Protein AF-0000000086706493 (afdb_homodimer)

Foldseek 3Di:
DQDLVLLQLLLLCQVVQDLCVSCVVVVHDSVVSVVSQVVNCVVVVHHQFDVVRTDGDPVVVVSSVVSLQVNLVVLQVVQQVCQVVLDLAEEAEEEEEDLCCVQQQPVLVVVLCVVRVRYHYHYDHDAQVVRVVCQLSNVHQKYKYKAADDDPFKDWDFLAKWFKKKWAPDLLPQAFEEEEEDPVHPFCVQCVVVVCVSPHYHYDYDHDLVVLQVCRVVHRGIYIDIPLSCLVHDDPVIDMDTPPVRDIITITMIHGDPRRGHPSRVSSVVVSSVSCCVRPNHD/DQDLVLLQLLLLCQVVQDLCVSCVVVVHDSVVSVVSQVVNCVVVVHHQFDVVRTDGDPVVVVSSVVSLQVNLVVLQVVQQVCQVVLDLAEEAEEEEEDLCCVQQQPVLVVVLCVVRVRYHYHYDHDAQVVRVVCQLSNVHQKYKYKAADDDPFKDWDFLAKWFKKKWAPDLLPQAFEEEEEDPVHVFCVQCVVVVCVSPHYHYDYDHDLVVLQVCRVVHRGIYIDIPLSCLVHDDPVTDMDTPPVRDIITITMIHGDPRRGHPSRVSSVVVSSVSCCVRPNHD

Radius of gyration: 24.95 Å; Cα contacts (8 Å, |Δi|>4): 989; chains: 2; bounding box: 54×70×65 Å

Organism: NCBI:txid218936

Sequence (566 aa):
MLDINWLNTFVTLARLGHFGHAAAELHMTQPNVSLHLKRLEEATKVRLIERSPFRLTQAGERLLVSAQRTLSELQLCQSDLNALGDLAQGTITLAASDIISRLLLIRPFQRFKQAYPGIDLALFNTTSDRSAELVRSGRADLGFVLEQRQNDSLHFTALREVGWCALGEGLDEEEPTLILLGHDTRTRALLDPALPQLGRYRVMEVGSVDAQLDWAEAGFGVAVVPDFALLRRRDGTVPVRRLVEFPTASLGYIVRQNQILSRAIKALLGWVEEEIASRMPAPMLDINWLNTFVTLARLGHFGHAAAELHMTQPNVSLHLKRLEEATKVRLIERSPFRLTQAGERLLVSAQRTLSELQLCQSDLNALGDLAQGTITLAASDIISRLLLIRPFQRFKQAYPGIDLALFNTTSDRSAELVRSGRADLGFVLEQRQNDSLHFTALREVGWCALGEGLDEEEPTLILLGHDTRTRALLDPALPQLGRYRVMEVGSVDAQLDWAEAGFGVAVVPDFALLRRRDGTVPVRRLVEFPTASLGYIVRQNQILSRAIKALLGWVEEEIASRMPAP

pLDDT: mean 87.74, std 9.64, range [50.34, 98.31]

Nearest PDB structures (foldseek):
  8sbf-assembly1_D  TM=6.039E-01  e=4.483E-19  Acinetobacter baylyi ADP1
  6g1d-assembly1_D  TM=5.856E-01  e=8.983E-19  Corynebacterium glutamicum
  6g1d-assembly1_B  TM=5.635E-01  e=6.976E-19  Corynebacterium glutamicum
  7d98-assembly1_Q  TM=5.263E-01  e=1.232E-18  Cupriavidus necator
  6g1b-assembly1_J-2  TM=4.632E-01  e=2.903E-17  Corynebacterium glutamicum

Structure (mmCIF, N/CA/C/O backbone):
data_AF-0000000086706493-model_v1
#
loop_
_entity.id
_entity.type
_entity.pdbx_description
1 polymer 'LysR family transcriptional regulator'
#
loop_
_atom_site.group_PDB
_atom_site.id
_atom_site.type_symbol
_atom_site.label_atom_id
_atom_site.label_alt_id
_atom_site.label_comp_id
_atom_site.label_asym_id
_atom_site.label_entity_id
_atom_site.label_seq_id
_atom_site.pdbx_PDB_ins_code
_atom_site.Cartn_x
_atom_site.Cartn_y
_atom_site.Cartn_z
_atom_site.occupancy
_atom_site.B_iso_or_equiv
_atom_site.auth_seq_id
_atom_site.auth_comp_id
_atom_site.auth_asym_id
_atom_site.auth_atom_id
_atom_site.pdbx_PDB_model_num
ATOM 1 N N . MET A 1 1 ? -9.656 37.844 -13.953 1 50.47 1 MET A N 1
ATOM 2 C CA . MET A 1 1 ? -8.859 37.219 -12.914 1 50.47 1 MET A CA 1
ATOM 3 C C . MET A 1 1 ? -9.484 35.875 -12.492 1 50.47 1 MET A C 1
ATOM 5 O O . MET A 1 1 ? -10.703 35.781 -12.344 1 50.47 1 MET A O 1
ATOM 9 N N . LEU A 1 2 ? -8.672 34.875 -12.602 1 63.94 2 LEU A N 1
ATOM 10 C CA . LEU A 1 2 ? -9.266 33.594 -12.305 1 63.94 2 LEU A CA 1
ATOM 11 C C . LEU A 1 2 ? -9.539 33.438 -10.812 1 63.94 2 LEU A C 1
ATOM 13 O O . LEU A 1 2 ? -8.727 33.844 -9.984 1 63.94 2 LEU A O 1
ATOM 17 N N . ASP A 1 3 ? -10.789 33.188 -10.547 1 73.44 3 ASP A N 1
ATOM 18 C CA . ASP A 1 3 ? -11.258 32.969 -9.18 1 73.44 3 ASP A CA 1
ATOM 19 C C . ASP A 1 3 ? -10.602 31.734 -8.578 1 73.44 3 ASP A C 1
ATOM 21 O O . ASP A 1 3 ? -10.602 30.656 -9.188 1 73.44 3 ASP A O 1
ATOM 25 N N . ILE A 1 4 ? -10.008 31.953 -7.477 1 76.88 4 ILE A N 1
ATOM 26 C CA . ILE A 1 4 ? -9.258 30.891 -6.805 1 76.88 4 ILE A CA 1
ATOM 27 C C . ILE A 1 4 ? -10.18 29.703 -6.52 1 76.88 4 ILE A C 1
ATOM 29 O O . ILE A 1 4 ? -9.75 28.562 -6.582 1 76.88 4 ILE A O 1
ATOM 33 N N . ASN A 1 5 ? -11.414 29.984 -6.312 1 80.06 5 ASN A N 1
ATOM 34 C CA . ASN A 1 5 ? -12.367 28.906 -6.047 1 80.06 5 ASN A CA 1
ATOM 35 C C . ASN A 1 5 ? -12.641 28.078 -7.293 1 80.06 5 ASN A C 1
ATOM 37 O O . ASN A 1 5 ? -12.797 26.859 -7.207 1 80.06 5 ASN A O 1
ATOM 41 N N . TRP A 1 6 ? -12.664 28.844 -8.328 1 85.5 6 TRP A N 1
ATOM 42 C CA . TRP A 1 6 ? -12.844 28.141 -9.586 1 85.5 6 TRP A CA 1
ATOM 43 C C . TRP A 1 6 ? -11.641 27.234 -9.883 1 85.5 6 TRP A C 1
ATOM 45 O O . TRP A 1 6 ? -11.805 26.094 -10.328 1 85.5 6 TRP A O 1
ATOM 55 N N . LEU A 1 7 ? -10.516 27.75 -9.594 1 85.25 7 LEU A N 1
ATOM 56 C CA . LEU A 1 7 ? -9.289 26.984 -9.82 1 85.25 7 LEU A CA 1
ATOM 57 C C . LEU A 1 7 ? -9.242 25.75 -8.922 1 85.25 7 LEU A C 1
ATOM 59 O O . LEU A 1 7 ? -8.883 24.656 -9.375 1 85.25 7 LEU A O 1
ATOM 63 N N . ASN A 1 8 ? -9.594 25.906 -7.719 1 85.31 8 ASN A N 1
ATOM 64 C CA . ASN A 1 8 ? -9.617 24.797 -6.773 1 85.31 8 ASN A CA 1
ATOM 65 C C . ASN A 1 8 ? -10.594 23.719 -7.207 1 85.31 8 ASN A C 1
ATOM 67 O O . ASN A 1 8 ? -10.289 22.516 -7.109 1 85.31 8 ASN A O 1
ATOM 71 N N . THR A 1 9 ? -11.75 24.156 -7.645 1 88.38 9 THR A N 1
ATOM 72 C CA . THR A 1 9 ? -12.758 23.234 -8.141 1 88.38 9 THR A CA 1
ATOM 73 C C . THR A 1 9 ? -12.227 22.438 -9.328 1 88.38 9 THR A C 1
ATOM 75 O O . THR A 1 9 ? -12.391 21.219 -9.398 1 88.38 9 THR A O 1
ATOM 78 N N . PHE A 1 10 ? -11.578 23.109 -10.188 1 90.19 10 PHE A N 1
ATOM 79 C CA . PHE A 1 10 ? -11.023 22.5 -11.398 1 90.19 10 PHE A CA 1
ATOM 80 C C . PHE A 1 10 ? -9.938 21.484 -11.055 1 90.19 10 PHE A C 1
ATOM 82 O O . PHE A 1 10 ? -9.93 20.375 -11.578 1 90.19 10 PHE A O 1
ATOM 89 N N . VAL A 1 11 ? -9.102 21.859 -10.203 1 88.06 11 VAL A N 1
ATOM 90 C CA . VAL A 1 11 ? -8 20.984 -9.812 1 88.06 11 VAL A CA 1
ATOM 91 C C . VAL A 1 11 ? -8.547 19.719 -9.141 1 88.06 11 VAL A C 1
ATOM 93 O O . VAL A 1 11 ? -8.086 18.609 -9.422 1 88.06 11 VAL A O 1
ATOM 96 N N . THR A 1 12 ? -9.508 19.875 -8.281 1 87.44 12 THR A N 1
ATOM 97 C CA . THR A 1 12 ? -10.133 18.75 -7.594 1 87.44 12 THR A CA 1
ATOM 98 C C . THR A 1 12 ? -10.828 17.828 -8.594 1 87.44 12 THR A C 1
ATOM 100 O O . THR A 1 12 ? -10.688 16.594 -8.516 1 87.44 12 THR A O 1
ATOM 103 N N . LEU A 1 13 ? -11.508 18.438 -9.477 1 89.94 13 LEU A N 1
ATOM 104 C CA . LEU A 1 13 ? -12.203 17.688 -10.516 1 89.94 13 LEU A CA 1
ATOM 105 C C . LEU A 1 13 ? -11.211 16.938 -11.398 1 89.94 13 LEU A C 1
ATOM 107 O O . LEU A 1 13 ? -11.453 15.789 -11.773 1 89.94 13 LEU A O 1
ATOM 111 N N . ALA A 1 14 ? -10.156 17.531 -11.711 1 89.31 14 ALA A N 1
ATOM 112 C CA . ALA A 1 14 ? -9.133 16.906 -12.547 1 89.31 14 ALA A CA 1
ATOM 113 C C . ALA A 1 14 ? -8.516 15.703 -11.844 1 89.31 14 ALA A C 1
ATOM 115 O O . ALA A 1 14 ? -8.203 14.703 -12.492 1 89.31 14 ALA A O 1
ATOM 116 N N . ARG A 1 15 ? -8.344 15.898 -10.617 1 81.88 15 ARG A N 1
ATOM 117 C CA . ARG A 1 15 ? -7.738 14.844 -9.805 1 81.88 15 ARG A CA 1
ATOM 118 C C . ARG A 1 15 ? -8.68 13.648 -9.672 1 81.88 15 ARG A C 1
ATOM 120 O O . ARG A 1 15 ? -8.25 12.5 -9.805 1 81.88 15 ARG A O 1
ATOM 127 N N . LEU A 1 16 ? -9.906 13.898 -9.422 1 81.19 16 LEU A N 1
ATOM 128 C CA . LEU A 1 16 ? -10.867 12.852 -9.086 1 81.19 16 LEU A CA 1
ATOM 129 C C . LEU A 1 16 ? -11.547 12.32 -10.344 1 81.19 16 LEU A C 1
ATOM 131 O O . LEU A 1 16 ? -12.016 11.18 -10.367 1 81.19 16 LEU A O 1
ATOM 135 N N . GLY A 1 17 ? -11.594 13.125 -11.359 1 85.94 17 GLY A N 1
ATOM 136 C CA . GLY A 1 17 ? -12.18 12.742 -12.641 1 85.94 17 GLY A CA 1
ATOM 137 C C . GLY A 1 17 ? -13.68 12.508 -12.562 1 85.94 17 GLY A C 1
ATOM 138 O O . GLY A 1 17 ? -14.25 11.844 -13.43 1 85.94 17 GLY A O 1
ATOM 139 N N . HIS A 1 18 ? -14.25 12.836 -11.445 1 86.81 18 HIS A N 1
ATOM 140 C CA . HIS A 1 18 ? -15.664 12.617 -11.203 1 86.81 18 HIS A CA 1
ATOM 141 C C . HIS A 1 18 ? -16.297 13.82 -10.516 1 86.81 18 HIS A C 1
ATOM 143 O O . HIS A 1 18 ? -15.891 14.203 -9.422 1 86.81 18 HIS A O 1
ATOM 149 N N . PHE A 1 19 ? -17.375 14.336 -11.172 1 88.69 19 PHE A N 1
ATOM 150 C CA . PHE A 1 19 ? -18.031 15.547 -10.688 1 88.69 19 PHE A CA 1
ATOM 151 C C . PHE A 1 19 ? -18.625 15.328 -9.305 1 88.69 19 PHE A C 1
ATOM 153 O O . PHE A 1 19 ? -18.5 16.188 -8.43 1 88.69 19 PHE A O 1
ATOM 160 N N . GLY A 1 20 ? -19.172 14.164 -9.141 1 84.88 20 GLY A N 1
ATOM 161 C CA . GLY A 1 20 ? -19.781 13.867 -7.848 1 84.88 20 GLY A CA 1
ATOM 162 C C . GLY A 1 20 ? -18.766 13.766 -6.723 1 84.88 20 GLY A C 1
ATOM 163 O O . GLY A 1 20 ? -18.984 14.312 -5.637 1 84.88 20 GLY A O 1
ATOM 164 N N . HIS A 1 21 ? -17.734 13.102 -7.004 1 83.44 21 HIS A N 1
ATOM 165 C CA . HIS A 1 21 ? -16.672 12.961 -6.004 1 83.44 21 HIS A CA 1
ATOM 166 C C . HIS A 1 21 ? -16.047 14.312 -5.672 1 83.44 21 HIS A C 1
ATOM 168 O O . HIS A 1 21 ? -15.734 14.586 -4.512 1 83.44 21 HIS A O 1
ATOM 174 N N . ALA A 1 22 ? -15.859 15.031 -6.699 1 87 22 ALA A N 1
ATOM 175 C CA . ALA A 1 22 ? -15.305 16.359 -6.492 1 87 22 ALA A CA 1
ATOM 176 C C . ALA A 1 22 ? -16.234 17.219 -5.621 1 87 22 ALA A C 1
ATOM 178 O O . ALA A 1 22 ? -15.766 17.922 -4.723 1 87 22 ALA A O 1
ATOM 179 N N . ALA A 1 23 ? -17.484 17.094 -5.848 1 86.81 23 ALA A N 1
ATOM 180 C CA . ALA A 1 23 ? -18.469 17.828 -5.07 1 86.81 23 ALA A CA 1
ATOM 181 C C . ALA A 1 23 ? -18.422 17.438 -3.6 1 86.81 23 ALA A C 1
ATOM 183 O O . ALA A 1 23 ? -18.406 18.297 -2.715 1 86.81 23 ALA A O 1
ATOM 184 N N . ALA A 1 24 ? -18.359 16.172 -3.436 1 76.69 24 ALA A N 1
ATOM 185 C CA . ALA A 1 24 ? -18.312 15.648 -2.074 1 76.69 24 ALA A CA 1
ATOM 186 C C . ALA A 1 24 ? -17.062 16.156 -1.341 1 76.69 24 ALA A C 1
ATOM 188 O O . ALA A 1 24 ? -17.156 16.625 -0.206 1 76.69 24 ALA A O 1
ATOM 189 N N . GLU A 1 25 ? -16 16.141 -2.051 1 75.88 25 GLU A N 1
ATOM 190 C CA . GLU A 1 25 ? -14.75 16.547 -1.438 1 75.88 25 GLU A CA 1
ATOM 191 C C . GLU A 1 25 ? -14.734 18.047 -1.149 1 75.88 25 GLU A C 1
ATOM 193 O O . GLU A 1 25 ? -14.164 18.484 -0.15 1 75.88 25 GLU A O 1
ATOM 198 N N . LEU A 1 26 ? -15.383 18.766 -1.962 1 79.44 26 LEU A N 1
ATOM 199 C CA . LEU A 1 26 ? -15.359 20.234 -1.859 1 79.44 26 LEU A CA 1
ATOM 200 C C . LEU A 1 26 ? -16.547 20.734 -1.039 1 79.44 26 LEU A C 1
ATOM 202 O O . LEU A 1 26 ? -16.719 21.938 -0.881 1 79.44 26 LEU A O 1
ATOM 206 N N . HIS A 1 27 ? -17.328 19.719 -0.545 1 77.06 27 HIS A N 1
ATOM 207 C CA . HIS A 1 27 ? -18.531 20.062 0.212 1 77.06 27 HIS A CA 1
ATOM 208 C C . HIS A 1 27 ? -19.422 21.016 -0.577 1 77.06 27 HIS A C 1
ATOM 210 O O . HIS A 1 27 ? -19.859 22.047 -0.053 1 77.06 27 HIS A O 1
ATOM 216 N N . MET A 1 28 ? -19.547 20.703 -1.842 1 81.69 28 MET A N 1
ATOM 217 C CA . MET A 1 28 ? -20.391 21.422 -2.777 1 81.69 28 MET A CA 1
ATOM 218 C C . MET A 1 28 ? -21.375 20.484 -3.463 1 81.69 28 MET A C 1
ATOM 220 O O . MET A 1 28 ? -21.328 19.281 -3.271 1 81.69 28 MET A O 1
ATOM 224 N N . THR A 1 29 ? -22.406 21.031 -4.051 1 84.69 29 THR A N 1
ATOM 225 C CA . THR A 1 29 ? -23.281 20.234 -4.91 1 84.69 29 THR A CA 1
ATOM 226 C C . THR A 1 29 ? -22.656 20.062 -6.293 1 84.69 29 THR A C 1
ATOM 228 O O . THR A 1 29 ? -21.828 20.875 -6.719 1 84.69 29 THR A O 1
ATOM 231 N N . GLN A 1 30 ? -22.938 18.984 -6.91 1 88.88 30 GLN A N 1
ATOM 232 C CA . GLN A 1 30 ? -22.406 18.703 -8.234 1 88.88 30 GLN A CA 1
ATOM 233 C C . GLN A 1 30 ? -22.734 19.828 -9.211 1 88.88 30 GLN A C 1
ATOM 235 O O . GLN A 1 30 ? -21.891 20.219 -10.023 1 88.88 30 GLN A O 1
ATOM 240 N N . PRO A 1 31 ? -23.953 20.469 -9.117 1 90.19 31 PRO A N 1
ATOM 241 C CA . PRO A 1 31 ? -24.219 21.594 -10.008 1 90.19 31 PRO A CA 1
ATOM 242 C C . PRO A 1 31 ? -23.266 22.766 -9.781 1 90.19 31 PRO A C 1
ATOM 244 O O . PRO A 1 31 ? -22.875 23.453 -10.734 1 90.19 31 PRO A O 1
ATOM 247 N N . ASN A 1 32 ? -22.906 22.953 -8.617 1 89.06 32 ASN A N 1
ATOM 248 C CA . ASN A 1 32 ? -21.969 24.031 -8.32 1 89.06 32 ASN A CA 1
ATOM 249 C C . ASN A 1 32 ? -20.578 23.75 -8.898 1 89.06 32 ASN A C 1
ATOM 251 O O . ASN A 1 32 ? -19.922 24.656 -9.398 1 89.06 32 ASN A O 1
ATOM 255 N N . VAL A 1 33 ? -20.203 22.516 -8.742 1 92.31 33 VAL A N 1
ATOM 256 C CA . VAL A 1 33 ? -18.938 22.109 -9.352 1 92.31 33 VAL A CA 1
ATOM 257 C C . VAL A 1 33 ? -18.984 22.391 -10.852 1 92.31 33 VAL A C 1
ATOM 259 O O . VAL A 1 33 ? -18.031 22.938 -11.414 1 92.31 33 VAL A O 1
ATOM 262 N N . SER A 1 34 ? -20.047 22 -11.5 1 92.56 34 SER A N 1
ATOM 263 C CA . SER A 1 34 ? -20.234 22.203 -12.938 1 92.56 34 SER A CA 1
ATOM 264 C C . SER A 1 34 ? -20.219 23.688 -13.281 1 92.56 34 SER A C 1
ATOM 266 O O . SER A 1 34 ? -19.641 24.094 -14.289 1 92.56 34 SER A O 1
ATOM 268 N N . LEU A 1 35 ? -20.859 24.469 -12.43 1 90.75 35 LEU A N 1
ATOM 269 C CA . LEU A 1 35 ? -20.922 25.922 -12.641 1 90.75 35 LEU A CA 1
ATOM 270 C C . LEU A 1 35 ? -19.516 26.531 -12.562 1 90.75 35 LEU A C 1
ATOM 272 O O . LEU A 1 35 ? -19.172 27.375 -13.383 1 90.75 35 LEU A O 1
ATOM 276 N N . HIS A 1 36 ? -18.797 26.156 -11.547 1 91.31 36 HIS A N 1
ATOM 277 C CA . HIS A 1 36 ? -17.422 26.641 -11.406 1 91.31 36 HIS A CA 1
ATOM 278 C C . HIS A 1 36 ? -16.609 26.359 -12.664 1 91.31 36 HIS A C 1
ATOM 280 O O . HIS A 1 36 ? -15.875 27.234 -13.141 1 91.31 36 HIS A O 1
ATOM 286 N N . LEU A 1 37 ? -16.781 25.156 -13.172 1 92.25 37 LEU A N 1
ATOM 287 C CA . LEU A 1 37 ? -16.047 24.766 -14.375 1 92.25 37 LEU A CA 1
ATOM 288 C C . LEU A 1 37 ? -16.484 25.609 -15.57 1 92.25 37 LEU A C 1
ATOM 290 O O . LEU A 1 37 ? -15.641 26.047 -16.359 1 92.25 37 LEU A O 1
ATOM 294 N N . LYS A 1 38 ? -17.75 25.766 -15.719 1 91.56 38 LYS A N 1
ATOM 295 C CA . LYS A 1 38 ? -18.281 26.578 -16.797 1 91.56 38 LYS A CA 1
ATOM 296 C C . LYS A 1 38 ? -17.734 28 -16.75 1 91.56 38 LYS A C 1
ATOM 298 O O . LYS A 1 38 ? -17.344 28.562 -17.766 1 91.56 38 LYS A O 1
ATOM 303 N N . ARG A 1 39 ? -17.766 28.531 -15.609 1 88 39 ARG A N 1
ATOM 304 C CA . ARG A 1 39 ? -17.281 29.891 -15.422 1 88 39 ARG A CA 1
ATOM 305 C C . ARG A 1 39 ? -15.789 29.969 -15.742 1 88 39 ARG A C 1
ATOM 307 O O . ARG A 1 39 ? -15.328 30.953 -16.328 1 88 39 ARG A O 1
ATOM 314 N N . LEU A 1 40 ? -15.102 29.031 -15.305 1 88.31 40 LEU A N 1
ATOM 315 C CA . LEU A 1 40 ? -13.672 28.984 -15.578 1 88.31 40 LEU A CA 1
ATOM 316 C C . LEU A 1 40 ? -13.406 28.891 -17.078 1 88.31 40 LEU A C 1
ATOM 318 O O . LEU A 1 40 ? -12.516 29.562 -17.594 1 88.31 40 LEU A O 1
ATOM 322 N N . GLU A 1 41 ? -14.164 28.016 -17.75 1 90.56 41 GLU A N 1
ATOM 323 C CA . GLU A 1 41 ? -14.023 27.875 -19.203 1 90.56 41 GLU A CA 1
ATOM 324 C C . GLU A 1 41 ? -14.422 29.156 -19.922 1 90.56 41 GLU A C 1
ATOM 326 O O . GLU A 1 41 ? -13.789 29.547 -20.906 1 90.56 41 GLU A O 1
ATOM 331 N N . GLU A 1 42 ? -15.422 29.828 -19.438 1 85.81 42 GLU A N 1
ATOM 332 C CA . GLU A 1 42 ? -15.844 31.109 -19.984 1 85.81 42 GLU A CA 1
ATOM 333 C C . GLU A 1 42 ? -14.766 32.188 -19.797 1 85.81 42 GLU A C 1
ATOM 335 O O . GLU A 1 42 ? -14.477 32.938 -20.719 1 85.81 42 GLU A O 1
ATOM 340 N N . ALA A 1 43 ? -14.227 32.188 -18.656 1 80.31 43 ALA A N 1
ATOM 341 C CA . ALA A 1 43 ? -13.211 33.188 -18.328 1 80.31 43 ALA A CA 1
ATOM 342 C C . ALA A 1 43 ? -11.945 32.969 -19.156 1 80.31 43 ALA A C 1
ATOM 344 O O . ALA A 1 43 ? -11.266 33.938 -19.516 1 80.31 43 ALA A O 1
ATOM 345 N N . THR A 1 44 ? -11.633 31.719 -19.422 1 80.88 44 THR A N 1
ATOM 346 C CA . THR A 1 44 ? -10.406 31.391 -20.141 1 80.88 44 THR A CA 1
ATOM 347 C C . THR A 1 44 ? -10.68 31.281 -21.641 1 80.88 44 THR A C 1
ATOM 349 O O . THR A 1 44 ? -9.742 31.25 -22.453 1 80.88 44 THR A O 1
ATOM 352 N N . LYS A 1 45 ? -11.906 31.156 -22 1 84.56 45 LYS A N 1
ATOM 353 C CA . LYS A 1 45 ? -12.391 31.078 -23.391 1 84.56 45 LYS A CA 1
ATOM 354 C C . LYS A 1 45 ? -11.906 29.797 -24.062 1 84.56 45 LYS A C 1
ATOM 356 O O . LYS A 1 45 ? -11.648 29.797 -25.266 1 84.56 45 LYS A O 1
ATOM 361 N N . VAL A 1 46 ? -11.617 28.812 -23.297 1 84.25 46 VAL A N 1
ATOM 362 C CA . VAL A 1 46 ? -11.227 27.516 -23.812 1 84.25 46 VAL A CA 1
ATOM 363 C C . VAL A 1 46 ? -11.945 26.406 -23.031 1 84.25 46 VAL A C 1
ATOM 365 O O . VAL A 1 46 ? -12.328 26.609 -21.875 1 84.25 46 VAL A O 1
ATOM 368 N N . ARG A 1 47 ? -12.156 25.297 -23.75 1 89.31 47 ARG A N 1
ATOM 369 C CA . ARG A 1 47 ? -12.664 24.125 -23.062 1 89.31 47 ARG A CA 1
ATOM 370 C C . ARG A 1 47 ? -11.547 23.406 -22.312 1 89.31 47 ARG A C 1
ATOM 372 O O . ARG A 1 47 ? -10.445 23.219 -22.844 1 89.31 47 ARG A O 1
ATOM 379 N N . LEU A 1 48 ? -11.852 23.047 -21.094 1 91.25 48 LEU A N 1
ATOM 380 C CA . LEU A 1 48 ? -10.805 22.516 -20.234 1 91.25 48 LEU A CA 1
ATOM 381 C C . LEU A 1 48 ? -10.953 21 -20.078 1 91.25 48 LEU A C 1
ATOM 383 O O . LEU A 1 48 ? -9.977 20.312 -19.766 1 91.25 48 LEU A O 1
ATOM 387 N N . ILE A 1 49 ? -12.195 20.5 -20.234 1 92.38 49 ILE A N 1
ATOM 388 C CA . ILE A 1 49 ? -12.422 19.062 -20.016 1 92.38 49 ILE A CA 1
ATOM 389 C C . ILE A 1 49 ? -13.312 18.531 -21.125 1 92.38 49 ILE A C 1
ATOM 391 O O . ILE A 1 49 ? -14.039 19.281 -21.781 1 92.38 49 ILE A O 1
ATOM 395 N N . GLU A 1 50 ? -13.047 17.188 -21.391 1 89.94 50 GLU A N 1
ATOM 396 C CA . GLU A 1 50 ? -14.016 16.359 -22.109 1 89.94 50 GLU A CA 1
ATOM 397 C C . GLU A 1 50 ? -14.805 15.469 -21.141 1 89.94 50 GLU A C 1
ATOM 399 O O . GLU A 1 50 ? -14.227 14.797 -20.297 1 89.94 50 GLU A O 1
ATOM 404 N N . ARG A 1 51 ? -16.078 15.531 -21.188 1 81.5 51 ARG A N 1
ATOM 405 C CA . ARG A 1 51 ? -16.922 14.93 -20.141 1 81.5 51 ARG A CA 1
AT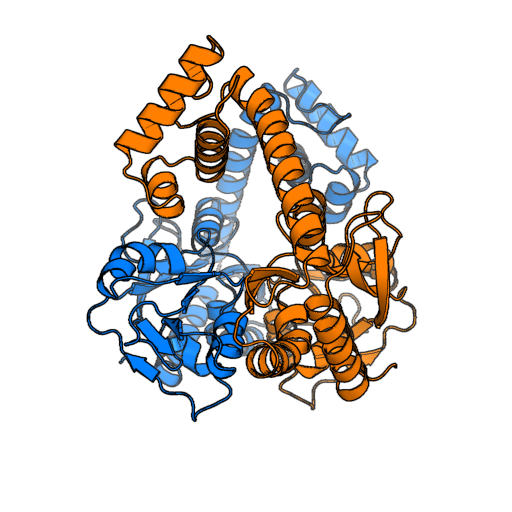OM 406 C C . ARG A 1 51 ? -17.125 13.438 -20.406 1 81.5 51 ARG A C 1
ATOM 408 O O . ARG A 1 51 ? -17.25 12.648 -19.469 1 81.5 51 ARG A O 1
ATOM 415 N N . SER A 1 52 ? -17.156 12.961 -21.625 1 80.62 52 SER A N 1
ATOM 416 C CA . SER A 1 52 ? -17.469 11.562 -21.922 1 80.62 52 SER A CA 1
ATOM 417 C C . SER A 1 52 ? -16.484 10.984 -22.938 1 80.62 52 SER A C 1
ATOM 419 O O . SER A 1 52 ? -16.641 11.18 -24.141 1 80.62 52 SER A O 1
ATOM 421 N N . PRO A 1 53 ? -15.414 10.203 -22.406 1 80.69 53 PRO A N 1
ATOM 422 C CA . PRO A 1 53 ? -14.992 10.016 -21.016 1 80.69 53 PRO A CA 1
ATOM 423 C C . PRO A 1 53 ? -14.297 11.242 -20.438 1 80.69 53 PRO A C 1
ATOM 425 O O . PRO A 1 53 ? -13.844 12.109 -21.188 1 80.69 53 PRO A O 1
ATOM 428 N N . PHE A 1 54 ? -14.359 11.336 -19.141 1 87.06 54 PHE A N 1
ATOM 429 C CA . PHE A 1 54 ? -13.688 12.469 -18.516 1 87.06 54 PHE A CA 1
ATOM 430 C C . PHE A 1 54 ? -12.211 12.508 -18.891 1 87.06 54 PHE A C 1
ATOM 432 O O . PHE A 1 54 ? -11.477 11.555 -18.641 1 87.06 54 PHE A O 1
ATOM 439 N N . ARG A 1 55 ? -11.883 13.547 -19.562 1 88.94 55 ARG A N 1
ATOM 440 C CA . ARG A 1 55 ? -10.477 13.789 -19.859 1 88.94 55 ARG A CA 1
ATOM 441 C C . ARG A 1 55 ? -10.18 15.281 -19.922 1 88.94 55 ARG A C 1
ATOM 443 O O . ARG A 1 55 ? -11.047 16.078 -20.266 1 88.94 55 ARG A O 1
ATOM 450 N N . LEU A 1 56 ? -8.961 15.594 -19.531 1 89.38 56 LEU A N 1
ATOM 451 C CA . LEU A 1 56 ? -8.508 16.969 -19.688 1 89.38 56 LEU A CA 1
ATOM 452 C C . LEU A 1 56 ? -8.172 17.281 -21.156 1 89.38 56 LEU A C 1
ATOM 454 O O . LEU A 1 56 ? -7.594 16.438 -21.844 1 89.38 56 LEU A O 1
ATOM 458 N N . THR A 1 57 ? -8.625 18.484 -21.672 1 85.25 57 THR A N 1
ATOM 459 C CA . THR A 1 57 ? -8.109 18.984 -22.953 1 85.25 57 THR A CA 1
ATOM 460 C C . THR A 1 57 ? -6.66 19.438 -22.812 1 85.25 57 THR A C 1
ATOM 462 O O . THR A 1 57 ? -6.105 19.438 -21.703 1 85.25 57 THR A O 1
ATOM 465 N N . GLN A 1 58 ? -6.102 19.719 -23.938 1 80.81 58 GLN A N 1
ATOM 466 C CA . GLN A 1 58 ? -4.746 20.266 -23.875 1 80.81 58 GLN A CA 1
ATOM 467 C C . GLN A 1 58 ? -4.699 21.531 -23.031 1 80.81 58 GLN A C 1
ATOM 469 O O . GLN A 1 58 ? -3.775 21.719 -22.234 1 80.81 58 GLN A O 1
ATOM 474 N N . ALA A 1 59 ? -5.605 22.328 -23.297 1 85.38 59 ALA A N 1
ATOM 475 C CA . ALA A 1 59 ? -5.723 23.547 -22.5 1 85.38 59 ALA A CA 1
ATOM 476 C C . ALA A 1 59 ? -5.957 23.203 -21.031 1 85.38 59 ALA A C 1
ATOM 478 O O . ALA A 1 59 ? -5.414 23.875 -20.141 1 85.38 59 ALA A O 1
ATOM 479 N N . GLY A 1 60 ? -6.762 22.234 -20.781 1 88.31 60 GLY A N 1
ATOM 480 C CA . GLY A 1 60 ? -7.008 21.781 -19.422 1 88.31 60 GLY A CA 1
ATOM 481 C C . GLY A 1 60 ? -5.746 21.328 -18.703 1 88.31 60 GLY A C 1
ATOM 482 O O . GLY A 1 60 ? -5.535 21.656 -17.531 1 88.31 60 GLY A O 1
ATOM 483 N N . GLU A 1 61 ? -4.926 20.672 -19.359 1 84.88 61 GLU A N 1
ATOM 484 C CA . GLU A 1 61 ? -3.666 20.188 -18.797 1 84.88 61 GLU A CA 1
ATOM 485 C C . GLU A 1 61 ? -2.742 21.344 -18.453 1 84.88 61 GLU A C 1
ATOM 487 O O . GLU A 1 61 ? -2.107 21.344 -17.391 1 84.88 61 GLU A O 1
ATOM 492 N N . ARG A 1 62 ? -2.699 22.25 -19.328 1 80.88 62 ARG A N 1
ATOM 493 C CA . ARG A 1 62 ? -1.852 23.422 -19.094 1 80.88 62 ARG A CA 1
ATOM 494 C C . ARG A 1 62 ? -2.352 24.219 -17.891 1 80.88 62 ARG A C 1
ATOM 496 O O . ARG A 1 62 ? -1.562 24.641 -17.047 1 80.88 62 ARG A O 1
ATOM 503 N N . LEU A 1 63 ? -3.619 24.422 -17.875 1 84.12 63 LEU A N 1
ATOM 504 C CA . LEU A 1 63 ? -4.184 25.172 -16.766 1 84.12 63 LEU A CA 1
ATOM 505 C C . LEU A 1 63 ? -4 24.422 -15.453 1 84.12 63 LEU A C 1
ATOM 507 O O . LEU A 1 63 ? -3.779 25.031 -14.398 1 84.12 63 LEU A O 1
ATOM 511 N N . LEU A 1 64 ? -4.164 23.125 -15.531 1 87.56 64 LEU A N 1
ATOM 512 C CA . LEU A 1 64 ? -4.016 22.328 -14.328 1 87.56 64 LEU A CA 1
ATOM 513 C C . LEU A 1 64 ? -2.652 22.547 -13.68 1 87.56 64 LEU A C 1
ATOM 515 O O . LEU A 1 64 ? -2.562 22.766 -12.469 1 87.56 64 LEU A O 1
ATOM 519 N N . VAL A 1 65 ? -1.667 22.656 -14.477 1 78.81 65 VAL A N 1
ATOM 520 C CA . VAL A 1 65 ? -0.308 22.875 -13.992 1 78.81 65 VAL A CA 1
ATOM 521 C C . VAL A 1 65 ? -0.207 24.234 -13.328 1 78.81 65 VAL A C 1
ATOM 523 O O . VAL A 1 65 ? 0.274 24.359 -12.195 1 78.81 65 VAL A O 1
ATOM 526 N N . SER A 1 66 ? -0.714 25.203 -14.031 1 78.38 66 SER A N 1
ATOM 527 C CA . SER A 1 66 ? -0.646 26.562 -13.531 1 78.38 66 SER A CA 1
ATOM 528 C C . SER A 1 66 ? -1.519 26.75 -12.297 1 78.38 66 SER A C 1
ATOM 530 O O . SER A 1 66 ? -1.13 27.438 -11.352 1 78.38 66 SER A O 1
ATOM 532 N N . ALA A 1 67 ? -2.662 26.172 -12.391 1 83.75 67 ALA A N 1
ATOM 533 C CA . ALA A 1 67 ? -3.596 26.281 -11.273 1 83.75 67 ALA A CA 1
ATOM 534 C C . ALA A 1 67 ? -3.02 25.656 -10.008 1 83.75 67 ALA A C 1
ATOM 536 O O . ALA A 1 67 ? -3.094 26.234 -8.922 1 83.75 67 ALA A O 1
ATOM 537 N N . GLN A 1 68 ? -2.447 24.547 -10.18 1 81.12 68 GLN A N 1
ATOM 538 C CA . GLN A 1 68 ? -1.843 23.844 -9.047 1 81.12 68 GLN A CA 1
ATOM 539 C C . GLN A 1 68 ? -0.706 24.656 -8.438 1 81.12 68 GLN A C 1
ATOM 541 O O . GLN A 1 68 ? -0.601 24.781 -7.219 1 81.12 68 GLN A O 1
ATOM 546 N N . ARG A 1 69 ? 0.072 25.234 -9.289 1 73.25 69 ARG A N 1
ATOM 547 C CA . ARG A 1 69 ? 1.176 26.078 -8.82 1 73.25 69 ARG A CA 1
ATOM 548 C C . ARG A 1 69 ? 0.658 27.281 -8.055 1 73.25 69 ARG A C 1
ATOM 550 O O . ARG A 1 69 ? 1.189 27.641 -7 1 73.25 69 ARG A O 1
ATOM 557 N N . THR A 1 70 ? -0.335 27.922 -8.625 1 74.25 70 THR A N 1
ATOM 558 C CA . THR A 1 70 ? -0.914 29.109 -8.016 1 74.25 70 THR A CA 1
ATOM 559 C C . THR A 1 70 ? -1.519 28.781 -6.656 1 74.25 70 THR A C 1
ATOM 561 O O . THR A 1 70 ? -1.256 29.469 -5.668 1 74.25 70 THR A O 1
ATOM 564 N N . LEU A 1 71 ? -2.281 27.75 -6.648 1 77.62 71 LEU A N 1
ATOM 565 C CA . LEU A 1 71 ? -2.922 27.344 -5.402 1 77.62 71 LEU A CA 1
ATOM 566 C C . LEU A 1 71 ? -1.883 26.953 -4.359 1 77.62 71 LEU A C 1
ATOM 568 O O . LEU A 1 71 ? -2.018 27.281 -3.18 1 77.62 71 LEU A O 1
ATOM 572 N N . SER A 1 72 ? -0.892 26.375 -4.867 1 75.25 72 SER A N 1
ATOM 573 C CA . SER A 1 72 ? 0.199 25.969 -3.982 1 75.25 72 SER A CA 1
ATOM 574 C C . SER A 1 72 ? 0.905 27.188 -3.393 1 75.25 72 SER A C 1
ATOM 576 O O . SER A 1 72 ? 1.204 27.219 -2.197 1 75.25 72 SER A O 1
ATOM 578 N N . GLU A 1 73 ? 1.126 28.156 -4.223 1 71.69 73 GLU A N 1
ATOM 579 C CA . GLU A 1 73 ? 1.812 29.359 -3.752 1 71.69 73 GLU A CA 1
ATOM 580 C C . GLU A 1 73 ? 0.982 30.094 -2.703 1 71.69 73 GLU A C 1
ATOM 582 O O . GLU A 1 73 ? 1.526 30.609 -1.727 1 71.69 73 GLU A O 1
ATOM 587 N N . LEU A 1 74 ? -0.264 30.156 -2.934 1 67.62 74 LEU A N 1
ATOM 588 C CA . LEU A 1 74 ? -1.145 30.812 -1.977 1 67.62 74 LEU A CA 1
ATOM 589 C C . LEU A 1 74 ? -1.177 30.047 -0.655 1 67.62 74 LEU A C 1
ATOM 591 O O . LEU A 1 74 ? -1.158 30.656 0.417 1 67.62 74 LEU A O 1
ATOM 595 N N . GLN A 1 75 ? -1.248 28.797 -0.805 1 69.25 75 GLN A N 1
ATOM 596 C CA . GLN A 1 75 ? -1.241 27.953 0.386 1 69.25 75 GLN A CA 1
ATOM 597 C C . GLN A 1 75 ? 0.065 28.109 1.161 1 69.25 75 GLN A C 1
ATOM 599 O O . GLN A 1 75 ? 0.06 28.156 2.393 1 69.25 75 GLN A O 1
ATOM 604 N N . LEU A 1 76 ? 1.078 28.234 0.422 1 68.19 76 LEU A N 1
ATOM 605 C CA . LEU A 1 76 ? 2.395 28.391 1.029 1 68.19 76 LEU A CA 1
ATOM 606 C C . LEU A 1 76 ? 2.486 29.688 1.812 1 68.19 76 LEU A C 1
ATOM 608 O O . LEU A 1 76 ? 2.975 29.719 2.943 1 68.19 76 LEU A O 1
ATOM 612 N N . CYS A 1 77 ? 2.051 30.688 1.229 1 63.72 77 CYS A N 1
ATOM 613 C CA . CYS A 1 77 ? 2.068 31.984 1.889 1 63.72 77 CYS A CA 1
ATOM 614 C C . CYS A 1 77 ? 1.233 31.969 3.164 1 63.72 77 CYS A C 1
ATOM 616 O O . CYS A 1 77 ? 1.67 32.469 4.203 1 63.72 77 CYS A O 1
ATOM 618 N N . GLN A 1 78 ? 0.127 31.359 3.027 1 65.06 78 GLN A N 1
ATOM 619 C CA . GLN A 1 78 ? -0.764 31.281 4.18 1 65.06 78 GLN A CA 1
ATOM 620 C C . GLN A 1 78 ? -0.138 30.453 5.305 1 65.06 78 GLN A C 1
ATOM 622 O O . GLN A 1 78 ? -0.228 30.828 6.477 1 65.06 78 GLN A O 1
ATOM 627 N N . SER A 1 79 ? 0.443 29.391 4.914 1 68.44 79 SER A N 1
ATOM 628 C CA . SER A 1 79 ? 1.101 28.531 5.891 1 68.44 79 SER A CA 1
ATOM 629 C C . SER A 1 79 ? 2.223 29.266 6.613 1 68.44 79 SER A C 1
ATOM 631 O O . SER A 1 79 ? 2.365 29.141 7.832 1 68.44 79 SER A O 1
ATOM 633 N N . ASP A 1 80 ? 2.932 30.047 5.984 1 65.38 80 ASP A N 1
ATOM 634 C CA . ASP A 1 80 ? 4.031 30.797 6.578 1 65.38 80 ASP A CA 1
ATOM 635 C C . ASP A 1 80 ? 3.508 31.875 7.52 1 65.38 80 ASP A C 1
ATOM 637 O O . ASP A 1 80 ? 4.066 32.094 8.594 1 65.38 80 ASP A O 1
ATOM 641 N N . LEU A 1 81 ? 2.5 32.438 7.094 1 63.75 81 LEU A N 1
ATOM 642 C CA . LEU A 1 81 ? 1.903 33.5 7.926 1 63.75 81 LEU A CA 1
ATOM 643 C C . LEU A 1 81 ? 1.338 32.906 9.211 1 63.75 81 LEU A C 1
ATOM 645 O O . LEU A 1 81 ? 1.47 33.5 10.281 1 63.75 81 LEU A O 1
ATOM 649 N N . ASN A 1 82 ? 0.735 31.734 9 1 64.75 82 ASN A N 1
ATOM 650 C CA . ASN A 1 82 ? 0.206 31.047 10.172 1 64.75 82 ASN A CA 1
ATOM 651 C C . ASN A 1 82 ? 1.315 30.672 11.156 1 64.75 82 ASN A C 1
ATOM 653 O O . ASN A 1 82 ? 1.131 30.75 12.367 1 64.75 82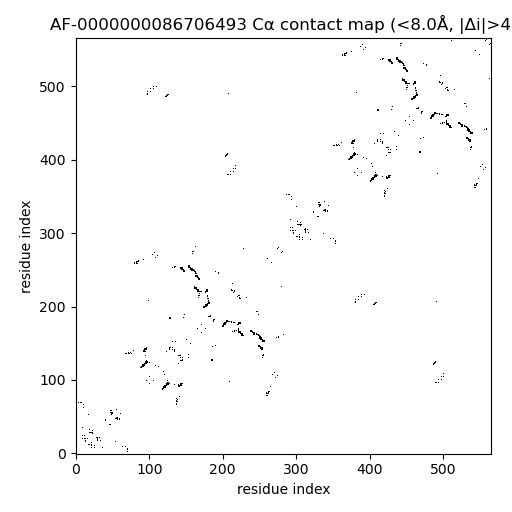 ASN A O 1
ATOM 657 N N . ALA A 1 83 ? 2.312 30.281 10.648 1 67.69 83 ALA A N 1
ATOM 658 C CA . ALA A 1 83 ? 3.445 29.875 11.477 1 67.69 83 ALA A CA 1
ATOM 659 C C . ALA A 1 83 ? 3.998 31.062 12.266 1 67.69 83 ALA A C 1
ATOM 661 O O . ALA A 1 83 ? 4.418 30.906 13.414 1 67.69 83 ALA A O 1
ATOM 662 N N . LEU A 1 84 ? 3.988 32.156 11.703 1 62.84 84 LEU A N 1
ATOM 663 C CA . LEU A 1 84 ? 4.496 33.375 12.344 1 62.84 84 LEU A CA 1
ATOM 664 C C . LEU A 1 84 ? 3.551 33.844 13.445 1 62.84 84 LEU A C 1
ATOM 666 O O . LEU A 1 84 ? 3.99 34.438 14.438 1 62.84 84 LEU A O 1
ATOM 670 N N . GLY A 1 85 ? 2.318 33.594 13.148 1 63.31 85 GLY A N 1
ATOM 671 C CA . GLY A 1 85 ? 1.341 34.094 14.102 1 63.31 85 GLY A CA 1
ATOM 672 C C . GLY A 1 85 ? 1.118 33.156 15.281 1 63.31 85 GLY A C 1
ATOM 673 O O . GLY A 1 85 ? 0.397 33.5 16.219 1 63.31 85 GLY A O 1
ATOM 674 N N . ASP A 1 86 ? 1.944 32.188 15.5 1 60.88 86 ASP A N 1
ATOM 675 C CA . ASP A 1 86 ? 1.904 31.203 16.594 1 60.88 86 ASP A CA 1
ATOM 676 C C . ASP A 1 86 ? 0.469 30.781 16.891 1 60.88 86 ASP A C 1
ATOM 678 O O . ASP A 1 86 ? 0.055 30.766 18.062 1 60.88 86 ASP A O 1
ATOM 682 N N . LEU A 1 87 ? -0.258 30.625 15.844 1 59.56 87 LEU A N 1
ATOM 683 C CA . LEU A 1 87 ? -1.698 30.469 16.016 1 59.56 87 LEU A CA 1
ATOM 684 C C . LEU A 1 87 ? -2.01 29.281 16.922 1 59.56 87 LEU A C 1
ATOM 686 O O . LEU A 1 87 ? -1.317 28.266 16.875 1 59.56 87 LEU A O 1
ATOM 690 N N . ALA A 1 88 ? -2.861 29.688 17.953 1 67.06 88 ALA A N 1
ATOM 691 C CA . ALA A 1 88 ? -3.408 28.719 18.906 1 67.06 88 ALA A CA 1
ATOM 692 C C . ALA A 1 88 ? -4.387 27.781 18.219 1 67.06 88 ALA A C 1
ATOM 694 O O . ALA A 1 88 ? -4.832 26.797 18.812 1 67.06 88 ALA A O 1
ATOM 695 N N . GLN A 1 89 ? -4.676 28.125 16.859 1 69.88 89 GLN A N 1
ATOM 696 C CA . GLN A 1 89 ? -5.625 27.281 16.141 1 69.88 89 GLN A CA 1
ATOM 697 C C . GLN A 1 89 ? -5.148 27 14.727 1 69.88 89 GLN A C 1
ATOM 699 O O . GLN A 1 89 ? -4.375 27.781 14.156 1 69.88 89 GLN A O 1
ATOM 704 N N . GLY A 1 90 ? -5.359 25.922 14.234 1 81.31 90 GLY A N 1
ATOM 705 C CA . GLY A 1 90 ? -5.027 25.578 12.859 1 81.31 90 GLY A CA 1
ATOM 706 C C . GLY A 1 90 ? -4.809 24.094 12.656 1 81.31 90 GLY A C 1
ATOM 707 O O . GLY A 1 90 ? -5.25 23.281 13.461 1 81.31 90 GLY A O 1
ATOM 708 N N . THR A 1 91 ? -4.32 23.844 11.367 1 86 91 THR A N 1
ATOM 709 C CA . THR A 1 91 ? -4.051 22.453 11.016 1 86 91 THR A CA 1
ATOM 710 C C . THR A 1 91 ? -2.611 22.281 10.539 1 86 91 THR A C 1
ATOM 712 O O . THR A 1 91 ? -2.107 23.109 9.766 1 86 91 THR A O 1
ATOM 715 N N . ILE A 1 92 ? -1.932 21.391 11.148 1 89.5 92 ILE A N 1
ATOM 7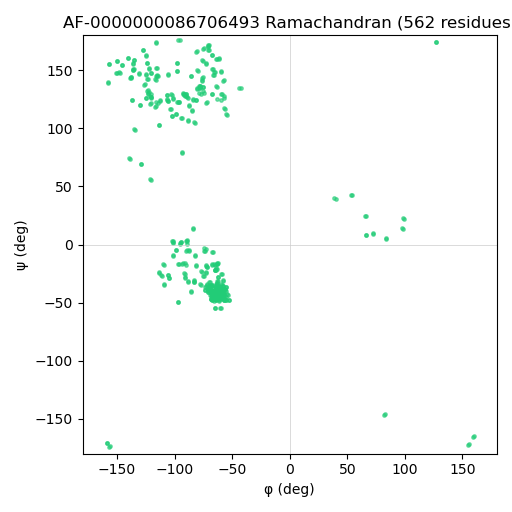16 C CA . ILE A 1 92 ? -0.629 20.953 10.656 1 89.5 92 ILE A CA 1
ATOM 717 C C . ILE A 1 92 ? -0.787 19.688 9.828 1 89.5 92 ILE A C 1
ATOM 719 O O . ILE A 1 92 ? -1.357 18.703 10.297 1 89.5 92 ILE A O 1
ATOM 723 N N . THR A 1 93 ? -0.343 19.75 8.578 1 92.31 93 THR A N 1
ATOM 724 C CA . THR A 1 93 ? -0.459 18.625 7.672 1 92.31 93 THR A CA 1
ATOM 725 C C . THR A 1 93 ? 0.897 17.953 7.461 1 92.31 93 THR A C 1
ATOM 727 O O . THR A 1 93 ? 1.863 18.609 7.066 1 92.31 93 THR A O 1
ATOM 730 N N . LEU A 1 94 ? 0.945 16.656 7.758 1 95.44 94 LEU A N 1
ATOM 731 C CA . LEU A 1 94 ? 2.172 15.883 7.602 1 95.44 94 LEU A CA 1
ATOM 732 C C . LEU A 1 94 ? 2.012 14.812 6.527 1 95.44 94 LEU A C 1
ATOM 734 O O . LEU A 1 94 ? 0.893 14.383 6.238 1 95.44 94 LEU A O 1
ATOM 738 N N . ALA A 1 95 ? 3.127 14.469 5.91 1 95.88 95 ALA A N 1
ATOM 739 C CA . ALA A 1 95 ? 3.178 13.344 4.977 1 95.88 95 ALA A CA 1
ATOM 740 C C . ALA A 1 95 ? 4.227 12.32 5.406 1 95.88 95 ALA A C 1
ATOM 742 O O . ALA A 1 95 ? 5.34 12.688 5.781 1 95.88 95 ALA A O 1
ATOM 743 N N . ALA A 1 96 ? 3.834 11.078 5.402 1 95.62 96 ALA A N 1
ATOM 744 C CA . ALA A 1 96 ? 4.754 10.008 5.77 1 95.62 96 ALA A CA 1
ATOM 745 C C . ALA A 1 96 ? 4.305 8.672 5.18 1 95.62 96 ALA A C 1
ATOM 747 O O . ALA A 1 96 ? 3.125 8.484 4.875 1 95.62 96 ALA A O 1
ATOM 748 N N . SER A 1 97 ? 5.293 7.824 5.023 1 92.38 97 SER A N 1
ATOM 749 C CA . SER A 1 97 ? 4.953 6.477 4.574 1 92.38 97 SER A CA 1
ATOM 750 C C . SER A 1 97 ? 4.25 5.691 5.676 1 92.38 97 SER A C 1
ATOM 752 O O . SER A 1 97 ? 4.215 6.121 6.832 1 92.38 97 SER A O 1
ATOM 754 N N . ASP A 1 98 ? 3.732 4.566 5.305 1 91.5 98 ASP A N 1
ATOM 755 C CA . ASP A 1 98 ? 2.955 3.711 6.195 1 91.5 98 ASP A CA 1
ATOM 756 C C . ASP A 1 98 ? 3.789 3.268 7.395 1 91.5 98 ASP A C 1
ATOM 758 O O . ASP A 1 98 ? 3.436 3.549 8.547 1 91.5 98 ASP A O 1
ATOM 762 N N . ILE A 1 99 ? 4.898 2.699 7.168 1 90.12 99 ILE A N 1
ATOM 763 C CA . ILE A 1 99 ? 5.695 2.135 8.25 1 90.12 99 ILE A CA 1
ATOM 764 C C . ILE A 1 99 ? 6.258 3.26 9.117 1 90.12 99 ILE A C 1
ATOM 766 O O . ILE A 1 99 ? 6.305 3.143 10.344 1 90.12 99 ILE A O 1
ATOM 770 N N . ILE A 1 100 ? 6.629 4.402 8.547 1 92.12 100 ILE A N 1
ATOM 771 C CA . ILE A 1 100 ? 7.176 5.52 9.305 1 92.12 100 ILE A CA 1
ATOM 772 C C . ILE A 1 100 ? 6.09 6.125 10.195 1 92.12 100 ILE A C 1
ATOM 774 O O . ILE A 1 100 ? 6.316 6.383 11.375 1 92.12 100 ILE A O 1
ATOM 778 N N . SER A 1 101 ? 4.957 6.355 9.648 1 94.5 101 SER A N 1
ATOM 779 C CA . SER A 1 101 ? 3.885 6.977 10.422 1 94.5 101 SER A CA 1
ATOM 780 C C . SER A 1 101 ? 3.463 6.094 11.586 1 94.5 101 SER A C 1
ATOM 782 O O . SER A 1 101 ? 3.258 6.586 12.703 1 94.5 101 SER A O 1
ATOM 784 N N . ARG A 1 102 ? 3.383 4.84 11.414 1 93.75 102 ARG A N 1
ATOM 785 C CA . ARG A 1 102 ? 2.885 3.91 12.422 1 93.75 102 ARG A CA 1
ATOM 786 C C . ARG A 1 102 ? 3.904 3.721 13.539 1 93.75 102 ARG A C 1
ATOM 788 O O . ARG A 1 102 ? 3.537 3.615 14.711 1 93.75 102 ARG A O 1
ATOM 795 N N . LEU A 1 103 ? 5.16 3.709 13.234 1 91.44 103 LEU A N 1
ATOM 796 C CA . LEU A 1 103 ? 6.191 3.416 14.227 1 91.44 103 LEU A CA 1
ATOM 797 C C . LEU A 1 103 ? 6.676 4.695 14.898 1 91.44 103 LEU A C 1
ATOM 799 O O . LEU A 1 103 ? 7.051 4.676 16.078 1 91.44 103 LEU A O 1
ATOM 803 N N . LEU A 1 104 ? 6.582 5.773 14.172 1 91.06 104 LEU A N 1
ATOM 804 C CA . LEU A 1 104 ? 7.312 6.949 14.633 1 91.06 104 LEU A CA 1
ATOM 805 C C . LEU A 1 104 ? 6.352 8.062 15.039 1 91.06 104 LEU A C 1
ATOM 807 O O . LEU A 1 104 ? 6.703 8.922 15.852 1 91.06 104 LEU A O 1
ATOM 811 N N . LEU A 1 105 ? 5.176 8.109 14.555 1 94.81 105 LEU A N 1
ATOM 812 C CA . LEU A 1 105 ? 4.41 9.344 14.664 1 94.81 105 LEU A CA 1
ATOM 813 C C . LEU A 1 105 ? 3.262 9.188 15.656 1 94.81 105 LEU A C 1
ATOM 815 O O . LEU A 1 105 ? 2.727 10.18 16.156 1 94.81 105 LEU A O 1
ATOM 819 N N . ILE A 1 106 ? 2.887 8.031 15.992 1 95.19 106 ILE A N 1
ATOM 820 C CA . ILE A 1 106 ? 1.679 7.82 16.781 1 95.19 106 ILE A CA 1
ATOM 821 C C . ILE A 1 106 ? 1.853 8.445 18.156 1 95.19 106 ILE A C 1
ATOM 823 O O . ILE A 1 106 ? 1.061 9.297 18.562 1 95.19 106 ILE A O 1
ATOM 827 N N . ARG A 1 107 ? 2.842 8.125 18.875 1 95.25 107 ARG A N 1
ATOM 828 C CA . ARG A 1 107 ? 3.035 8.633 20.219 1 95.25 107 ARG A CA 1
ATOM 829 C C . ARG A 1 107 ? 3.262 10.141 20.203 1 95.25 107 ARG A C 1
ATOM 831 O O . ARG A 1 107 ? 2.627 10.875 20.969 1 95.25 107 ARG A O 1
ATOM 838 N N . PRO A 1 108 ? 4.133 10.602 19.328 1 96.56 108 PRO A N 1
ATOM 839 C CA . PRO A 1 108 ? 4.273 12.055 19.234 1 96.56 108 PRO A CA 1
ATOM 840 C C . PRO A 1 108 ? 2.953 12.758 18.922 1 96.56 108 PRO A C 1
ATOM 842 O O . PRO A 1 108 ? 2.693 13.852 19.438 1 96.56 108 PRO A O 1
ATOM 845 N N . PHE A 1 109 ? 2.139 12.164 18.078 1 96 109 PHE A N 1
ATOM 846 C CA . PHE A 1 109 ? 0.829 12.719 17.766 1 96 109 PHE A CA 1
ATOM 847 C C . PHE A 1 109 ? -0.049 12.781 19.016 1 96 109 PHE A C 1
ATOM 849 O O . PHE A 1 109 ? -0.781 13.75 19.219 1 96 109 PHE A O 1
ATOM 856 N N . GLN A 1 110 ? -0.02 11.766 19.812 1 95.88 110 GLN A N 1
ATOM 857 C CA . GLN A 1 110 ? -0.791 11.734 21.047 1 95.88 110 GLN A CA 1
ATOM 858 C C . GLN A 1 110 ? -0.367 12.859 22 1 95.88 110 GLN A C 1
ATOM 860 O O . GLN A 1 110 ? -1.213 13.555 22.562 1 95.88 110 GLN A O 1
ATOM 865 N N . ARG A 1 111 ? 0.906 13.062 22.125 1 95.69 111 ARG A N 1
ATOM 866 C CA . ARG A 1 111 ? 1.432 14.141 22.969 1 95.69 111 ARG A CA 1
ATOM 867 C C . ARG A 1 111 ? 1.029 15.508 22.406 1 95.69 111 ARG A C 1
ATOM 869 O O . ARG A 1 111 ? 0.667 16.406 23.172 1 95.69 111 ARG A O 1
ATOM 876 N N . PHE A 1 112 ? 1.099 15.648 21.141 1 95.38 112 PHE A N 1
ATOM 877 C CA . PHE A 1 112 ? 0.752 16.906 20.484 1 95.38 112 PHE A CA 1
ATOM 878 C C . PHE A 1 112 ? -0.7 17.281 20.75 1 95.38 112 PHE A C 1
ATOM 880 O O . PHE A 1 112 ? -1.001 18.422 21.078 1 95.38 112 PHE A O 1
ATOM 887 N N . LYS A 1 113 ? -1.553 16.281 20.594 1 91.94 113 LYS A N 1
ATOM 888 C CA . LYS A 1 113 ? -2.977 16.516 20.828 1 91.94 113 LYS A CA 1
ATOM 889 C C . LYS A 1 113 ? -3.232 17.016 22.234 1 91.94 113 LYS A C 1
ATOM 891 O O . LYS A 1 113 ? -4.121 17.828 22.469 1 91.94 113 LYS A O 1
ATOM 896 N N . GLN A 1 114 ? -2.508 16.562 23.172 1 92.56 114 GLN A N 1
ATOM 897 C CA . GLN A 1 114 ? -2.645 16.969 24.562 1 92.56 114 GLN A CA 1
ATOM 898 C C . GLN A 1 114 ? -2.084 18.375 24.766 1 92.56 114 GLN A C 1
ATOM 900 O O . GLN A 1 114 ? -2.701 19.203 25.453 1 92.56 114 GLN A O 1
ATOM 905 N N . ALA A 1 115 ? -0.999 18.688 24.125 1 92.88 115 ALA A N 1
ATOM 906 C CA . ALA A 1 115 ? -0.278 19.938 24.344 1 92.88 115 ALA A CA 1
ATOM 907 C C . ALA A 1 115 ? -0.896 21.078 23.531 1 92.88 115 ALA A C 1
ATOM 909 O O . ALA A 1 115 ? -0.874 22.234 23.969 1 92.88 115 ALA A O 1
ATOM 910 N N . TYR A 1 116 ? -1.438 20.719 22.375 1 91.19 116 TYR A N 1
ATOM 911 C CA . TYR A 1 116 ? -1.999 21.719 21.469 1 91.19 116 TYR A CA 1
ATOM 912 C C . TYR A 1 116 ? -3.41 21.344 21.031 1 91.19 116 TYR A C 1
ATOM 914 O O . TYR A 1 116 ? -3.668 21.125 19.844 1 91.19 116 TYR A O 1
ATOM 922 N N . PRO A 1 117 ? -4.344 21.391 21.922 1 88.19 117 PRO A N 1
ATOM 923 C CA . PRO A 1 117 ? -5.699 20.922 21.625 1 88.19 117 PRO A CA 1
ATOM 924 C C . PRO A 1 117 ? -6.402 21.766 20.562 1 88.19 117 PRO A C 1
ATOM 926 O O . PRO A 1 117 ? -7.383 21.328 19.969 1 88.19 117 PRO A O 1
ATOM 929 N N . GLY A 1 118 ? -5.891 22.938 20.344 1 85.44 118 GLY A N 1
ATOM 930 C CA . GLY A 1 118 ? -6.516 23.812 19.359 1 85.44 118 GLY A CA 1
ATOM 931 C C . GLY A 1 118 ? -5.977 23.625 17.953 1 85.44 118 GLY A C 1
ATOM 932 O O . GLY A 1 118 ? -6.469 24.234 17 1 85.44 118 GLY A O 1
ATOM 933 N N . ILE A 1 119 ? -4.973 22.781 17.828 1 87.88 119 ILE A N 1
ATOM 934 C CA . ILE A 1 119 ? -4.355 22.547 16.531 1 87.88 119 ILE A CA 1
ATOM 935 C C . ILE A 1 119 ? -4.633 21.125 16.062 1 87.88 119 ILE A C 1
ATOM 937 O O . ILE A 1 119 ? -4.328 20.156 16.781 1 87.88 119 ILE A O 1
ATOM 941 N N . ASP A 1 120 ? -5.234 20.984 14.859 1 87.5 120 ASP A N 1
ATOM 942 C CA . ASP A 1 120 ? -5.523 19.672 14.297 1 87.5 120 ASP A CA 1
ATOM 943 C C . ASP A 1 120 ? -4.316 19.125 13.539 1 87.5 120 ASP A C 1
ATOM 945 O O . ASP A 1 120 ? -3.568 19.875 12.922 1 87.5 120 ASP A O 1
ATOM 949 N N . LEU A 1 121 ? -4.172 17.859 13.617 1 90.62 121 LEU A N 1
ATOM 950 C CA . LEU A 1 121 ? -3.152 17.172 12.836 1 90.62 121 LEU A CA 1
ATOM 951 C C . LEU A 1 121 ? -3.787 16.391 11.688 1 90.62 121 LEU A C 1
ATOM 953 O O . LEU A 1 121 ? -4.797 15.703 11.883 1 90.62 121 LEU A O 1
ATOM 957 N N . ALA A 1 122 ? -3.254 16.625 10.539 1 91.5 122 ALA A N 1
ATOM 958 C CA . ALA A 1 122 ? -3.639 15.844 9.367 1 91.5 122 ALA A CA 1
ATOM 959 C C . ALA A 1 122 ? -2.455 15.047 8.828 1 91.5 122 ALA A C 1
ATOM 961 O O . ALA A 1 122 ? -1.31 15.5 8.891 1 91.5 122 ALA A O 1
ATOM 962 N N . LEU A 1 123 ? -2.762 13.82 8.297 1 93.88 123 LEU A N 1
ATOM 963 C CA . LEU A 1 123 ? -1.702 12.945 7.82 1 93.88 123 LEU A CA 1
ATOM 964 C C . LEU A 1 123 ? -2.014 12.43 6.418 1 93.88 123 LEU A C 1
ATOM 966 O O . LEU A 1 123 ? -3.082 11.867 6.184 1 93.88 123 LEU A O 1
ATOM 970 N N . PHE A 1 124 ? -1.094 12.773 5.562 1 92.69 124 PHE A N 1
ATOM 971 C CA . PHE A 1 124 ? -1.063 12.039 4.301 1 92.69 124 PHE A CA 1
ATOM 972 C C . PHE A 1 124 ? -0.196 10.797 4.418 1 92.69 124 PHE A C 1
ATOM 974 O O . PHE A 1 124 ? 1.03 10.891 4.504 1 92.69 124 PHE A O 1
ATOM 981 N N . ASN A 1 125 ? -0.837 9.688 4.465 1 93.56 125 ASN A N 1
ATOM 982 C CA . ASN A 1 125 ? -0.125 8.414 4.434 1 93.56 125 ASN A CA 1
ATOM 983 C C . ASN A 1 125 ? 0.225 8 3.006 1 93.56 125 ASN A C 1
ATOM 985 O O . ASN A 1 125 ? -0.645 7.566 2.25 1 93.56 125 ASN A O 1
ATOM 989 N N . THR A 1 126 ? 1.481 8.156 2.662 1 91.19 126 THR A N 1
ATOM 990 C CA . THR A 1 126 ? 1.893 7.992 1.272 1 91.19 126 THR A CA 1
ATOM 991 C C . THR A 1 126 ? 3.373 7.629 1.186 1 91.19 126 THR A C 1
ATOM 993 O O . THR A 1 126 ? 4.008 7.352 2.203 1 91.19 126 THR A O 1
ATOM 996 N N . THR A 1 127 ? 3.904 7.578 -0.015 1 90.31 127 THR A N 1
ATOM 997 C CA . THR A 1 127 ? 5.301 7.219 -0.22 1 90.31 127 THR A CA 1
ATOM 998 C C . THR A 1 127 ? 6.211 8.422 0.027 1 90.31 127 THR A C 1
ATOM 1000 O O . THR A 1 127 ? 5.75 9.562 0.039 1 90.31 127 THR A O 1
ATOM 1003 N N . SER A 1 128 ? 7.48 8.141 0.156 1 92 128 SER A N 1
ATOM 1004 C CA . SER A 1 128 ? 8.453 9.203 0.355 1 92 128 SER A CA 1
ATOM 1005 C C . SER A 1 128 ? 8.461 10.172 -0.82 1 92 128 SER A C 1
ATOM 1007 O O . SER A 1 128 ? 8.547 11.391 -0.627 1 92 128 SER A O 1
ATOM 1009 N N . ASP A 1 129 ? 8.336 9.664 -2.01 1 90.06 129 ASP A N 1
ATOM 1010 C CA . ASP A 1 129 ? 8.352 10.516 -3.189 1 90.06 129 ASP A CA 1
ATOM 1011 C C . ASP A 1 129 ? 7.113 11.414 -3.236 1 90.06 129 ASP A C 1
ATOM 1013 O O . ASP A 1 129 ? 7.215 12.609 -3.533 1 90.06 129 ASP A O 1
ATOM 1017 N N . ARG A 1 130 ? 6.051 10.836 -2.91 1 90.38 130 ARG A N 1
ATOM 1018 C CA . ARG A 1 130 ? 4.82 11.625 -2.885 1 90.38 130 ARG A CA 1
ATOM 1019 C C . ARG A 1 130 ? 4.832 12.625 -1.731 1 90.38 130 ARG A C 1
ATOM 1021 O O . ARG A 1 130 ? 4.316 13.734 -1.858 1 90.38 130 ARG A O 1
ATOM 1028 N N . SER A 1 131 ? 5.395 12.227 -0.65 1 93.19 131 SER A N 1
ATOM 1029 C CA . SER A 1 131 ? 5.551 13.148 0.469 1 93.19 131 SER A CA 1
ATOM 1030 C C . SER A 1 131 ? 6.336 14.391 0.057 1 93.19 131 SER A C 1
ATOM 1032 O O . SER A 1 131 ? 5.957 15.516 0.393 1 93.19 131 SER A O 1
ATOM 1034 N N . ALA A 1 132 ? 7.375 14.18 -0.693 1 91.56 132 ALA A N 1
ATOM 1035 C CA . ALA A 1 132 ? 8.188 15.297 -1.166 1 91.56 132 ALA A CA 1
ATOM 1036 C C . ALA A 1 132 ? 7.375 16.219 -2.068 1 91.56 132 ALA A C 1
ATOM 1038 O O . ALA A 1 132 ? 7.469 17.453 -1.959 1 91.56 132 ALA A O 1
ATOM 1039 N N . GLU A 1 133 ? 6.555 15.641 -2.898 1 89.19 133 GLU A N 1
ATOM 1040 C CA . GLU A 1 133 ? 5.707 16.422 -3.797 1 89.19 133 GLU A CA 1
ATOM 1041 C C . GLU A 1 133 ? 4.688 17.234 -3.02 1 89.19 133 GLU A C 1
ATOM 1043 O O . GLU A 1 133 ? 4.434 18.406 -3.354 1 89.19 133 GLU A O 1
ATOM 1048 N N . LEU A 1 134 ? 4.141 16.656 -2.004 1 89.44 134 LEU A N 1
ATOM 1049 C CA . LEU A 1 134 ? 3.133 17.328 -1.194 1 89.44 134 LEU A CA 1
ATOM 1050 C C . LEU A 1 134 ? 3.742 18.5 -0.44 1 89.44 134 LEU A C 1
ATOM 1052 O O . LEU A 1 134 ? 3.119 19.562 -0.323 1 89.44 134 LEU A O 1
ATOM 1056 N N . VAL A 1 135 ? 4.949 18.344 0.02 1 90.5 135 VAL A N 1
ATOM 1057 C CA . VAL A 1 135 ? 5.629 19.422 0.734 1 90.5 135 VAL A CA 1
ATOM 1058 C C . VAL A 1 135 ? 6.008 20.531 -0.243 1 90.5 135 VAL A C 1
ATOM 1060 O O . VAL A 1 135 ? 5.812 21.719 0.047 1 90.5 135 VAL A O 1
ATOM 1063 N N . ARG A 1 136 ? 6.453 20.094 -1.386 1 86.44 136 ARG A N 1
ATOM 1064 C CA . ARG A 1 136 ? 6.848 21.062 -2.406 1 86.44 136 ARG A CA 1
ATOM 1065 C C . ARG A 1 136 ? 5.664 21.922 -2.83 1 86.44 136 ARG A C 1
ATOM 1067 O O . ARG A 1 136 ? 5.816 23.125 -3.049 1 86.44 136 ARG A O 1
ATOM 1074 N N . SER A 1 137 ? 4.551 21.344 -2.906 1 80.88 137 SER A N 1
ATOM 1075 C CA . SER A 1 137 ? 3.363 22.031 -3.387 1 80.88 137 SER A CA 1
ATOM 1076 C C . SER A 1 137 ? 2.648 22.75 -2.25 1 80.88 137 SER A C 1
ATOM 1078 O O . SER A 1 137 ? 1.627 23.406 -2.469 1 80.88 137 SER A O 1
ATOM 1080 N N . GLY A 1 138 ? 3.115 22.562 -1.054 1 81.69 138 GLY A N 1
ATOM 1081 C CA . GLY A 1 138 ? 2.525 23.234 0.086 1 81.69 138 GLY A CA 1
ATOM 1082 C C . GLY A 1 138 ? 1.303 22.531 0.639 1 81.69 138 GLY A C 1
ATOM 1083 O O . GLY A 1 138 ? 0.66 23.031 1.567 1 81.69 138 GLY A O 1
ATOM 1084 N N . ARG A 1 139 ? 1.022 21.406 0.109 1 85.31 139 ARG A N 1
ATOM 1085 C CA . ARG A 1 139 ? -0.127 20.641 0.581 1 85.31 139 ARG A CA 1
ATOM 1086 C C . ARG A 1 139 ? 0.179 19.953 1.909 1 85.31 139 ARG A C 1
ATOM 1088 O O . ARG A 1 139 ? -0.736 19.594 2.654 1 85.31 139 ARG A O 1
ATOM 1095 N N . ALA A 1 140 ? 1.449 19.734 2.174 1 91.56 140 ALA A N 1
ATOM 1096 C CA . ALA A 1 140 ? 1.927 19.281 3.477 1 91.56 140 ALA A CA 1
ATOM 1097 C C . ALA A 1 140 ? 2.959 20.25 4.051 1 91.56 140 ALA A C 1
ATOM 1099 O O . ALA A 1 140 ? 3.773 20.812 3.316 1 91.56 140 ALA A O 1
ATOM 1100 N N . ASP A 1 141 ? 2.889 20.438 5.344 1 89.56 141 ASP A N 1
ATOM 1101 C CA . ASP A 1 141 ? 3.836 21.312 6.016 1 89.56 141 ASP A CA 1
ATOM 1102 C C . ASP A 1 141 ? 5.191 20.641 6.191 1 89.56 141 ASP A C 1
ATOM 1104 O O . ASP A 1 141 ? 6.23 21.297 6.195 1 89.56 141 ASP A O 1
ATOM 1108 N N . LEU A 1 142 ? 5.125 19.375 6.414 1 93.31 142 LEU A N 1
ATOM 1109 C CA . LEU A 1 142 ? 6.328 18.578 6.641 1 93.31 142 LEU A CA 1
ATOM 1110 C C . LEU A 1 142 ? 6.125 17.141 6.168 1 93.31 142 LEU A C 1
ATOM 1112 O O . LEU A 1 142 ? 4.996 16.641 6.137 1 93.31 142 LEU A O 1
ATOM 1116 N N . GLY A 1 143 ? 7.234 16.562 5.699 1 95.5 143 GLY A N 1
ATOM 1117 C CA . GLY A 1 143 ? 7.223 15.148 5.332 1 95.5 143 GLY A CA 1
ATOM 1118 C C . GLY A 1 143 ? 8.305 14.344 6.02 1 95.5 143 GLY A C 1
ATOM 1119 O O . GLY A 1 143 ? 9.43 14.828 6.195 1 95.5 143 GLY A O 1
ATOM 1120 N N . PHE A 1 144 ? 7.965 13.172 6.473 1 95.94 144 PHE A N 1
ATOM 1121 C CA . PHE A 1 144 ? 8.961 12.219 6.949 1 95.94 144 PHE A CA 1
ATOM 1122 C C . PHE A 1 144 ? 9.305 11.203 5.863 1 95.94 144 PHE A C 1
ATOM 1124 O O . PHE A 1 144 ? 8.422 10.516 5.352 1 95.94 144 PHE A O 1
ATOM 1131 N N . VAL A 1 145 ? 10.578 11.148 5.543 1 94.25 145 VAL A N 1
ATOM 1132 C CA . VAL A 1 145 ? 10.961 10.367 4.367 1 94.25 145 VAL A CA 1
ATOM 1133 C C . VAL A 1 145 ? 12.258 9.625 4.645 1 94.25 145 VAL A C 1
ATOM 1135 O O . VAL A 1 145 ? 12.984 9.945 5.594 1 94.25 145 VAL A O 1
ATOM 1138 N N . LEU A 1 146 ? 12.445 8.625 3.836 1 91.94 146 LEU A N 1
ATOM 1139 C CA . LEU A 1 146 ? 13.758 8.008 3.682 1 91.94 146 LEU A CA 1
ATOM 1140 C C . LEU A 1 146 ? 14.531 8.648 2.529 1 91.94 146 LEU A C 1
ATOM 1142 O O . LEU A 1 146 ? 13.953 8.93 1.477 1 91.94 146 LEU A O 1
ATOM 1146 N N . GLU A 1 147 ? 15.688 9.008 2.777 1 81.38 147 GLU A N 1
ATOM 1147 C CA . GLU A 1 147 ? 16.469 9.656 1.729 1 81.38 147 GLU A CA 1
ATOM 1148 C C . GLU A 1 147 ? 17.906 9.148 1.728 1 81.38 147 GLU A C 1
ATOM 1150 O O . GLU A 1 147 ? 18.406 8.672 2.75 1 81.38 147 GLU A O 1
ATOM 1155 N N . GLN A 1 148 ? 18.422 9.039 0.502 1 63.06 148 GLN A N 1
ATOM 1156 C CA . GLN A 1 148 ? 19.875 8.906 0.461 1 63.06 148 GLN A CA 1
ATOM 1157 C C . GLN A 1 148 ? 20.547 10.258 0.194 1 63.06 148 GLN A C 1
ATOM 1159 O O . GLN A 1 148 ? 21.594 10.555 0.763 1 63.06 148 GLN A O 1
ATOM 1164 N N . ARG A 1 149 ? 19.953 11.016 -0.992 1 59.03 149 ARG A N 1
ATOM 1165 C CA . ARG A 1 149 ? 20.688 12.195 -1.423 1 59.03 149 ARG A CA 1
ATOM 1166 C C . ARG A 1 149 ? 19.828 13.453 -1.328 1 59.03 149 ARG A C 1
ATOM 1168 O O . ARG A 1 149 ? 18.609 13.367 -1.328 1 59.03 149 ARG A O 1
ATOM 1175 N N . GLN A 1 150 ? 20.531 14.5 -1.045 1 58.09 150 GLN A N 1
ATOM 1176 C CA . GLN A 1 150 ? 20 15.844 -0.887 1 58.09 150 GLN A CA 1
ATOM 1177 C C . GLN A 1 150 ? 19.219 16.281 -2.125 1 58.09 150 GLN A C 1
ATOM 1179 O O . GLN A 1 150 ? 19.641 16.016 -3.254 1 58.09 150 GLN A O 1
ATOM 1184 N N . ASN A 1 151 ? 17.875 16.406 -1.881 1 59.38 151 ASN A N 1
ATOM 1185 C CA . ASN A 1 151 ? 17.078 17.031 -2.928 1 59.38 151 ASN A CA 1
ATOM 1186 C C . ASN A 1 151 ? 17.219 18.547 -2.92 1 59.38 151 ASN A C 1
ATOM 1188 O O . ASN A 1 151 ? 17.234 19.172 -1.856 1 59.38 151 ASN A O 1
ATOM 1192 N N . ASP A 1 152 ? 17.375 19.172 -4.102 1 65.31 152 ASP A N 1
ATOM 1193 C CA . ASP A 1 152 ? 17.75 20.578 -4.25 1 65.31 152 ASP A CA 1
ATOM 1194 C C . ASP A 1 152 ? 16.578 21.5 -3.877 1 65.31 152 ASP A C 1
ATOM 1196 O O . ASP A 1 152 ? 16.797 22.625 -3.412 1 65.31 152 ASP A O 1
ATOM 1200 N N . SER A 1 153 ? 15.352 21.047 -3.957 1 80.31 153 SER A N 1
ATOM 1201 C CA . SER A 1 153 ? 14.281 22.031 -3.777 1 80.31 153 SER A CA 1
ATOM 1202 C C . SER A 1 153 ? 13.688 21.953 -2.375 1 80.31 153 SER A C 1
ATOM 1204 O O . SER A 1 153 ? 12.922 22.828 -1.965 1 80.31 153 SER A O 1
ATOM 1206 N N . LEU A 1 154 ? 14.008 21 -1.596 1 89.81 154 LEU A N 1
ATOM 1207 C CA . LEU A 1 154 ? 13.523 20.828 -0.229 1 89.81 154 LEU A CA 1
ATOM 1208 C C . LEU A 1 154 ? 14.695 20.703 0.745 1 89.81 154 LEU A C 1
ATOM 1210 O O . LEU A 1 154 ? 15.789 20.281 0.355 1 89.81 154 LEU A O 1
ATOM 1214 N N . HIS A 1 155 ? 14.5 21.203 1.916 1 91.25 155 HIS A N 1
ATOM 1215 C CA . HIS A 1 155 ? 15.492 21.031 2.971 1 91.25 155 HIS A CA 1
ATOM 1216 C C . HIS A 1 155 ? 15.258 19.734 3.738 1 91.25 155 HIS A C 1
ATOM 1218 O O . HIS A 1 155 ? 14.18 19.531 4.301 1 91.25 155 HIS A O 1
ATOM 1224 N N . PHE A 1 156 ? 16.234 18.922 3.68 1 93.81 156 PHE A N 1
ATOM 1225 C CA . PHE A 1 156 ? 16.188 17.656 4.379 1 93.81 156 PHE A CA 1
ATOM 1226 C C . PHE A 1 156 ? 17 17.703 5.664 1 93.81 156 PHE A C 1
ATOM 1228 O O . PHE A 1 156 ? 18.141 18.125 5.664 1 93.81 156 PHE A O 1
ATOM 1235 N N . THR A 1 157 ? 16.406 17.297 6.781 1 93.38 157 THR A N 1
ATOM 1236 C CA . THR A 1 157 ? 17.094 17.109 8.055 1 93.38 157 THR A CA 1
ATOM 1237 C C . THR A 1 157 ? 17.094 15.648 8.469 1 93.38 157 THR A C 1
ATOM 1239 O O . THR A 1 157 ? 16.031 15.055 8.672 1 93.38 157 THR A O 1
ATOM 1242 N N . ALA A 1 158 ? 18.281 15.125 8.656 1 93.75 158 ALA A N 1
ATOM 1243 C CA . ALA A 1 158 ? 18.422 13.727 9.062 1 93.75 158 ALA A CA 1
ATOM 1244 C C . ALA A 1 158 ? 18.141 13.562 10.555 1 93.75 158 ALA A C 1
ATOM 1246 O O . ALA A 1 158 ? 18.594 14.359 11.375 1 93.75 158 ALA A O 1
ATOM 1247 N N . LEU A 1 159 ? 17.375 12.5 10.828 1 93.56 159 LEU A N 1
ATOM 1248 C CA . LEU A 1 159 ? 17.078 12.195 12.219 1 93.56 159 LEU A CA 1
ATOM 1249 C C . LEU A 1 159 ? 17.812 10.938 12.672 1 93.56 159 LEU A C 1
ATOM 1251 O O . LEU A 1 159 ? 18.188 10.812 13.836 1 93.56 159 LEU A O 1
ATOM 1255 N N . ARG A 1 160 ? 17.922 10.023 11.672 1 92.12 160 ARG A N 1
ATOM 1256 C CA . ARG A 1 160 ? 18.516 8.734 12.016 1 92.12 160 ARG A CA 1
ATOM 1257 C C . ARG A 1 160 ? 19.078 8.039 10.781 1 92.12 160 ARG A C 1
ATOM 1259 O O . ARG A 1 160 ? 18.469 8.07 9.711 1 92.12 160 ARG A O 1
ATOM 1266 N N . GLU A 1 161 ? 20.219 7.461 11.047 1 93.38 161 GLU A N 1
ATOM 1267 C CA . GLU A 1 161 ? 20.734 6.559 10.016 1 93.38 161 GLU A CA 1
ATOM 1268 C C . GLU A 1 161 ? 19.984 5.23 10.023 1 93.38 161 GLU A C 1
ATOM 1270 O O . GLU A 1 161 ? 19.656 4.703 11.086 1 93.38 161 GLU A O 1
ATOM 1275 N N . VAL A 1 162 ? 19.75 4.758 8.82 1 93.44 162 VAL A N 1
ATOM 1276 C CA . VAL A 1 162 ? 18.969 3.533 8.68 1 93.44 162 VAL A CA 1
ATOM 1277 C C . VAL A 1 162 ? 19.812 2.471 7.969 1 93.44 162 VAL A C 1
ATOM 1279 O O . VAL A 1 162 ? 20.297 2.697 6.859 1 93.44 162 VAL A O 1
ATOM 1282 N N . GLY A 1 163 ? 19.984 1.356 8.648 1 94.31 163 GLY A N 1
ATOM 1283 C CA . GLY A 1 163 ? 20.594 0.199 8.016 1 94.31 163 GLY A CA 1
ATOM 1284 C C . GLY A 1 163 ? 19.594 -0.801 7.492 1 94.31 163 GLY A C 1
ATOM 1285 O O . GLY A 1 163 ? 18.375 -0.624 7.672 1 94.31 163 GLY A O 1
ATOM 1286 N N . TRP A 1 164 ? 20.141 -1.796 6.844 1 96.44 164 TRP A N 1
ATOM 1287 C CA . TRP A 1 164 ? 19.297 -2.812 6.227 1 96.44 164 TRP A CA 1
ATOM 1288 C C . TRP A 1 164 ? 19.484 -4.168 6.898 1 96.44 164 TRP A C 1
ATOM 1290 O O . TRP A 1 164 ? 20.594 -4.504 7.316 1 96.44 164 TRP A O 1
ATOM 1300 N N . CYS A 1 165 ? 18.422 -4.922 6.984 1 97.12 165 CYS A N 1
ATOM 1301 C CA . CYS A 1 165 ? 18.453 -6.258 7.574 1 97.12 165 CYS A CA 1
ATOM 1302 C C . CYS A 1 165 ? 17.781 -7.273 6.664 1 97.12 165 CYS A C 1
ATOM 1304 O O . CYS A 1 165 ? 16.844 -6.934 5.926 1 97.12 165 CYS A O 1
ATOM 1306 N N . ALA A 1 166 ? 18.281 -8.43 6.711 1 97.94 166 ALA A N 1
ATOM 1307 C CA . ALA A 1 166 ? 17.641 -9.602 6.094 1 97.94 166 ALA A CA 1
ATOM 1308 C C . ALA A 1 166 ? 16.953 -10.469 7.145 1 97.94 166 ALA A C 1
ATOM 1310 O O . ALA A 1 166 ? 17.594 -10.938 8.086 1 97.94 166 ALA A O 1
ATOM 1311 N N . LEU A 1 167 ? 15.656 -10.586 7.035 1 98.12 167 LEU A N 1
ATOM 1312 C CA . LEU A 1 167 ? 14.867 -11.43 7.926 1 98.12 167 LEU A CA 1
ATOM 1313 C C . LEU A 1 167 ? 14.406 -12.695 7.211 1 98.12 167 LEU A C 1
ATOM 1315 O O . LEU A 1 167 ? 13.727 -12.617 6.184 1 98.12 167 LEU A O 1
ATOM 1319 N N . GLY A 1 168 ? 14.695 -13.781 7.723 1 97.12 168 GLY A N 1
ATOM 1320 C CA . GLY A 1 168 ? 14.281 -15.055 7.145 1 97.12 168 GLY A CA 1
ATOM 1321 C C . GLY A 1 168 ? 15.438 -16.016 6.941 1 97.12 168 GLY A C 1
ATOM 1322 O O . GLY A 1 168 ? 16.609 -15.641 7.102 1 97.12 168 GLY A O 1
ATOM 1323 N N . GLU A 1 169 ? 15.172 -17.203 6.551 1 93.69 169 GLU A N 1
ATOM 1324 C CA . GLU A 1 169 ? 16.172 -18.234 6.297 1 93.69 169 GLU A CA 1
ATOM 1325 C C . GLU A 1 169 ? 16.5 -18.344 4.812 1 93.69 169 GLU A C 1
ATOM 1327 O O . GLU A 1 169 ? 15.695 -17.938 3.965 1 93.69 169 GLU A O 1
ATOM 1332 N N . GLY A 1 170 ? 17.75 -18.734 4.512 1 92.06 170 GLY A N 1
ATOM 1333 C CA . GLY A 1 170 ? 18.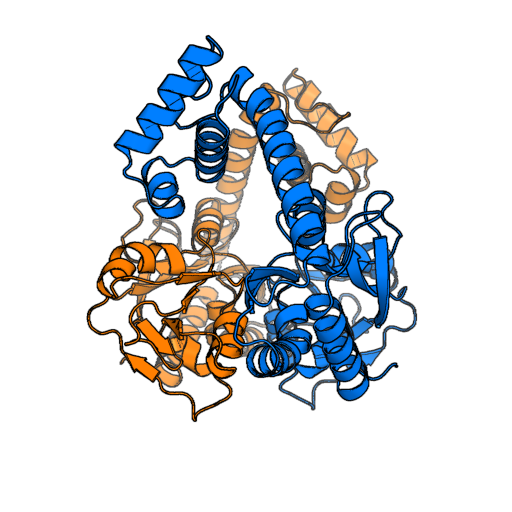094 -19.109 3.154 1 92.06 170 GLY A CA 1
ATOM 1334 C C . GLY A 1 170 ? 18.75 -18 2.361 1 92.06 170 GLY A C 1
ATOM 1335 O O . GLY A 1 170 ? 18.766 -18.031 1.13 1 92.06 170 GLY A O 1
ATOM 1336 N N . LEU A 1 171 ? 19.172 -16.984 3.061 1 93.38 171 LEU A N 1
ATOM 1337 C CA . LEU A 1 171 ? 19.828 -15.898 2.348 1 93.38 171 LEU A CA 1
ATOM 1338 C C . LEU A 1 171 ? 21.062 -16.406 1.613 1 93.38 171 LEU A C 1
ATOM 1340 O O . LEU A 1 171 ? 21.438 -15.875 0.565 1 93.38 171 LEU A O 1
ATOM 1344 N N . ASP A 1 172 ? 21.656 -17.484 2.076 1 92.25 172 ASP A N 1
ATOM 1345 C CA . ASP A 1 172 ? 22.922 -17.984 1.521 1 92.25 172 ASP A CA 1
ATOM 1346 C C . ASP A 1 172 ? 22.656 -19.062 0.472 1 92.25 172 ASP A C 1
ATOM 1348 O O . ASP A 1 172 ? 23.594 -19.672 -0.052 1 92.25 172 ASP A O 1
ATOM 1352 N N . GLU A 1 173 ? 21.406 -19.359 0.211 1 92.75 173 GLU A N 1
ATOM 1353 C CA . GLU A 1 173 ? 21.078 -20.297 -0.851 1 92.75 173 GLU A CA 1
ATOM 1354 C C . GLU A 1 173 ? 21.516 -19.766 -2.215 1 92.75 173 GLU A C 1
ATOM 1356 O O . GLU A 1 173 ? 21.766 -18.578 -2.369 1 92.75 173 GLU A O 1
ATOM 1361 N N . GLU A 1 174 ? 21.656 -20.594 -3.164 1 91.62 174 GLU A N 1
ATOM 1362 C CA . GLU A 1 174 ? 22.141 -20.25 -4.492 1 91.62 174 GLU A CA 1
ATOM 1363 C C . GLU A 1 174 ? 21.234 -19.188 -5.145 1 91.62 174 GLU A C 1
ATOM 1365 O O . GLU A 1 174 ? 21.734 -18.266 -5.781 1 91.62 174 GLU A O 1
ATOM 1370 N N . GLU A 1 175 ? 19.969 -19.375 -4.984 1 93.75 175 GLU A N 1
ATOM 1371 C CA . GLU A 1 175 ? 19 -18.438 -5.535 1 93.75 175 GLU A CA 1
ATOM 1372 C C . GLU A 1 175 ? 17.859 -18.188 -4.555 1 93.75 175 GLU A C 1
ATOM 1374 O O . GLU A 1 175 ? 16.734 -18.625 -4.789 1 93.75 175 GLU A O 1
ATOM 1379 N N . PRO A 1 176 ? 18.219 -17.422 -3.527 1 94.81 176 PRO A N 1
ATOM 1380 C CA . PRO A 1 176 ? 17.172 -17.156 -2.535 1 94.81 176 PRO A CA 1
ATOM 1381 C C . PRO A 1 176 ? 16.031 -16.297 -3.088 1 94.81 176 PRO A C 1
ATOM 1383 O O . PRO A 1 176 ? 16.234 -15.523 -4.023 1 94.81 176 PRO A O 1
ATOM 1386 N N . THR A 1 177 ? 14.867 -16.531 -2.514 1 95.06 177 THR A N 1
ATOM 1387 C CA . THR A 1 177 ? 13.758 -15.633 -2.781 1 95.06 177 THR A CA 1
ATOM 1388 C C . THR A 1 177 ? 13.805 -14.422 -1.85 1 95.06 177 THR A C 1
ATOM 1390 O O . THR A 1 177 ? 13.703 -14.57 -0.629 1 95.06 177 THR A O 1
ATOM 1393 N N . LEU A 1 178 ? 14.008 -13.242 -2.461 1 97.12 178 LEU A N 1
ATOM 1394 C CA . LEU A 1 178 ? 13.953 -12.008 -1.689 1 97.12 178 LEU A CA 1
ATOM 1395 C C . LEU A 1 178 ? 12.539 -11.43 -1.702 1 97.12 178 LEU A C 1
ATOM 1397 O O . LEU A 1 178 ? 11.906 -11.352 -2.758 1 97.12 178 LEU A O 1
ATOM 1401 N N . ILE A 1 179 ? 12.031 -11.125 -0.541 1 97.5 179 ILE A N 1
ATOM 1402 C CA . ILE A 1 179 ? 10.742 -10.469 -0.414 1 97.5 179 ILE A CA 1
ATOM 1403 C C . ILE A 1 179 ? 10.938 -8.961 -0.313 1 97.5 179 ILE A C 1
ATOM 1405 O O . ILE A 1 179 ? 11.406 -8.453 0.709 1 97.5 179 ILE A O 1
ATOM 1409 N N . LEU A 1 180 ? 10.547 -8.297 -1.397 1 97.25 180 LEU A N 1
ATOM 1410 C CA . LEU A 1 180 ? 10.852 -6.875 -1.545 1 97.25 180 LEU A CA 1
ATOM 1411 C C . LEU A 1 180 ? 9.578 -6.07 -1.764 1 97.25 180 LEU A C 1
ATOM 1413 O O . LEU A 1 180 ? 8.547 -6.621 -2.17 1 97.25 180 LEU A O 1
ATOM 1417 N N . LEU A 1 181 ? 9.656 -4.797 -1.426 1 95.06 181 LEU A N 1
ATOM 1418 C CA . LEU A 1 181 ? 8.586 -3.877 -1.78 1 95.06 181 LEU A CA 1
ATOM 1419 C C . LEU A 1 181 ? 8.625 -3.537 -3.268 1 95.06 181 LEU A C 1
ATOM 1421 O O . LEU A 1 181 ? 9.578 -3.896 -3.963 1 95.06 181 LEU A O 1
ATOM 1425 N N . GLY A 1 182 ? 7.566 -2.904 -3.701 1 90.06 182 GLY A N 1
ATOM 1426 C CA . GLY A 1 182 ? 7.461 -2.541 -5.105 1 90.06 182 GLY A CA 1
ATOM 1427 C C . GLY A 1 182 ? 8.406 -1.427 -5.508 1 90.06 182 GLY A C 1
ATOM 1428 O O . GLY A 1 182 ? 8.93 -0.71 -4.648 1 90.06 182 GLY A O 1
ATOM 1429 N N . HIS A 1 183 ? 8.547 -1.229 -6.836 1 88.25 183 HIS A N 1
ATOM 1430 C CA . HIS A 1 183 ? 9.484 -0.262 -7.395 1 88.25 183 HIS A CA 1
ATOM 1431 C C . HIS A 1 183 ? 8.992 1.166 -7.199 1 88.25 183 HIS A C 1
ATOM 1433 O O . HIS A 1 183 ? 9.734 2.123 -7.418 1 88.25 183 HIS A O 1
ATOM 1439 N N . ASP A 1 184 ? 7.832 1.282 -6.703 1 83.19 184 ASP A N 1
ATOM 1440 C CA . ASP A 1 184 ? 7.277 2.613 -6.469 1 83.19 184 ASP A CA 1
ATOM 1441 C C . ASP A 1 184 ? 7.648 3.125 -5.078 1 83.19 184 ASP A C 1
ATOM 1443 O O . ASP A 1 184 ? 7.281 4.238 -4.703 1 83.19 184 ASP A O 1
ATOM 1447 N N . THR A 1 185 ? 8.406 2.375 -4.402 1 90.12 185 THR A N 1
ATOM 1448 C CA . THR A 1 185 ? 8.781 2.777 -3.055 1 90.12 185 THR A CA 1
ATOM 1449 C C . THR A 1 185 ? 10.227 3.262 -3.02 1 90.12 185 THR A C 1
ATOM 1451 O O . THR A 1 185 ? 11.078 2.746 -3.75 1 90.12 185 THR A O 1
ATOM 1454 N N . ARG A 1 186 ? 10.5 4.262 -2.143 1 92.06 186 ARG A N 1
ATOM 1455 C CA . ARG A 1 186 ? 11.875 4.707 -1.911 1 92.06 186 ARG A CA 1
ATOM 1456 C C . ARG A 1 186 ? 12.734 3.576 -1.358 1 92.06 186 ARG A C 1
ATOM 1458 O O . ARG A 1 186 ? 13.906 3.457 -1.701 1 92.06 186 ARG A O 1
ATOM 1465 N N . THR A 1 187 ? 12.141 2.77 -0.55 1 92.81 187 THR A N 1
ATOM 1466 C CA . THR A 1 187 ? 12.859 1.63 0.005 1 92.81 187 THR A CA 1
ATOM 1467 C C . THR A 1 187 ? 13.445 0.764 -1.108 1 92.81 187 THR A C 1
ATOM 1469 O O . THR A 1 187 ? 14.625 0.412 -1.077 1 92.81 187 THR A O 1
ATOM 1472 N N . ARG A 1 188 ? 12.625 0.468 -2.064 1 93.12 188 ARG A N 1
ATOM 1473 C CA . ARG A 1 188 ? 13.078 -0.354 -3.182 1 93.12 188 ARG A CA 1
ATOM 1474 C C . ARG A 1 188 ? 14.164 0.354 -3.977 1 93.12 188 ARG A C 1
ATOM 1476 O O . ARG A 1 188 ? 15.156 -0.264 -4.367 1 93.12 188 ARG A O 1
ATOM 1483 N N . ALA A 1 189 ? 13.984 1.609 -4.195 1 92.06 189 ALA A N 1
ATOM 1484 C CA . ALA A 1 189 ? 14.961 2.4 -4.945 1 92.06 189 ALA A CA 1
ATOM 1485 C C . ALA A 1 189 ? 16.312 2.406 -4.242 1 92.06 189 ALA A C 1
ATOM 1487 O O . ALA A 1 189 ? 17.359 2.35 -4.895 1 92.06 189 ALA A O 1
ATOM 1488 N N . LEU A 1 190 ? 16.312 2.469 -3.002 1 93.19 190 LEU A N 1
ATOM 1489 C CA . LEU A 1 190 ? 17.547 2.521 -2.211 1 93.19 190 LEU A CA 1
ATOM 1490 C C . LEU A 1 190 ? 18.219 1.157 -2.166 1 93.19 190 LEU A C 1
ATOM 1492 O O . LEU A 1 190 ? 19.453 1.072 -2.086 1 93.19 190 LEU A O 1
ATOM 1496 N N . LEU A 1 191 ? 17.438 0.109 -2.299 1 94.5 191 LEU A N 1
ATOM 1497 C CA . LEU A 1 191 ? 17.953 -1.25 -2.164 1 94.5 191 LEU A CA 1
ATOM 1498 C C . LEU A 1 191 ? 18.469 -1.771 -3.502 1 94.5 191 LEU A C 1
ATOM 1500 O O . LEU A 1 191 ? 19.438 -2.529 -3.545 1 94.5 191 LEU A O 1
ATOM 1504 N N . ASP A 1 192 ? 17.875 -1.358 -4.543 1 93.31 192 ASP A N 1
ATOM 1505 C CA . ASP A 1 192 ? 18.078 -1.964 -5.855 1 93.31 192 ASP A CA 1
ATOM 1506 C C . ASP A 1 192 ? 19.547 -1.971 -6.246 1 93.31 192 ASP A C 1
ATOM 1508 O O . ASP A 1 192 ? 20.078 -2.996 -6.68 1 93.31 192 ASP A O 1
ATOM 1512 N N . PRO A 1 193 ? 20.25 -0.882 -6.047 1 92.62 193 PRO A N 1
ATOM 1513 C CA . PRO A 1 193 ? 21.656 -0.87 -6.465 1 92.62 193 PRO A CA 1
ATOM 1514 C C . PRO A 1 193 ? 22.516 -1.86 -5.676 1 92.62 193 PRO A C 1
ATOM 1516 O O . PRO A 1 193 ? 23.562 -2.295 -6.16 1 92.62 193 PRO A O 1
ATOM 1519 N N . ALA A 1 194 ? 22.094 -2.232 -4.535 1 95 194 ALA A N 1
ATOM 1520 C CA . ALA A 1 194 ? 22.906 -3.072 -3.66 1 95 194 ALA A CA 1
ATOM 1521 C C . ALA A 1 194 ? 22.531 -4.543 -3.803 1 95 194 ALA A C 1
ATOM 1523 O O . ALA A 1 194 ? 23.297 -5.43 -3.404 1 95 194 ALA A O 1
ATOM 1524 N N . LEU A 1 195 ? 21.375 -4.855 -4.379 1 94.31 195 LEU A N 1
ATOM 1525 C CA . LEU A 1 195 ? 20.812 -6.199 -4.395 1 94.31 195 LEU A CA 1
ATOM 1526 C C . LEU A 1 195 ? 21.719 -7.16 -5.156 1 94.31 195 LEU A C 1
ATOM 1528 O O . LEU A 1 195 ? 21.875 -8.32 -4.773 1 94.31 195 LEU A O 1
ATOM 1532 N N . PRO A 1 196 ? 22.422 -6.734 -6.184 1 91.31 196 PRO A N 1
ATOM 1533 C CA . PRO A 1 196 ? 23.297 -7.652 -6.93 1 91.31 196 PRO A CA 1
ATOM 1534 C C . PRO A 1 196 ? 24.422 -8.211 -6.082 1 91.31 196 PRO A C 1
ATOM 1536 O O . PRO A 1 196 ? 25 -9.258 -6.414 1 91.31 196 PRO A O 1
ATOM 1539 N N . GLN A 1 197 ? 24.766 -7.57 -5.016 1 91.69 197 GLN A N 1
ATOM 1540 C CA . GLN A 1 197 ? 25.812 -8.055 -4.109 1 91.69 197 GLN A CA 1
ATOM 1541 C C . GLN A 1 197 ? 25.406 -9.391 -3.488 1 91.69 197 GLN A C 1
ATOM 1543 O O . GLN A 1 197 ? 26.266 -10.125 -2.992 1 91.69 197 GLN A O 1
ATOM 1548 N N . LEU A 1 198 ? 24.156 -9.711 -3.553 1 91.38 198 LEU A N 1
ATOM 1549 C CA . LEU A 1 198 ? 23.641 -10.945 -2.957 1 91.38 198 LEU A CA 1
ATOM 1550 C C . LEU A 1 198 ? 23.703 -12.094 -3.959 1 91.38 198 LEU A C 1
ATOM 1552 O O . LEU A 1 198 ? 23.328 -13.227 -3.633 1 91.38 198 LEU A O 1
ATOM 1556 N N . GLY A 1 199 ? 24.188 -11.828 -5.125 1 92.31 199 GLY A N 1
ATOM 1557 C CA . GLY A 1 199 ? 24.203 -12.852 -6.16 1 92.31 199 GLY A CA 1
ATOM 1558 C C . GLY A 1 199 ? 22.875 -12.969 -6.895 1 92.31 199 GLY A C 1
ATOM 1559 O O . GLY A 1 199 ? 22.219 -11.961 -7.156 1 92.31 199 GLY A O 1
ATOM 1560 N N . ARG A 1 200 ? 22.594 -14.352 -7.293 1 91.94 200 ARG A N 1
ATOM 1561 C CA . ARG A 1 200 ? 21.328 -14.617 -7.965 1 91.94 200 ARG A CA 1
ATOM 1562 C C . ARG A 1 200 ? 20.188 -14.734 -6.957 1 91.94 200 ARG A C 1
ATOM 1564 O O . ARG A 1 200 ? 20.359 -15.312 -5.879 1 91.94 200 ARG A O 1
ATOM 1571 N N . TYR A 1 201 ? 19.125 -14.055 -7.312 1 93.12 201 TYR A N 1
ATOM 1572 C CA . TYR A 1 201 ? 17.953 -14.141 -6.43 1 93.12 201 TYR A CA 1
ATOM 1573 C C . TYR A 1 201 ? 16.656 -14.094 -7.227 1 93.12 201 TYR A C 1
ATOM 1575 O O . TYR A 1 201 ? 16.656 -13.648 -8.375 1 93.12 201 TYR A O 1
ATOM 1583 N N . ARG A 1 202 ? 15.633 -14.68 -6.629 1 91.38 202 ARG A N 1
ATOM 1584 C CA . ARG A 1 202 ? 14.258 -14.484 -7.074 1 91.38 202 ARG A CA 1
ATOM 1585 C C . ARG A 1 202 ? 13.562 -13.422 -6.227 1 91.38 202 ARG A C 1
ATOM 1587 O O . ARG A 1 202 ? 14.008 -13.117 -5.117 1 91.38 202 ARG A O 1
ATOM 1594 N N . VAL A 1 203 ? 12.477 -12.797 -6.852 1 92.12 203 VAL A N 1
ATOM 1595 C CA . VAL A 1 203 ? 11.812 -11.719 -6.121 1 92.12 203 VAL A CA 1
ATOM 1596 C C . VAL A 1 203 ? 10.344 -12.07 -5.902 1 92.12 203 VAL A C 1
ATOM 1598 O O . VAL A 1 203 ? 9.664 -12.539 -6.82 1 92.12 203 VAL A O 1
ATOM 1601 N N . MET A 1 204 ? 9.898 -12.031 -4.684 1 92.94 204 MET A N 1
ATOM 1602 C CA . MET A 1 204 ? 8.492 -11.914 -4.316 1 92.94 204 MET A CA 1
ATOM 1603 C C . MET A 1 204 ? 8.164 -10.484 -3.895 1 92.94 204 MET A C 1
ATOM 1605 O O . MET A 1 204 ? 8.609 -10.023 -2.846 1 92.94 204 MET A O 1
ATOM 1609 N N . GLU A 1 205 ? 7.41 -9.844 -4.719 1 93.69 205 GLU A N 1
ATOM 1610 C CA . GLU A 1 205 ? 7.059 -8.453 -4.426 1 93.69 205 GLU A CA 1
ATOM 1611 C C . GLU A 1 205 ? 5.781 -8.367 -3.604 1 93.69 205 GLU A C 1
ATOM 1613 O O . GLU A 1 205 ? 4.797 -9.047 -3.902 1 93.69 205 GLU A O 1
ATOM 1618 N N . VAL A 1 206 ? 5.832 -7.602 -2.502 1 94.44 206 VAL A N 1
ATOM 1619 C CA . VAL A 1 206 ? 4.656 -7.41 -1.659 1 94.44 206 VAL A CA 1
ATOM 1620 C C . VAL A 1 206 ? 4.414 -5.918 -1.438 1 94.44 206 VAL A C 1
ATOM 1622 O O . VAL A 1 206 ? 5.305 -5.098 -1.668 1 94.44 206 VAL A O 1
ATOM 1625 N N . GLY A 1 207 ? 3.25 -5.59 -0.913 1 91.06 207 GLY A N 1
ATOM 1626 C CA . GLY A 1 207 ? 2.818 -4.199 -0.908 1 91.06 207 GLY A CA 1
ATOM 1627 C C . GLY A 1 207 ? 3.064 -3.502 0.417 1 91.06 207 GLY A C 1
ATOM 1628 O O . GLY A 1 207 ? 2.791 -2.309 0.557 1 91.06 207 GLY A O 1
ATOM 1629 N N . SER A 1 208 ? 3.533 -4.203 1.415 1 93.06 208 SER A N 1
ATOM 1630 C CA . SER A 1 208 ? 3.734 -3.58 2.719 1 93.06 208 SER A CA 1
ATOM 1631 C C . SER A 1 208 ? 4.883 -4.238 3.475 1 93.06 208 SER A C 1
ATOM 1633 O O . SER A 1 208 ? 5.246 -5.383 3.189 1 93.06 208 SER A O 1
ATOM 1635 N N . VAL A 1 209 ? 5.398 -3.506 4.375 1 94.88 209 VAL A N 1
ATOM 1636 C CA . VAL A 1 209 ? 6.449 -4.031 5.242 1 94.88 209 VAL A CA 1
ATOM 1637 C C . VAL A 1 209 ? 5.898 -5.188 6.074 1 94.88 209 VAL A C 1
ATOM 1639 O O . VAL A 1 209 ? 6.57 -6.207 6.254 1 94.88 209 VAL A O 1
ATOM 1642 N N . ASP A 1 210 ? 4.707 -5.066 6.492 1 95.38 210 ASP A N 1
ATOM 1643 C CA . ASP A 1 210 ? 4.098 -6.141 7.273 1 95.38 210 ASP A CA 1
ATOM 1644 C C . ASP A 1 210 ? 4.012 -7.43 6.461 1 95.38 210 ASP A C 1
ATOM 1646 O O . ASP A 1 210 ? 4.25 -8.516 6.988 1 95.38 210 ASP A O 1
ATOM 1650 N N . ALA A 1 211 ? 3.646 -7.258 5.254 1 95.5 211 ALA A N 1
ATOM 1651 C CA . ALA A 1 211 ? 3.611 -8.438 4.387 1 95.5 211 ALA A CA 1
ATOM 1652 C C . ALA A 1 211 ? 5.004 -9.039 4.227 1 95.5 211 ALA A C 1
ATOM 1654 O O . ALA A 1 211 ? 5.156 -10.266 4.215 1 95.5 211 ALA A O 1
ATOM 1655 N N . GLN A 1 212 ? 6.035 -8.172 4.051 1 97.25 212 GLN A N 1
ATOM 1656 C CA . GLN A 1 212 ? 7.398 -8.68 3.986 1 97.25 212 GLN A CA 1
ATOM 1657 C C . GLN A 1 212 ? 7.719 -9.555 5.195 1 97.25 212 GLN A C 1
ATOM 1659 O O . GLN A 1 212 ? 8.219 -10.672 5.047 1 97.25 212 GLN A O 1
ATOM 1664 N N . LEU A 1 213 ? 7.391 -9.062 6.34 1 97.06 213 LEU A N 1
ATOM 1665 C CA . LEU A 1 213 ? 7.723 -9.742 7.586 1 97.06 213 LEU A CA 1
ATOM 1666 C C . LEU A 1 213 ? 6.934 -11.047 7.723 1 97.06 213 LEU A C 1
ATOM 1668 O O . LEU A 1 213 ? 7.508 -12.094 8.008 1 97.06 213 LEU A O 1
ATOM 1672 N N . ASP A 1 214 ? 5.621 -11.008 7.477 1 96.56 214 ASP A N 1
ATOM 1673 C CA . ASP A 1 214 ? 4.758 -12.172 7.656 1 96.56 214 ASP A CA 1
ATOM 1674 C C . ASP A 1 214 ? 5.191 -13.32 6.754 1 96.56 214 ASP A C 1
ATOM 1676 O O . ASP A 1 214 ? 5.297 -14.461 7.203 1 96.56 214 ASP A O 1
ATOM 1680 N N . TRP A 1 215 ? 5.453 -13.008 5.512 1 96.69 215 TRP A N 1
ATOM 1681 C CA . TRP A 1 215 ? 5.809 -14.055 4.555 1 96.69 215 TRP A CA 1
ATOM 1682 C C . TRP A 1 215 ? 7.203 -14.602 4.844 1 96.69 215 TRP A C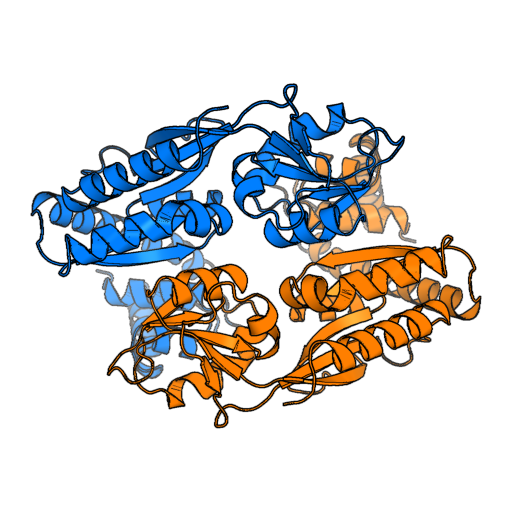 1
ATOM 1684 O O . TRP A 1 215 ? 7.445 -15.805 4.691 1 96.69 215 TRP A O 1
ATOM 1694 N N . ALA A 1 216 ? 8.148 -13.75 5.215 1 97.56 216 ALA A N 1
ATOM 1695 C CA . ALA A 1 216 ? 9.477 -14.219 5.586 1 97.56 216 ALA A CA 1
ATOM 1696 C C . ALA A 1 216 ? 9.422 -15.125 6.816 1 97.56 216 ALA A C 1
ATOM 1698 O O . ALA A 1 216 ? 10.023 -16.203 6.836 1 97.56 216 ALA A O 1
ATOM 1699 N N . GLU A 1 217 ? 8.695 -14.68 7.816 1 97 217 GLU A N 1
ATOM 1700 C CA . GLU A 1 217 ? 8.562 -15.445 9.047 1 97 217 GLU A CA 1
ATOM 1701 C C . GLU A 1 217 ? 7.895 -16.797 8.789 1 97 217 GLU A C 1
ATOM 1703 O O . GLU A 1 217 ? 8.164 -17.766 9.492 1 97 217 GLU A O 1
ATOM 1708 N N . ALA A 1 218 ? 7.078 -16.812 7.754 1 95 218 ALA A N 1
ATOM 1709 C CA . ALA A 1 218 ? 6.367 -18.031 7.398 1 95 218 ALA A CA 1
ATOM 1710 C C . ALA A 1 218 ? 7.254 -18.969 6.578 1 95 218 ALA A C 1
ATOM 1712 O O . ALA A 1 218 ? 6.855 -20.078 6.258 1 95 218 ALA A O 1
ATOM 1713 N N . GLY A 1 219 ? 8.453 -18.484 6.129 1 94.12 219 GLY A N 1
ATOM 1714 C CA . GLY A 1 219 ? 9.43 -19.375 5.512 1 94.12 219 GLY A CA 1
ATOM 1715 C C . GLY A 1 219 ? 9.414 -19.328 3.996 1 94.12 219 GLY A C 1
ATOM 1716 O O . GLY A 1 219 ? 9.875 -20.25 3.334 1 94.12 219 GLY A O 1
ATOM 1717 N N . PHE A 1 220 ? 8.898 -18.25 3.436 1 94.81 220 PHE A N 1
ATOM 1718 C CA . PHE A 1 220 ? 8.742 -18.219 1.987 1 94.81 220 PHE A CA 1
ATOM 1719 C C . PHE A 1 220 ? 9.852 -17.391 1.338 1 94.81 220 PHE A C 1
ATOM 1721 O O . PHE A 1 220 ? 9.844 -17.188 0.122 1 94.81 220 PHE A O 1
ATOM 1728 N N . GLY A 1 221 ? 10.727 -16.922 2.082 1 96.25 221 GLY A N 1
ATOM 1729 C CA . GLY A 1 221 ? 11.852 -16.156 1.581 1 96.25 221 GLY A CA 1
ATOM 1730 C C . GLY A 1 221 ? 12.508 -15.289 2.643 1 96.25 221 GLY A C 1
ATOM 1731 O O . GLY A 1 221 ? 12.32 -15.523 3.84 1 96.25 221 GLY A O 1
ATOM 1732 N N . VAL A 1 222 ? 13.32 -14.344 2.129 1 97.94 222 VAL A N 1
ATOM 1733 C CA . VAL A 1 222 ? 14.062 -13.43 2.988 1 97.94 222 VAL A CA 1
ATOM 1734 C C . VAL A 1 222 ? 13.609 -11.992 2.736 1 97.94 222 VAL A C 1
ATOM 1736 O O . VAL A 1 222 ? 13.719 -11.484 1.617 1 97.94 222 VAL A O 1
ATOM 1739 N N . ALA A 1 223 ? 13.086 -11.406 3.76 1 98.31 223 ALA A N 1
ATOM 1740 C CA . ALA A 1 223 ? 12.695 -10 3.668 1 98.31 223 ALA A CA 1
ATOM 1741 C C . ALA A 1 223 ? 13.898 -9.086 3.863 1 98.31 223 ALA A C 1
ATOM 1743 O O . ALA A 1 223 ? 14.641 -9.219 4.84 1 98.31 223 ALA A O 1
ATOM 1744 N N . VAL A 1 224 ? 14.148 -8.219 2.928 1 97.94 224 VAL A N 1
ATOM 1745 C CA . VAL A 1 224 ? 15.141 -7.164 3.109 1 97.94 224 VAL A CA 1
ATOM 1746 C C . VAL A 1 224 ? 14.445 -5.859 3.492 1 97.94 224 VAL A C 1
ATOM 1748 O O . VAL A 1 224 ? 13.719 -5.273 2.686 1 97.94 224 VAL A O 1
ATOM 1751 N N . VAL A 1 225 ? 14.672 -5.426 4.73 1 96.88 225 VAL A N 1
ATOM 1752 C CA . VAL A 1 225 ? 13.891 -4.324 5.293 1 96.88 225 VAL A CA 1
ATOM 1753 C C . VAL A 1 225 ? 14.812 -3.361 6.031 1 96.88 225 VAL A C 1
ATOM 1755 O O . VAL A 1 225 ? 15.93 -3.73 6.418 1 96.88 225 VAL A O 1
ATOM 1758 N N . PRO A 1 226 ? 14.359 -2.076 6.164 1 95.38 226 PRO A N 1
ATOM 1759 C CA . PRO A 1 226 ? 15.086 -1.214 7.098 1 95.38 226 PRO A CA 1
ATOM 1760 C C . PRO A 1 226 ? 15.086 -1.753 8.523 1 95.38 226 PRO A C 1
ATOM 1762 O O . PRO A 1 226 ? 14.109 -2.387 8.945 1 95.38 226 PRO A O 1
ATOM 1765 N N . ASP A 1 227 ? 16.109 -1.486 9.242 1 94.69 227 ASP A N 1
ATOM 1766 C CA . ASP A 1 227 ? 16.328 -2.096 10.555 1 94.69 227 ASP A CA 1
ATOM 1767 C C . ASP A 1 227 ? 15.164 -1.772 11.5 1 94.69 227 ASP A C 1
ATOM 1769 O O . ASP A 1 227 ? 14.75 -2.619 12.297 1 94.69 227 ASP A O 1
ATOM 1773 N N . PHE A 1 228 ? 14.578 -0.584 11.391 1 92.62 228 PHE A N 1
ATOM 1774 C CA . PHE A 1 228 ? 13.523 -0.195 12.32 1 92.62 228 PHE A CA 1
ATOM 1775 C C . PHE A 1 228 ? 12.242 -0.977 12.039 1 92.62 228 PHE A C 1
ATOM 1777 O O . PHE A 1 228 ? 11.344 -1.016 12.883 1 92.62 228 PHE A O 1
ATOM 1784 N N . ALA A 1 229 ? 12.086 -1.568 10.852 1 93.31 229 ALA A N 1
ATOM 1785 C CA . ALA A 1 229 ? 10.906 -2.371 10.523 1 93.31 229 ALA A CA 1
ATOM 1786 C C . ALA A 1 229 ? 10.828 -3.617 11.398 1 93.31 229 ALA A C 1
ATOM 1788 O O . ALA A 1 229 ? 9.758 -4.203 11.562 1 93.31 229 ALA A O 1
ATOM 1789 N N . LEU A 1 230 ? 11.961 -4.07 11.977 1 94.06 230 LEU A N 1
ATOM 1790 C CA . LEU A 1 230 ? 12.023 -5.273 12.797 1 94.06 230 LEU A CA 1
ATOM 1791 C C . LEU A 1 230 ? 11.25 -5.09 14.094 1 94.06 230 LEU A C 1
ATOM 1793 O O . LEU A 1 230 ? 10.93 -6.066 14.781 1 94.06 230 LEU A O 1
ATOM 1797 N N . LEU A 1 231 ? 10.977 -3.811 14.43 1 91.81 231 LEU A N 1
ATOM 1798 C CA . LEU A 1 231 ? 10.172 -3.529 15.617 1 91.81 231 LEU A CA 1
ATOM 1799 C C . LEU A 1 231 ? 8.773 -4.109 15.469 1 91.81 231 LEU A C 1
ATOM 1801 O O . LEU A 1 231 ? 8.055 -4.27 16.453 1 91.81 231 LEU A O 1
ATOM 1805 N N . ARG A 1 232 ? 8.375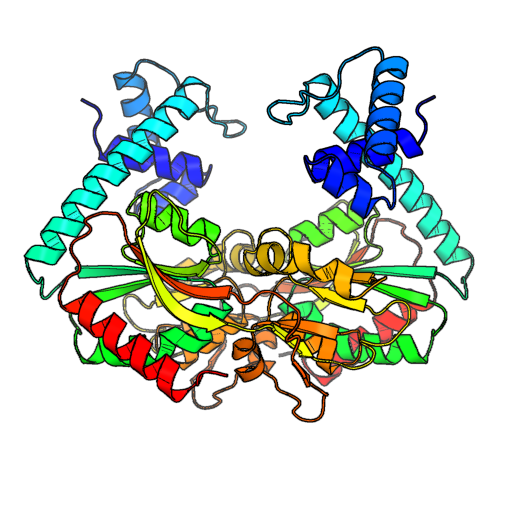 -4.473 14.195 1 90.75 232 ARG A N 1
ATOM 1806 C CA . ARG A 1 232 ? 7.035 -4.977 13.922 1 90.75 232 ARG A CA 1
ATOM 1807 C C . ARG A 1 232 ? 7.035 -6.492 13.781 1 90.75 232 ARG A C 1
ATOM 1809 O O . ARG A 1 232 ? 5.996 -7.098 13.516 1 90.75 232 ARG A O 1
ATOM 1816 N N . ARG A 1 233 ? 8.164 -7.074 13.953 1 90.62 233 ARG A N 1
ATOM 1817 C CA . ARG A 1 233 ? 8.242 -8.523 13.805 1 90.62 233 ARG A CA 1
ATOM 1818 C C . ARG A 1 233 ? 7.422 -9.227 14.875 1 90.62 233 ARG A C 1
ATOM 1820 O O . ARG A 1 233 ? 7.27 -8.719 15.984 1 90.62 233 ARG A O 1
ATOM 1827 N N . ARG A 1 234 ? 6.887 -10.383 14.523 1 88 234 ARG A N 1
ATOM 1828 C CA . ARG A 1 234 ? 6.008 -11.117 15.43 1 88 234 ARG A CA 1
ATOM 1829 C C . ARG A 1 234 ? 6.668 -12.406 15.906 1 88 234 ARG A C 1
ATOM 1831 O O . ARG A 1 234 ? 6.301 -12.945 16.953 1 88 234 ARG A O 1
ATOM 1838 N N . ASP A 1 235 ? 7.578 -12.938 15.109 1 89.62 235 ASP A N 1
ATOM 1839 C CA . ASP A 1 235 ? 8.281 -14.18 15.43 1 89.62 235 ASP A CA 1
ATOM 1840 C C . ASP A 1 235 ? 9.766 -13.922 15.664 1 89.62 235 ASP A C 1
ATOM 1842 O O . ASP A 1 235 ? 10.539 -13.82 14.711 1 89.62 235 ASP A O 1
ATOM 1846 N N . GLY A 1 236 ? 10.188 -13.906 16.953 1 89.25 236 GLY A N 1
ATOM 1847 C CA . GLY A 1 236 ? 11.562 -13.609 17.312 1 89.25 236 GLY A CA 1
ATOM 1848 C C . GLY A 1 236 ? 12.516 -14.742 17.016 1 89.25 236 GLY A C 1
ATOM 1849 O O . GLY A 1 236 ? 13.734 -14.586 17.141 1 89.25 236 GLY A O 1
ATOM 1850 N N . THR A 1 237 ? 11.969 -15.852 16.531 1 93.12 237 THR A N 1
ATOM 1851 C CA . THR A 1 237 ? 12.812 -17.016 16.328 1 93.12 237 THR A CA 1
ATOM 1852 C C . THR A 1 237 ? 13.398 -17.016 14.914 1 93.12 237 THR A C 1
ATOM 1854 O O . THR A 1 237 ? 14.359 -17.734 14.633 1 93.12 237 THR A O 1
ATOM 1857 N N . VAL A 1 238 ? 12.844 -16.25 14.102 1 95.88 238 VAL A N 1
ATOM 1858 C CA . VAL A 1 238 ? 13.328 -16.188 12.727 1 95.88 238 VAL A CA 1
ATOM 1859 C C . VAL A 1 238 ? 14.633 -15.391 12.68 1 95.88 238 VAL A C 1
ATOM 1861 O O . VAL A 1 238 ? 14.727 -14.305 13.266 1 95.88 238 VAL A O 1
ATOM 1864 N N . PRO A 1 239 ? 15.641 -15.875 12.039 1 96.38 239 PRO A N 1
ATOM 1865 C CA . PRO A 1 239 ? 16.953 -15.227 12.055 1 96.38 239 PRO A CA 1
ATOM 1866 C C . PRO A 1 239 ? 16.953 -13.867 11.359 1 96.38 239 PRO A C 1
ATOM 1868 O O . PRO A 1 239 ? 16.266 -13.688 10.352 1 96.38 239 PRO A O 1
ATOM 1871 N N . VAL A 1 240 ? 17.734 -13.008 11.883 1 97 240 VAL A N 1
ATOM 1872 C CA . VAL A 1 240 ? 17.969 -11.68 11.336 1 97 240 VAL A CA 1
ATOM 1873 C C . VAL A 1 240 ? 19.453 -11.469 11.07 1 97 240 VAL A C 1
ATOM 1875 O O . VAL A 1 240 ? 20.297 -11.773 11.922 1 97 240 VAL A O 1
ATOM 1878 N N . ARG A 1 241 ? 19.797 -11.016 9.898 1 96.69 241 ARG A N 1
ATOM 1879 C CA . ARG A 1 241 ? 21.172 -10.672 9.547 1 96.69 241 ARG A CA 1
ATOM 1880 C C . ARG A 1 241 ? 21.281 -9.211 9.102 1 96.69 241 ARG A C 1
ATOM 1882 O O . ARG A 1 241 ? 20.547 -8.773 8.211 1 96.69 241 ARG A O 1
ATOM 1889 N N . ARG A 1 242 ? 22.25 -8.539 9.688 1 96.12 242 ARG A N 1
ATOM 1890 C CA . ARG A 1 242 ? 22.5 -7.172 9.25 1 96.12 242 ARG A CA 1
ATOM 1891 C C . ARG A 1 242 ? 23.281 -7.148 7.949 1 96.12 242 ARG A C 1
ATOM 1893 O O . ARG A 1 242 ? 24.25 -7.891 7.793 1 96.12 242 ARG A O 1
ATOM 1900 N N . LEU A 1 243 ? 22.766 -6.391 7.051 1 96.62 243 LEU A N 1
ATOM 1901 C CA . LEU A 1 243 ? 23.453 -6.246 5.773 1 96.62 243 LEU A CA 1
ATOM 1902 C C . LEU A 1 243 ? 24.375 -5.031 5.793 1 96.62 243 LEU A C 1
ATOM 1904 O O . LEU A 1 243 ? 24.109 -4.035 5.117 1 96.62 243 LEU A O 1
ATOM 1908 N N . VAL A 1 244 ? 25.516 -5.164 6.383 1 94.56 244 VAL A N 1
ATOM 1909 C CA . VAL A 1 244 ? 26.438 -4.062 6.664 1 94.56 244 VAL A CA 1
ATOM 1910 C C . VAL A 1 244 ? 27.094 -3.596 5.367 1 94.56 244 VAL A C 1
ATOM 1912 O O . VAL A 1 244 ? 27.609 -2.477 5.293 1 94.56 244 VAL A O 1
ATOM 1915 N N . GLU A 1 245 ? 27.031 -4.43 4.383 1 94.12 245 GLU A N 1
ATOM 1916 C CA . GLU A 1 245 ? 27.656 -4.094 3.107 1 94.12 245 GLU A CA 1
ATOM 1917 C C . GLU A 1 245 ? 26.766 -3.18 2.275 1 94.12 245 GLU A C 1
ATOM 1919 O O . GLU A 1 245 ? 27.219 -2.596 1.287 1 94.12 245 GLU A O 1
ATOM 1924 N N . PHE A 1 246 ? 25.531 -3.133 2.586 1 95.31 246 PHE A N 1
ATOM 1925 C CA . PHE A 1 246 ? 24.625 -2.258 1.862 1 95.31 246 PHE A CA 1
ATOM 1926 C C . PHE A 1 246 ? 24.812 -0.806 2.285 1 95.31 246 PHE A C 1
ATOM 1928 O O . PHE A 1 246 ? 25.016 -0.52 3.467 1 95.31 246 PHE A O 1
ATOM 1935 N N . PRO A 1 247 ? 24.688 0.109 1.33 1 93.44 247 PRO A N 1
ATOM 1936 C CA . PRO A 1 247 ? 24.719 1.521 1.717 1 93.44 247 PRO A CA 1
ATOM 1937 C C . PRO A 1 247 ? 23.562 1.909 2.637 1 93.44 247 PRO A C 1
ATOM 1939 O O . PRO A 1 247 ? 22.422 1.533 2.383 1 93.44 247 PRO A O 1
ATOM 1942 N N . THR A 1 248 ? 23.891 2.66 3.674 1 93.5 248 THR A N 1
ATOM 1943 C CA . THR A 1 248 ? 22.875 3.098 4.617 1 93.5 248 THR A CA 1
ATOM 1944 C C . THR A 1 248 ? 22.031 4.223 4.02 1 93.5 248 THR A C 1
ATOM 1946 O O . THR A 1 248 ? 22.406 4.82 3.012 1 93.5 248 THR A O 1
ATOM 1949 N N . ALA A 1 249 ? 20.875 4.34 4.586 1 93.19 249 ALA A N 1
ATOM 1950 C CA . ALA A 1 249 ? 19.984 5.461 4.258 1 93.19 249 ALA A CA 1
ATOM 1951 C C . ALA A 1 249 ? 19.766 6.352 5.477 1 93.19 249 ALA A C 1
ATOM 1953 O O . ALA A 1 249 ? 20.328 6.105 6.547 1 93.19 249 ALA A O 1
ATOM 1954 N N . SER A 1 250 ? 19.078 7.477 5.223 1 93.56 250 SER A N 1
ATOM 1955 C CA . SER A 1 250 ? 18.734 8.383 6.316 1 93.56 250 SER A CA 1
ATOM 1956 C C . SER A 1 250 ? 17.234 8.57 6.434 1 93.56 250 SER A C 1
ATOM 1958 O O . SER A 1 250 ? 16.547 8.828 5.434 1 93.56 250 SER A O 1
ATOM 1960 N N . LEU A 1 251 ? 16.797 8.344 7.617 1 94.69 251 LEU A N 1
ATOM 1961 C CA . LEU A 1 251 ? 15.438 8.758 7.953 1 94.69 251 LEU A CA 1
ATOM 1962 C C . LEU A 1 251 ? 15.414 10.188 8.469 1 94.69 251 LEU A C 1
ATOM 1964 O O . LEU A 1 251 ? 16.203 10.555 9.344 1 94.69 251 LEU A O 1
ATOM 1968 N N . GLY A 1 252 ? 14.594 10.984 7.84 1 94.44 252 GLY A N 1
ATOM 1969 C CA . GLY A 1 252 ? 14.508 12.375 8.242 1 94.44 252 GLY A CA 1
ATOM 1970 C C . GLY A 1 252 ? 13.211 13.047 7.824 1 94.44 252 GLY A C 1
ATOM 1971 O O . GLY A 1 252 ? 12.234 12.367 7.512 1 94.44 252 GLY A O 1
ATOM 1972 N N . TYR A 1 253 ? 13.18 14.336 8 1 95.12 253 TYR A N 1
ATOM 1973 C CA . TYR A 1 253 ? 12.016 15.094 7.555 1 95.12 253 TYR A CA 1
ATOM 1974 C C . TYR A 1 253 ? 12.414 16.172 6.559 1 95.12 253 TYR A C 1
ATOM 1976 O O . TYR A 1 253 ? 1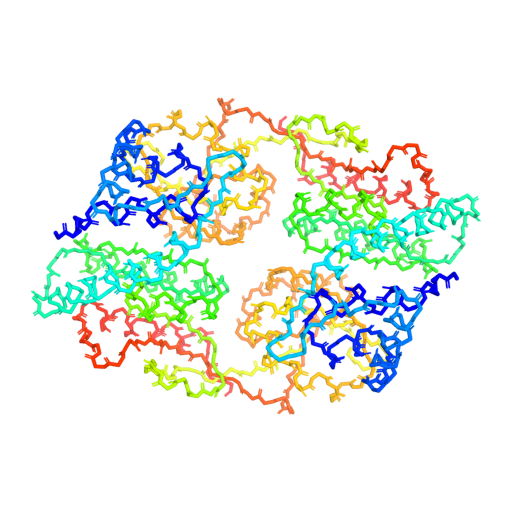3.57 16.609 6.531 1 95.12 253 TYR A O 1
ATOM 1984 N N . ILE A 1 254 ? 11.461 16.5 5.684 1 94.44 254 ILE A N 1
ATOM 1985 C CA . ILE A 1 254 ? 11.68 17.516 4.656 1 94.44 254 ILE A CA 1
ATOM 1986 C C . ILE A 1 254 ? 10.727 18.688 4.879 1 94.44 254 ILE A C 1
ATOM 1988 O O . ILE A 1 254 ? 9.578 18.5 5.301 1 94.44 254 ILE A O 1
ATOM 1992 N N . VAL A 1 255 ? 11.25 19.828 4.637 1 92.12 255 VAL A N 1
ATOM 1993 C CA . VAL A 1 255 ? 10.484 21.078 4.613 1 92.12 255 VAL A CA 1
ATOM 1994 C C . VAL A 1 255 ? 10.898 21.906 3.402 1 92.12 255 VAL A C 1
ATOM 1996 O O . VAL A 1 255 ? 11.906 21.625 2.76 1 92.12 255 VAL A O 1
ATOM 1999 N N . ARG A 1 256 ? 10.016 22.812 3.025 1 87.56 256 ARG A N 1
ATOM 2000 C CA . ARG A 1 256 ? 10.383 23.734 1.945 1 87.56 256 ARG A CA 1
ATOM 2001 C C . ARG A 1 256 ? 11.586 24.578 2.334 1 87.56 256 ARG A C 1
ATOM 2003 O O . ARG A 1 256 ? 11.836 24.812 3.52 1 87.56 256 ARG A O 1
ATOM 2010 N N . GLN A 1 257 ? 12.172 25.094 1.207 1 82.25 257 GLN A N 1
ATOM 2011 C CA . GLN A 1 257 ? 13.289 26 1.465 1 82.25 257 GLN A CA 1
ATOM 2012 C C . GLN A 1 257 ? 12.82 27.281 2.133 1 82.25 257 GLN A C 1
ATOM 2014 O O . GLN A 1 257 ? 11.789 27.844 1.746 1 82.25 257 GLN A O 1
ATOM 2019 N N . ASN A 1 258 ? 13.336 27.766 3.182 1 76.31 258 ASN A N 1
ATOM 2020 C CA . ASN A 1 258 ? 13.062 29 3.895 1 76.31 258 ASN A CA 1
ATOM 2021 C C . ASN A 1 258 ? 11.727 28.953 4.637 1 76.31 258 ASN A C 1
ATOM 2023 O O . ASN A 1 258 ? 11.141 29.984 4.945 1 76.31 258 ASN A O 1
ATOM 2027 N N . GLN A 1 259 ? 11.195 27.719 4.641 1 83.62 259 GLN A N 1
ATOM 2028 C CA . GLN A 1 259 ? 9.953 27.562 5.398 1 83.62 259 GLN A CA 1
ATOM 2029 C C . GLN A 1 259 ? 10.156 27.938 6.863 1 83.62 259 GLN A C 1
ATOM 2031 O O . GLN A 1 259 ? 11.164 27.562 7.473 1 83.62 259 GLN A O 1
ATOM 2036 N N . ILE A 1 260 ? 9.266 28.781 7.344 1 78.38 260 ILE A N 1
ATOM 2037 C CA . ILE A 1 260 ? 9.266 29.094 8.773 1 78.38 260 ILE A CA 1
ATOM 2038 C C . ILE A 1 260 ? 8.477 28.016 9.523 1 78.38 260 ILE A C 1
ATOM 2040 O O . ILE A 1 260 ? 7.324 27.734 9.18 1 78.38 260 ILE A O 1
ATOM 2044 N N . LEU A 1 261 ? 9.125 27.438 10.492 1 86.19 261 LEU A N 1
ATOM 2045 C CA . LEU A 1 261 ? 8.453 26.422 11.297 1 86.19 261 LEU A CA 1
ATOM 2046 C C . LEU A 1 261 ? 7.77 27.047 12.508 1 86.19 261 LEU A C 1
ATOM 2048 O O . LEU A 1 261 ? 8.391 27.812 13.25 1 86.19 261 LEU A O 1
ATOM 2052 N N . SER A 1 262 ? 6.543 26.781 12.695 1 83.81 262 SER A N 1
ATOM 2053 C CA . SER A 1 262 ? 5.812 27.266 13.859 1 83.81 262 SER A CA 1
ATOM 2054 C C . SER A 1 262 ? 6.32 26.609 15.141 1 83.81 262 SER A C 1
ATOM 2056 O O . SER A 1 262 ? 7.027 25.594 15.094 1 83.81 262 SER A O 1
ATOM 2058 N N . ARG A 1 263 ? 5.988 27.203 16.266 1 86.06 263 ARG A N 1
ATOM 2059 C CA . ARG A 1 263 ? 6.312 26.625 17.578 1 86.06 263 ARG A CA 1
ATOM 2060 C C . ARG A 1 263 ? 5.707 25.234 17.719 1 86.06 263 ARG A C 1
ATOM 2062 O O . ARG A 1 263 ? 6.336 24.328 18.281 1 86.06 263 ARG A O 1
ATOM 2069 N N . ALA A 1 264 ? 4.516 25.062 17.219 1 89.62 264 ALA A N 1
ATOM 2070 C CA . ALA A 1 264 ? 3.811 23.781 17.297 1 89.62 264 ALA A CA 1
ATOM 2071 C C . ALA A 1 264 ? 4.551 22.703 16.516 1 89.62 264 ALA A C 1
ATOM 2073 O O . ALA A 1 264 ? 4.715 21.578 17.016 1 89.62 264 ALA A O 1
ATOM 2074 N N . ILE A 1 265 ? 5.059 23.031 15.336 1 92.06 265 ILE A N 1
ATOM 2075 C CA . ILE A 1 265 ? 5.785 22.062 14.516 1 92.06 265 ILE A CA 1
ATOM 2076 C C . ILE A 1 265 ? 7.113 21.719 15.188 1 92.06 265 ILE A C 1
ATOM 2078 O O . ILE A 1 265 ? 7.516 20.547 15.211 1 92.06 265 ILE A O 1
ATOM 2082 N N . LYS A 1 266 ? 7.754 22.719 15.734 1 92.94 266 LYS A N 1
ATOM 2083 C CA . LYS A 1 266 ? 9.008 22.484 16.438 1 92.94 266 LYS A CA 1
ATOM 2084 C C . LYS A 1 266 ? 8.805 21.562 17.641 1 92.94 266 LYS A C 1
ATOM 2086 O O . LYS A 1 266 ? 9.625 20.672 17.891 1 92.94 266 LYS A O 1
ATOM 2091 N N . ALA A 1 267 ? 7.742 21.797 18.328 1 93.31 267 ALA A N 1
ATOM 2092 C CA . ALA A 1 267 ? 7.426 20.922 19.453 1 93.31 267 ALA A CA 1
ATOM 2093 C C . ALA A 1 267 ? 7.203 19.484 18.984 1 93.31 267 ALA A C 1
ATOM 2095 O O . ALA A 1 267 ? 7.734 18.531 19.578 1 93.31 267 ALA A O 1
ATOM 2096 N N . LEU A 1 268 ? 6.461 19.281 17.906 1 95.31 268 LEU A N 1
ATOM 2097 C CA . LEU A 1 268 ? 6.211 17.969 17.344 1 95.31 268 LEU A CA 1
ATOM 2098 C C . LEU A 1 268 ? 7.516 17.281 16.969 1 95.31 268 LEU A C 1
ATOM 2100 O O . LEU A 1 268 ? 7.723 16.109 17.281 1 95.31 268 LEU A O 1
ATOM 2104 N N . LEU A 1 269 ? 8.352 18.047 16.328 1 96.5 269 LEU A N 1
ATOM 2105 C CA . LEU A 1 269 ? 9.641 17.5 15.906 1 96.5 269 LEU A CA 1
ATOM 2106 C C . LEU A 1 269 ? 10.477 17.062 17.109 1 96.5 269 LEU A C 1
ATOM 2108 O O . LEU A 1 269 ? 11.188 16.062 17.047 1 96.5 269 LEU A O 1
ATOM 2112 N N . GLY A 1 270 ? 10.391 17.828 18.156 1 96.81 270 GLY A N 1
ATOM 2113 C CA . GLY A 1 270 ? 11.055 17.422 19.391 1 96.81 270 GLY A CA 1
ATOM 2114 C C . GLY A 1 270 ? 10.586 16.078 19.906 1 96.81 270 GLY A C 1
ATOM 2115 O O . GLY A 1 270 ? 11.398 15.234 20.281 1 96.81 270 GLY A O 1
ATOM 2116 N N . TRP A 1 271 ? 9.312 15.836 19.922 1 96.81 271 TRP A N 1
ATOM 2117 C CA . TRP A 1 271 ? 8.758 14.57 20.406 1 96.81 271 TRP A CA 1
ATOM 2118 C C . TRP A 1 271 ? 9.109 13.43 19.469 1 96.81 271 TRP A C 1
ATOM 2120 O O . TRP A 1 271 ? 9.297 12.289 19.906 1 96.81 271 TRP A O 1
ATOM 2130 N N . VAL A 1 272 ? 9.164 13.688 18.141 1 96.56 272 VAL A N 1
ATOM 2131 C CA . VAL A 1 272 ? 9.555 12.664 17.172 1 96.56 272 VAL A CA 1
ATOM 2132 C C . VAL A 1 272 ? 11 12.242 17.422 1 96.56 272 VAL A C 1
ATOM 2134 O O . VAL A 1 272 ? 11.312 11.055 17.406 1 96.56 272 VAL A O 1
ATOM 2137 N N . GLU A 1 273 ? 11.836 13.203 17.688 1 95.56 273 GLU A N 1
ATOM 2138 C CA . GLU A 1 273 ? 13.234 12.898 17.984 1 95.56 273 GLU A CA 1
ATOM 2139 C C . GLU A 1 273 ? 13.359 12.062 19.25 1 95.56 273 GLU A C 1
ATOM 2141 O O . GLU A 1 273 ? 14.172 11.141 19.312 1 95.56 273 GLU A O 1
ATOM 2146 N N . GLU A 1 274 ? 12.57 12.391 20.219 1 94.94 274 GLU A N 1
ATOM 2147 C CA . GLU A 1 274 ? 12.562 11.609 21.453 1 94.94 274 GLU A CA 1
ATOM 2148 C C . GLU A 1 274 ? 12.125 10.172 21.203 1 94.94 274 GLU A C 1
ATOM 2150 O O . GLU A 1 274 ? 12.688 9.234 21.766 1 94.94 274 GLU A O 1
ATOM 2155 N N . GLU A 1 275 ? 11.117 10.031 20.344 1 93.88 275 GLU A N 1
ATOM 2156 C CA . GLU A 1 275 ? 10.609 8.703 20.016 1 93.88 275 GLU A CA 1
ATOM 2157 C C . GLU A 1 275 ? 11.68 7.867 19.312 1 93.88 275 GLU A C 1
ATOM 2159 O O . GLU A 1 275 ? 11.844 6.684 19.609 1 93.88 275 GLU A O 1
ATOM 2164 N N . ILE A 1 276 ? 12.375 8.484 18.406 1 92.94 276 ILE A N 1
ATOM 2165 C CA . ILE A 1 276 ? 13.43 7.801 17.672 1 92.94 276 ILE A CA 1
ATOM 2166 C C . ILE A 1 276 ? 14.531 7.371 18.641 1 92.94 276 ILE A C 1
ATOM 2168 O O . ILE A 1 276 ? 15 6.23 18.594 1 92.94 276 ILE A O 1
ATOM 2172 N N . ALA A 1 277 ? 14.891 8.219 19.484 1 90.5 277 ALA A N 1
ATOM 2173 C CA . ALA A 1 277 ? 15.953 7.93 20.453 1 90.5 277 ALA A CA 1
ATOM 2174 C C . ALA A 1 277 ? 15.555 6.785 21.375 1 90.5 277 ALA A C 1
ATOM 2176 O O . ALA A 1 277 ? 16.391 5.98 21.781 1 90.5 277 ALA A O 1
ATOM 2177 N N . SER A 1 278 ? 14.305 6.676 21.641 1 89.56 278 SER A N 1
ATOM 2178 C CA . SER A 1 278 ? 13.82 5.684 22.594 1 89.56 278 SER A CA 1
ATOM 2179 C C . SER A 1 278 ? 13.602 4.332 21.922 1 89.56 278 SER A C 1
ATOM 2181 O O . SER A 1 278 ? 13.922 3.287 22.5 1 89.56 278 SER A O 1
ATOM 2183 N N . ARG A 1 279 ? 13.07 4.309 20.703 1 84.88 279 ARG A N 1
ATOM 2184 C CA . ARG A 1 279 ? 12.578 3.07 20.109 1 84.88 279 ARG A CA 1
ATOM 2185 C C . ARG A 1 279 ? 13.523 2.557 19.047 1 84.88 279 ARG A C 1
ATOM 2187 O O . ARG A 1 279 ? 13.531 1.365 18.719 1 84.88 279 ARG A O 1
ATOM 2194 N N . MET A 1 280 ? 14.156 3.48 18.484 1 76.44 280 MET A N 1
ATOM 2195 C CA . MET A 1 280 ? 15.008 3.088 17.359 1 76.44 280 MET A CA 1
ATOM 2196 C C . MET A 1 280 ? 16.469 3.467 17.625 1 76.44 280 MET A C 1
ATOM 2198 O O . MET A 1 280 ? 17.094 4.145 16.812 1 76.44 280 MET A O 1
ATOM 2202 N N . PRO A 1 281 ? 16.875 3.004 18.641 1 65.31 281 PRO A N 1
ATOM 2203 C CA . PRO A 1 281 ? 18.234 3.49 18.938 1 65.31 281 PRO A CA 1
ATOM 2204 C C . PRO A 1 281 ? 19.219 3.184 17.828 1 65.31 281 PRO A C 1
ATOM 2206 O O . PRO A 1 281 ? 19.016 2.262 17.031 1 65.31 281 PRO A O 1
ATOM 2209 N N . ALA A 1 282 ? 20.094 4.172 17.609 1 58.78 282 ALA A N 1
ATOM 2210 C CA . ALA A 1 282 ? 21.141 4.051 16.609 1 58.78 282 ALA A CA 1
ATOM 2211 C C . ALA A 1 282 ? 21.812 2.676 16.688 1 58.78 282 ALA A C 1
ATOM 2213 O O . ALA A 1 282 ? 21.938 2.1 17.766 1 58.78 282 ALA A O 1
ATOM 2214 N N . PRO A 1 283 ? 21.984 2.076 15.352 1 52.97 283 PRO A N 1
ATOM 2215 C CA . PRO A 1 283 ? 22.734 0.812 15.406 1 52.97 283 PRO A CA 1
ATOM 2216 C C . PRO A 1 283 ? 24.031 0.924 16.188 1 52.97 283 PRO A C 1
ATOM 2218 O O . PRO A 1 283 ? 24.609 2.014 16.297 1 52.97 283 PRO A O 1
ATOM 2221 N N . MET B 1 1 ? 5.445 -12.555 -39.344 1 50.34 1 MET B N 1
ATOM 2222 C CA . MET B 1 1 ? 4.844 -13.016 -38.094 1 50.34 1 MET B CA 1
ATOM 2223 C C . MET B 1 1 ? 5.605 -12.477 -36.906 1 50.34 1 MET B C 1
ATOM 2225 O O . MET B 1 1 ? 6.836 -12.445 -36.906 1 50.34 1 MET B O 1
ATOM 2229 N N . LEU B 1 2 ? 4.871 -11.812 -36.094 1 63.69 2 LEU B N 1
ATOM 2230 C CA . LEU B 1 2 ? 5.586 -11.18 -35 1 63.69 2 LEU B CA 1
ATOM 2231 C C . LEU B 1 2 ? 6.055 -12.227 -33.969 1 63.69 2 LEU B C 1
ATOM 2233 O O . LEU B 1 2 ? 5.328 -13.172 -33.688 1 63.69 2 LEU B O 1
ATOM 2237 N N . ASP B 1 3 ? 7.344 -12.211 -33.812 1 73.5 3 ASP B N 1
ATOM 2238 C CA . ASP B 1 3 ? 8.008 -13.086 -32.844 1 73.5 3 ASP B CA 1
ATOM 2239 C C . ASP B 1 3 ? 7.516 -12.82 -31.422 1 73.5 3 ASP B C 1
ATOM 2241 O O . ASP B 1 3 ? 7.504 -11.672 -30.969 1 73.5 3 ASP B O 1
ATOM 2245 N N . ILE B 1 4 ? 7.066 -13.836 -30.828 1 76.88 4 ILE B N 1
ATOM 2246 C CA . ILE B 1 4 ? 6.48 -13.742 -29.5 1 76.88 4 ILE B CA 1
ATOM 2247 C C . ILE B 1 4 ? 7.504 -13.156 -28.531 1 76.88 4 ILE B C 1
ATOM 2249 O O . ILE B 1 4 ? 7.148 -12.414 -27.609 1 76.88 4 ILE B O 1
ATOM 2253 N N . ASN B 1 5 ? 8.727 -13.414 -28.766 1 79.94 5 ASN B N 1
ATOM 2254 C CA . ASN B 1 5 ? 9.781 -12.883 -27.906 1 79.94 5 ASN B CA 1
ATOM 2255 C C . ASN B 1 5 ? 9.93 -11.375 -28.062 1 79.94 5 ASN B C 1
ATOM 2257 O O . ASN B 1 5 ? 10.172 -10.664 -27.094 1 79.94 5 ASN B O 1
ATOM 2261 N N . TRP B 1 6 ? 9.781 -11.055 -29.312 1 85.44 6 TRP B N 1
ATOM 2262 C CA . TRP B 1 6 ? 9.836 -9.617 -29.562 1 85.44 6 TRP B CA 1
ATOM 2263 C C . TRP B 1 6 ? 8.664 -8.898 -28.891 1 85.44 6 TRP B C 1
ATOM 2265 O O . TRP B 1 6 ? 8.828 -7.824 -28.312 1 85.44 6 TRP B O 1
ATOM 2275 N N . LEU B 1 7 ? 7.543 -9.523 -28.953 1 85.25 7 LEU B N 1
ATOM 2276 C CA . LEU B 1 7 ? 6.352 -8.938 -28.344 1 85.25 7 LEU B CA 1
ATOM 2277 C C . LEU B 1 7 ? 6.504 -8.859 -26.828 1 85.25 7 LEU B C 1
ATOM 2279 O O . LEU B 1 7 ? 6.156 -7.848 -26.219 1 85.25 7 LEU B O 1
ATOM 2283 N N . ASN B 1 8 ? 6.992 -9.875 -26.25 1 85.38 8 ASN B N 1
ATOM 2284 C CA . ASN B 1 8 ? 7.215 -9.898 -24.812 1 85.38 8 ASN B CA 1
ATOM 2285 C C . ASN B 1 8 ? 8.195 -8.82 -24.375 1 85.38 8 ASN B C 1
ATOM 2287 O O . ASN B 1 8 ? 7.984 -8.156 -23.359 1 85.38 8 ASN B O 1
ATOM 2291 N N . THR B 1 9 ? 9.258 -8.68 -25.141 1 88.5 9 THR B N 1
ATOM 2292 C CA . THR B 1 9 ? 10.242 -7.648 -24.859 1 88.5 9 THR B CA 1
ATOM 2293 C C . THR B 1 9 ? 9.609 -6.262 -24.922 1 88.5 9 THR B C 1
ATOM 2295 O O . THR B 1 9 ? 9.836 -5.43 -24.031 1 88.5 9 THR B O 1
ATOM 2298 N N . PHE B 1 10 ? 8.805 -6.066 -25.875 1 90.25 10 PHE B N 1
ATOM 2299 C CA . PHE B 1 10 ? 8.141 -4.789 -26.094 1 90.25 10 PHE B CA 1
ATOM 2300 C C . PHE B 1 10 ? 7.176 -4.488 -24.953 1 90.25 10 PHE B C 1
ATOM 2302 O O . PHE B 1 10 ? 7.168 -3.377 -24.406 1 90.25 10 PHE B O 1
ATOM 2309 N N . VAL B 1 11 ? 6.441 -5.43 -24.594 1 87.94 11 VAL B N 1
ATOM 2310 C CA . VAL B 1 11 ? 5.457 -5.254 -23.531 1 87.94 11 VAL B CA 1
ATOM 2311 C C . VAL B 1 11 ? 6.172 -4.938 -22.219 1 87.94 11 VAL B C 1
ATOM 2313 O O . VAL B 1 11 ? 5.75 -4.051 -21.469 1 87.94 11 VAL B O 1
ATOM 2316 N N . THR B 1 12 ? 7.227 -5.633 -21.922 1 87.38 12 THR B N 1
ATOM 2317 C CA . THR B 1 12 ? 8.016 -5.414 -20.703 1 87.38 12 THR B CA 1
ATOM 2318 C C . THR B 1 12 ? 8.625 -4.016 -20.703 1 87.38 12 THR B C 1
ATOM 2320 O O . THR B 1 12 ? 8.57 -3.312 -19.688 1 87.38 12 THR B O 1
ATOM 2323 N N . LEU B 1 13 ? 9.141 -3.672 -21.828 1 89.94 13 LEU B N 1
ATOM 2324 C CA . LEU B 1 13 ? 9.734 -2.348 -21.969 1 89.94 13 LEU B CA 1
ATOM 2325 C C . LEU B 1 13 ? 8.68 -1.258 -21.797 1 89.94 13 LEU B C 1
ATOM 2327 O O . LEU B 1 13 ? 8.945 -0.226 -21.188 1 89.94 13 LEU B O 1
ATOM 2331 N N . ALA B 1 14 ? 7.566 -1.458 -22.312 1 89.25 14 ALA B N 1
ATOM 2332 C CA . ALA B 1 14 ? 6.477 -0.49 -22.219 1 89.25 14 ALA B CA 1
ATOM 2333 C C . ALA B 1 14 ? 6.039 -0.306 -20.766 1 89.25 14 ALA B C 1
ATOM 2335 O O . ALA B 1 14 ? 5.707 0.805 -20.344 1 89.25 14 ALA B O 1
ATOM 2336 N N . ARG B 1 15 ? 6.02 -1.385 -20.125 1 81.75 15 ARG B N 1
ATOM 2337 C CA . ARG B 1 15 ? 5.598 -1.387 -18.734 1 81.75 15 ARG B CA 1
ATOM 2338 C C . ARG B 1 15 ? 6.621 -0.68 -17.844 1 81.75 15 ARG B C 1
ATOM 2340 O O . ARG B 1 15 ? 6.258 0.121 -16.984 1 81.75 15 ARG B O 1
ATOM 2347 N N . LEU B 1 16 ? 7.852 -0.946 -18.062 1 81 16 LEU B N 1
ATOM 2348 C CA . LEU B 1 16 ? 8.914 -0.481 -17.172 1 81 16 LEU B CA 1
ATOM 2349 C C . LEU B 1 16 ? 9.453 0.87 -17.641 1 81 16 LEU B C 1
ATOM 2351 O O . LEU B 1 16 ? 9.992 1.634 -16.828 1 81 16 LEU B O 1
ATOM 2355 N N . GLY B 1 17 ? 9.305 1.154 -18.891 1 85.75 17 GLY B N 1
ATOM 2356 C CA . GLY B 1 17 ? 9.734 2.418 -19.469 1 85.75 17 GLY B CA 1
ATOM 2357 C C . GLY B 1 17 ? 11.234 2.605 -19.453 1 85.75 17 GLY B C 1
ATOM 2358 O O . GLY B 1 17 ? 11.727 3.732 -19.547 1 85.75 17 GLY B O 1
ATOM 2359 N N . HIS B 1 18 ? 11.945 1.573 -19.094 1 86.69 18 HIS B N 1
ATOM 2360 C CA . HIS B 1 18 ? 13.398 1.617 -18.953 1 86.69 18 HIS B CA 1
ATOM 2361 C C . HIS B 1 18 ? 14.039 0.366 -19.547 1 86.69 18 HIS B C 1
ATOM 2363 O O . HIS B 1 18 ? 13.758 -0.749 -19.094 1 86.69 18 HIS B O 1
ATOM 2369 N N . PHE B 1 19 ? 14.984 0.613 -20.5 1 88.62 19 PHE B N 1
ATOM 2370 C CA . PHE B 1 19 ? 15.609 -0.485 -21.219 1 88.62 19 PHE B CA 1
ATOM 2371 C C . PHE B 1 19 ? 16.406 -1.376 -20.281 1 88.62 19 PHE B C 1
ATOM 2373 O O . PHE B 1 19 ? 16.344 -2.604 -20.375 1 88.62 19 PHE B O 1
ATOM 2380 N N . GLY B 1 20 ? 17.047 -0.736 -19.344 1 84.81 20 GLY B N 1
ATOM 2381 C CA . GLY B 1 20 ? 17.844 -1.506 -18.406 1 84.81 20 GLY B CA 1
ATOM 2382 C C . GLY B 1 20 ? 17 -2.377 -17.5 1 84.81 20 GLY B C 1
ATOM 2383 O O . GLY B 1 20 ? 17.328 -3.545 -17.266 1 84.81 20 GLY B O 1
ATOM 2384 N N . HIS B 1 21 ? 15.977 -1.806 -17.016 1 83.12 21 HIS B N 1
ATOM 2385 C CA . HIS B 1 21 ? 15.086 -2.561 -16.141 1 83.12 21 HIS B CA 1
ATOM 2386 C C . HIS B 1 21 ? 14.422 -3.707 -16.891 1 83.12 21 HIS B C 1
ATOM 2388 O O . HIS B 1 21 ? 14.25 -4.801 -16.344 1 83.12 21 HIS B O 1
ATOM 2394 N N . ALA B 1 22 ? 14.047 -3.387 -18.047 1 87.06 22 ALA B N 1
ATOM 2395 C CA . ALA B 1 22 ? 13.438 -4.426 -18.875 1 87.06 22 ALA B CA 1
ATOM 2396 C C . ALA B 1 22 ? 14.414 -5.574 -19.125 1 87.06 22 ALA B C 1
ATOM 2398 O O . ALA B 1 22 ? 14.031 -6.746 -19.047 1 87.06 22 ALA B O 1
ATOM 2399 N N . ALA B 1 23 ? 15.633 -5.234 -19.344 1 86.94 23 ALA B N 1
ATOM 2400 C CA . ALA B 1 23 ? 16.672 -6.238 -19.562 1 86.94 23 ALA B CA 1
ATOM 2401 C C . ALA B 1 23 ? 16.844 -7.125 -18.344 1 86.94 23 ALA B C 1
ATOM 2403 O O . ALA B 1 23 ? 16.891 -8.352 -18.453 1 86.94 23 ALA B O 1
ATOM 2404 N N . ALA B 1 24 ? 16.891 -6.469 -17.266 1 76.88 24 ALA B N 1
ATOM 2405 C CA . ALA B 1 24 ? 17.062 -7.195 -16 1 76.88 24 ALA B CA 1
ATOM 2406 C C . ALA B 1 24 ? 15.906 -8.156 -15.766 1 76.88 24 ALA B C 1
ATOM 2408 O O . ALA B 1 24 ? 16.125 -9.328 -15.445 1 76.88 24 ALA B O 1
ATOM 2409 N N . GLU B 1 25 ? 14.758 -7.66 -16.047 1 75.69 25 GLU B N 1
ATOM 2410 C CA . GLU B 1 25 ? 13.562 -8.477 -15.812 1 75.69 25 GLU B CA 1
ATOM 2411 C C . GLU B 1 25 ? 13.492 -9.641 -16.797 1 75.69 25 GLU B C 1
ATOM 2413 O O . GLU B 1 25 ? 13.031 -10.727 -16.438 1 75.69 25 GLU B O 1
ATOM 2418 N N . LEU B 1 26 ? 13.969 -9.438 -17.938 1 79.56 26 LEU B N 1
ATOM 2419 C CA . LEU B 1 26 ? 13.867 -10.438 -19 1 79.56 26 LEU B CA 1
ATOM 2420 C C . LEU B 1 26 ? 15.117 -11.312 -19.047 1 79.56 26 LEU B C 1
ATOM 2422 O O . LEU B 1 26 ? 15.234 -12.188 -19.906 1 79.56 26 LEU B O 1
ATOM 2426 N N . HIS B 1 27 ? 16.031 -11 -18.062 1 77.25 27 HIS B N 1
ATOM 2427 C CA . HIS B 1 27 ? 17.297 -11.727 -18.016 1 77.25 27 HIS B CA 1
ATOM 2428 C C . HIS B 1 27 ? 18.016 -11.664 -19.375 1 77.25 27 HIS B C 1
ATOM 2430 O O . HIS B 1 27 ? 18.453 -12.688 -19.891 1 77.25 27 HIS B O 1
ATOM 2436 N N . MET B 1 28 ? 17.984 -10.484 -19.922 1 81.88 28 MET B N 1
ATOM 2437 C CA . MET B 1 28 ? 18.641 -10.172 -21.172 1 81.88 28 MET B CA 1
ATOM 2438 C C . MET B 1 28 ? 19.594 -8.984 -21.016 1 81.88 28 MET B C 1
ATOM 2440 O O . MET B 1 28 ? 19.641 -8.367 -19.938 1 81.88 28 MET B O 1
ATOM 2444 N N . THR B 1 29 ? 20.484 -8.797 -21.938 1 84.69 29 THR B N 1
ATOM 2445 C CA . THR B 1 29 ? 21.281 -7.57 -21.969 1 84.69 29 THR B CA 1
ATOM 2446 C C . THR B 1 29 ? 20.484 -6.43 -22.609 1 84.69 29 THR B C 1
ATOM 2448 O O . THR B 1 29 ? 19.562 -6.668 -23.391 1 84.69 29 THR B O 1
ATOM 2451 N N . GLN B 1 30 ? 20.766 -5.266 -22.188 1 88.94 30 GLN B N 1
ATOM 2452 C CA . GLN B 1 30 ? 20.078 -4.094 -22.719 1 88.94 30 GLN B CA 1
ATOM 2453 C C . GLN B 1 30 ? 20.203 -4.027 -24.25 1 88.94 30 GLN B C 1
ATOM 2455 O O . GLN B 1 30 ? 19.234 -3.703 -24.938 1 88.94 30 GLN B O 1
ATOM 2460 N N . PRO B 1 31 ? 21.375 -4.422 -24.844 1 90.19 31 PRO B N 1
ATOM 2461 C CA . PRO B 1 31 ? 21.438 -4.43 -26.312 1 90.19 31 PRO B CA 1
ATOM 2462 C C . PRO B 1 31 ? 20.453 -5.406 -26.938 1 90.19 31 PRO B C 1
ATOM 2464 O O . PRO B 1 31 ? 19.891 -5.121 -28 1 90.19 31 PRO B O 1
ATOM 2467 N N . ASN B 1 32 ? 20.25 -6.449 -26.312 1 89.12 32 ASN B N 1
ATOM 2468 C CA . ASN B 1 32 ? 19.297 -7.422 -26.828 1 89.12 32 ASN B CA 1
ATOM 2469 C C . ASN B 1 32 ? 17.859 -6.887 -26.781 1 89.12 32 ASN B C 1
ATOM 2471 O O . ASN B 1 32 ? 17.078 -7.121 -27.703 1 89.12 32 ASN B O 1
ATOM 2475 N N . VAL B 1 33 ? 17.578 -6.25 -25.688 1 92.25 33 VAL B N 1
ATOM 2476 C CA . VAL B 1 33 ? 16.281 -5.605 -25.578 1 92.25 33 VAL B CA 1
ATOM 2477 C C . VAL B 1 33 ? 16.094 -4.617 -26.734 1 92.25 33 VAL B C 1
ATOM 2479 O O . VAL B 1 33 ? 15.047 -4.602 -27.375 1 92.25 33 VAL B O 1
ATOM 2482 N N . SER B 1 34 ? 17.094 -3.793 -26.969 1 92.5 34 SER B N 1
ATOM 2483 C CA . SER B 1 34 ? 17.062 -2.807 -28.047 1 92.5 34 SER B CA 1
ATOM 2484 C C . SER B 1 34 ? 16.906 -3.479 -29.406 1 92.5 34 SER B C 1
ATOM 2486 O O . SER B 1 34 ? 16.172 -2.992 -30.266 1 92.5 34 SER B O 1
ATOM 2488 N N . LEU B 1 35 ? 17.609 -4.594 -29.578 1 90.75 35 LEU B N 1
ATOM 2489 C CA . LEU B 1 35 ? 17.547 -5.34 -30.828 1 90.75 35 LEU B CA 1
ATOM 2490 C C . LEU B 1 35 ? 16.141 -5.879 -31.062 1 90.75 35 LEU B C 1
ATOM 2492 O O . LEU B 1 35 ? 15.625 -5.809 -32.188 1 90.75 35 LEU B O 1
ATOM 2496 N N . HIS B 1 36 ? 15.578 -6.477 -30.062 1 91.19 36 HIS B N 1
ATOM 2497 C CA . HIS B 1 36 ? 14.211 -6.98 -30.172 1 91.19 36 HIS B CA 1
ATOM 2498 C C . HIS B 1 36 ? 13.258 -5.883 -30.609 1 91.19 36 HIS B C 1
ATOM 2500 O O . HIS B 1 36 ? 12.406 -6.109 -31.484 1 91.19 36 HIS B O 1
ATOM 2506 N N . LEU B 1 37 ? 13.43 -4.715 -30.031 1 92.19 37 LEU B N 1
ATOM 2507 C CA . LEU B 1 37 ? 12.562 -3.592 -30.375 1 92.19 37 LEU B CA 1
ATOM 2508 C C . LEU B 1 37 ? 12.773 -3.168 -31.812 1 92.19 37 LEU B C 1
ATOM 2510 O O . LEU B 1 37 ? 11.812 -2.881 -32.531 1 92.19 37 LEU B O 1
ATOM 2514 N N . LYS B 1 38 ? 14 -3.064 -32.188 1 91.44 38 LYS B N 1
ATOM 2515 C CA . LYS B 1 38 ? 14.328 -2.703 -33.562 1 91.44 38 LYS B CA 1
ATOM 2516 C C . LYS B 1 38 ? 13.711 -3.686 -34.562 1 91.44 38 LYS B C 1
ATOM 2518 O O . LYS B 1 38 ? 13.141 -3.277 -35.562 1 91.44 38 LYS B O 1
ATOM 2523 N N . ARG B 1 39 ? 13.859 -4.895 -34.25 1 87.94 39 ARG B N 1
ATOM 2524 C CA . ARG B 1 39 ? 13.305 -5.926 -35.125 1 87.94 39 ARG B CA 1
ATOM 2525 C C . ARG B 1 39 ? 11.789 -5.836 -35.188 1 87.94 39 ARG B C 1
ATOM 2527 O O . ARG B 1 39 ? 11.195 -6.023 -36.25 1 87.94 39 ARG B O 1
ATOM 2534 N N . LEU B 1 40 ? 11.227 -5.621 -34.094 1 88.31 40 LEU B N 1
ATOM 2535 C CA . LEU B 1 40 ? 9.773 -5.473 -34.031 1 88.31 40 LEU B CA 1
ATOM 2536 C C . LEU B 1 40 ? 9.32 -4.273 -34.875 1 88.31 40 LEU B C 1
ATOM 2538 O O . LEU B 1 40 ? 8.328 -4.355 -35.594 1 88.31 40 LEU B O 1
ATOM 2542 N N . GLU B 1 41 ? 10.031 -3.146 -34.719 1 90.5 41 GLU B N 1
ATOM 2543 C CA . GLU B 1 41 ? 9.703 -1.948 -35.5 1 90.5 41 GLU B CA 1
ATOM 2544 C C . GLU B 1 41 ? 9.922 -2.174 -37 1 90.5 41 GLU B C 1
ATOM 2546 O O . GLU B 1 41 ? 9.141 -1.696 -37.812 1 90.5 41 GLU B O 1
ATOM 2551 N N . GLU B 1 42 ? 10.938 -2.91 -37.344 1 85.62 42 GLU B N 1
ATOM 2552 C CA . GLU B 1 42 ? 11.203 -3.26 -38.719 1 85.62 42 GLU B CA 1
ATOM 2553 C C . GLU B 1 42 ? 10.094 -4.148 -39.281 1 85.62 42 GLU B C 1
ATOM 2555 O O . GLU B 1 42 ? 9.625 -3.932 -40.406 1 85.62 42 GLU B O 1
ATOM 2560 N N . ALA B 1 43 ? 9.711 -5.066 -38.5 1 80.31 43 ALA B N 1
ATOM 2561 C CA . ALA B 1 43 ? 8.695 -6.02 -38.938 1 80.31 43 ALA B CA 1
ATOM 2562 C C . ALA B 1 43 ? 7.34 -5.332 -39.125 1 80.31 43 ALA B C 1
ATOM 2564 O O . ALA B 1 43 ? 6.562 -5.691 -40 1 80.31 43 ALA B O 1
ATOM 2565 N N . THR B 1 44 ? 7.059 -4.359 -38.281 1 80.75 44 THR B N 1
ATOM 2566 C CA . THR B 1 44 ? 5.77 -3.676 -38.312 1 80.75 44 THR B CA 1
ATOM 2567 C C . THR B 1 44 ? 5.84 -2.432 -39.188 1 80.75 44 THR B C 1
ATOM 2569 O O . THR B 1 44 ? 4.809 -1.851 -39.531 1 80.75 44 THR B O 1
ATOM 2572 N N . LYS B 1 45 ? 7.016 -1.985 -39.5 1 84.19 45 LYS B N 1
ATOM 2573 C CA . LYS B 1 45 ? 7.312 -0.839 -40.344 1 84.19 45 LYS B CA 1
ATOM 2574 C C . LYS B 1 45 ? 6.824 0.46 -39.719 1 84.19 45 LYS B C 1
ATOM 2576 O O . LYS B 1 45 ? 6.402 1.381 -40.438 1 84.19 45 LYS B O 1
ATOM 2581 N N . VAL B 1 46 ? 6.707 0.469 -38.469 1 84 46 VAL B N 1
ATOM 2582 C CA . VAL B 1 46 ? 6.332 1.667 -37.719 1 84 46 VAL B CA 1
ATOM 2583 C C . VAL B 1 46 ? 7.223 1.808 -36.469 1 84 46 VAL B C 1
ATOM 2585 O O . VAL B 1 46 ? 7.734 0.814 -35.969 1 84 46 VAL B O 1
ATOM 2588 N N . ARG B 1 47 ? 7.41 3.07 -36.094 1 89.31 47 ARG B N 1
ATOM 2589 C CA . ARG B 1 47 ? 8.078 3.32 -34.812 1 89.31 47 ARG B CA 1
ATOM 2590 C C . ARG B 1 47 ? 7.121 3.117 -33.656 1 89.31 47 ARG B C 1
ATOM 2592 O O . ARG B 1 47 ? 5.973 3.564 -33.688 1 89.31 47 ARG B O 1
ATOM 2599 N N . LEU B 1 48 ? 7.617 2.424 -32.656 1 91.25 48 LEU B N 1
ATOM 2600 C CA . LEU B 1 48 ? 6.73 2.031 -31.547 1 91.25 48 LEU B CA 1
ATOM 2601 C C . LEU B 1 48 ? 6.996 2.871 -30.312 1 91.25 48 LEU B C 1
ATOM 2603 O O . LEU B 1 48 ? 6.117 3.016 -29.453 1 91.25 48 LEU B O 1
ATOM 2607 N N . ILE B 1 49 ? 8.234 3.381 -30.188 1 92.25 49 ILE B N 1
ATOM 2608 C CA . ILE B 1 49 ? 8.578 4.137 -28.984 1 92.25 49 ILE B CA 1
ATOM 2609 C C . ILE B 1 49 ? 9.344 5.398 -29.375 1 92.25 49 ILE B C 1
ATOM 2611 O O . ILE B 1 49 ? 9.922 5.473 -30.453 1 92.25 49 ILE B O 1
ATOM 2615 N N . GLU B 1 50 ? 9.133 6.434 -28.453 1 89.81 50 GLU B N 1
ATOM 2616 C CA . GLU B 1 50 ? 10.047 7.57 -28.391 1 89.81 50 GLU B CA 1
ATOM 2617 C C . GLU B 1 50 ? 11.016 7.438 -27.219 1 89.81 50 GLU B C 1
ATOM 2619 O O . GLU B 1 50 ? 10.602 7.184 -26.094 1 89.81 50 GLU B O 1
ATOM 2624 N N . ARG B 1 51 ? 12.281 7.508 -27.469 1 81.44 51 ARG B N 1
ATOM 2625 C CA . ARG B 1 51 ? 13.281 7.137 -26.469 1 81.44 51 ARG B CA 1
ATOM 2626 C C . ARG B 1 51 ? 13.547 8.289 -25.516 1 81.44 51 ARG B C 1
ATOM 2628 O O . ARG B 1 51 ? 13.844 8.062 -24.328 1 81.44 51 ARG B O 1
ATOM 2635 N N . SER B 1 52 ? 13.43 9.555 -25.906 1 80.44 52 SER B N 1
ATOM 2636 C CA . SER B 1 52 ? 13.781 10.68 -25.047 1 80.44 52 SER B CA 1
ATOM 2637 C C . SER B 1 52 ? 12.719 11.766 -25.109 1 80.44 52 SER B C 1
ATOM 2639 O O . SER B 1 52 ? 12.695 12.578 -26.031 1 80.44 52 SER B O 1
ATOM 2641 N N . PRO B 1 53 ? 11.781 11.789 -24.031 1 80.62 53 PRO B N 1
ATOM 2642 C CA . PRO B 1 53 ? 11.57 10.805 -22.953 1 80.62 53 PRO B CA 1
ATOM 2643 C C . PRO B 1 53 ? 10.891 9.539 -23.453 1 80.62 53 PRO B C 1
ATOM 2645 O O . PRO B 1 53 ? 10.281 9.531 -24.531 1 80.62 53 PRO B O 1
ATOM 2648 N N . PHE B 1 54 ? 11.109 8.477 -22.719 1 87.06 54 PHE B N 1
ATOM 2649 C CA . PHE B 1 54 ? 10.453 7.238 -23.125 1 87.06 54 PHE B CA 1
ATOM 2650 C C . PHE B 1 54 ? 8.945 7.418 -23.188 1 87.06 54 PHE B C 1
ATOM 2652 O O . PHE B 1 54 ? 8.312 7.77 -22.188 1 87.06 54 PHE B O 1
ATOM 2659 N N . ARG B 1 55 ? 8.453 7.254 -24.359 1 88.81 55 ARG B N 1
ATOM 2660 C CA . ARG B 1 55 ? 7.008 7.242 -24.547 1 88.81 55 ARG B CA 1
ATOM 2661 C C . ARG B 1 55 ? 6.609 6.316 -25.688 1 88.81 55 ARG B C 1
ATOM 2663 O O . ARG B 1 55 ? 7.367 6.141 -26.656 1 88.81 55 ARG B O 1
ATOM 2670 N N . LEU B 1 56 ? 5.441 5.734 -25.516 1 89.19 56 LEU B N 1
ATOM 2671 C CA . LEU B 1 56 ? 4.887 4.957 -26.625 1 89.19 56 LEU B CA 1
ATOM 2672 C C . LEU B 1 56 ? 4.332 5.871 -27.703 1 89.19 56 LEU B C 1
ATOM 2674 O O . LEU B 1 56 ? 3.727 6.902 -27.406 1 89.19 56 LEU B O 1
ATOM 2678 N N . THR B 1 57 ? 4.637 5.543 -29.031 1 85.06 57 THR B N 1
ATOM 2679 C CA . THR B 1 57 ? 3.93 6.176 -30.141 1 85.06 57 THR B CA 1
ATOM 2680 C C . THR B 1 57 ? 2.482 5.699 -30.203 1 85.06 57 THR B C 1
ATOM 2682 O O . THR B 1 57 ? 2.08 4.816 -29.453 1 85.06 57 THR B O 1
ATOM 2685 N N . GLN B 1 58 ? 1.759 6.355 -31.062 1 80.56 58 GLN B N 1
ATOM 2686 C CA . GLN B 1 58 ? 0.393 5.883 -31.266 1 80.56 58 GLN B CA 1
ATOM 2687 C C . GLN B 1 58 ? 0.374 4.422 -31.703 1 80.56 58 GLN B C 1
ATOM 2689 O O . GLN B 1 58 ? -0.442 3.633 -31.234 1 80.56 58 GLN B O 1
ATOM 2694 N N . ALA B 1 59 ? 1.177 4.176 -32.625 1 85.31 59 ALA B N 1
ATOM 2695 C CA . ALA B 1 59 ? 1.317 2.797 -33.062 1 85.31 59 ALA B CA 1
ATOM 2696 C C . ALA B 1 59 ? 1.767 1.886 -31.938 1 85.31 59 ALA B C 1
ATOM 2698 O O . ALA B 1 59 ? 1.307 0.747 -31.812 1 85.31 59 ALA B O 1
ATOM 2699 N N . GLY B 1 60 ? 2.668 2.361 -31.125 1 88.19 60 GLY B N 1
ATOM 2700 C CA . GLY B 1 60 ? 3.125 1.612 -29.969 1 88.19 60 GLY B CA 1
ATOM 2701 C C . GLY B 1 60 ? 2.008 1.268 -29 1 88.19 60 GLY B C 1
ATOM 2702 O O . GLY B 1 60 ? 1.933 0.14 -28.516 1 88.19 60 GLY B O 1
ATOM 2703 N N . GLU B 1 61 ? 1.141 2.135 -28.797 1 84.81 61 GLU B N 1
ATOM 2704 C CA . GLU B 1 61 ? 0.004 1.922 -27.906 1 84.81 61 GLU B CA 1
ATOM 2705 C C . GLU B 1 61 ? -0.938 0.855 -28.453 1 84.81 61 GLU B C 1
ATOM 2707 O O . GLU B 1 61 ? -1.421 0.001 -27.719 1 84.81 61 GLU B O 1
ATOM 2712 N N . ARG B 1 62 ? -1.161 0.968 -29.688 1 80.81 62 ARG B N 1
ATOM 2713 C CA . ARG B 1 62 ? -2.041 -0.008 -30.328 1 80.81 62 ARG B CA 1
ATOM 2714 C C . ARG B 1 62 ? -1.437 -1.407 -30.281 1 80.81 62 ARG B C 1
ATOM 2716 O O . ARG B 1 62 ? -2.131 -2.379 -29.969 1 80.81 62 ARG B O 1
ATOM 2723 N N . LEU B 1 63 ? -0.199 -1.468 -30.594 1 84.31 63 LEU B N 1
ATOM 2724 C CA . LEU B 1 63 ? 0.464 -2.768 -30.562 1 84.31 63 LEU B CA 1
ATOM 2725 C C . LEU B 1 63 ? 0.511 -3.314 -29.141 1 84.31 63 LEU B C 1
ATOM 2727 O O . LEU B 1 63 ? 0.396 -4.523 -28.922 1 84.31 63 LEU B O 1
ATOM 2731 N N . LEU B 1 64 ? 0.749 -2.422 -28.203 1 87.44 64 LEU B N 1
ATOM 2732 C CA . LEU B 1 64 ? 0.816 -2.852 -26.812 1 87.44 64 LEU B CA 1
ATOM 2733 C C . LEU B 1 64 ? -0.458 -3.584 -26.406 1 87.44 64 LEU B C 1
ATOM 2735 O O . LEU B 1 64 ? -0.396 -4.66 -25.812 1 87.44 64 LEU B O 1
ATOM 2739 N N . VAL B 1 65 ? -1.554 -3.105 -26.859 1 78.5 65 VAL B N 1
ATOM 2740 C CA . VAL B 1 65 ? -2.844 -3.707 -26.531 1 78.5 65 VAL B CA 1
ATOM 2741 C C . VAL B 1 65 ? -2.941 -5.09 -27.172 1 78.5 65 VAL B C 1
ATOM 2743 O O . VAL B 1 65 ? -3.27 -6.07 -26.5 1 78.5 65 VAL B O 1
ATOM 2746 N N . SER B 1 66 ? -2.598 -5.121 -28.422 1 78.31 66 SER B N 1
ATOM 2747 C CA . SER B 1 66 ? -2.686 -6.371 -29.156 1 78.31 66 SER B CA 1
ATOM 2748 C C . SER B 1 66 ? -1.668 -7.387 -28.656 1 78.31 66 SER B C 1
ATOM 2750 O O . SER B 1 66 ? -1.97 -8.578 -28.547 1 78.31 66 SER B O 1
ATOM 2752 N N . ALA B 1 67 ? -0.513 -6.875 -28.422 1 83.62 67 ALA B N 1
ATOM 2753 C CA . ALA B 1 67 ? 0.554 -7.75 -27.938 1 83.62 67 ALA B CA 1
ATOM 2754 C C . ALA B 1 67 ? 0.196 -8.359 -26.594 1 83.62 67 ALA B C 1
ATOM 2756 O O . ALA B 1 67 ? 0.381 -9.555 -26.375 1 83.62 67 ALA B O 1
ATOM 2757 N N . GLN B 1 68 ? -0.318 -7.562 -25.766 1 81 68 GLN B N 1
ATOM 2758 C CA . GLN B 1 68 ? -0.721 -8.039 -24.438 1 81 68 GLN B CA 1
ATOM 2759 C C . GLN B 1 68 ? -1.814 -9.094 -24.547 1 81 68 GLN B C 1
ATOM 2761 O O . GLN B 1 68 ? -1.761 -10.117 -23.859 1 81 68 GLN B O 1
ATOM 2766 N N . ARG B 1 69 ? -2.736 -8.852 -25.406 1 73.06 69 ARG B N 1
ATOM 2767 C CA . ARG B 1 69 ? -3.818 -9.812 -25.625 1 73.06 69 ARG B CA 1
ATOM 2768 C C . ARG B 1 69 ? -3.279 -11.133 -26.156 1 73.06 69 ARG B C 1
ATOM 2770 O O . ARG B 1 69 ? -3.688 -12.211 -25.703 1 73.06 69 ARG B O 1
ATOM 2777 N N . THR B 1 70 ? -2.422 -11.039 -27.141 1 73.94 70 THR B N 1
ATOM 2778 C CA . THR B 1 70 ? -1.843 -12.227 -27.75 1 73.94 70 THR B CA 1
ATOM 2779 C C . THR B 1 70 ? -1.042 -13.031 -26.734 1 73.94 70 THR B C 1
ATOM 2781 O O . THR B 1 70 ? -1.215 -14.25 -26.625 1 73.94 70 THR B O 1
ATOM 2784 N N . LEU B 1 71 ? -0.218 -12.32 -26.031 1 77.56 71 LEU B N 1
ATOM 2785 C CA . LEU B 1 71 ? 0.609 -13 -25.047 1 77.56 71 LEU B CA 1
ATOM 2786 C C . LEU B 1 71 ? -0.254 -13.617 -23.953 1 77.56 71 LEU B C 1
ATOM 2788 O O . LEU B 1 71 ? 0.017 -14.734 -23.5 1 77.56 71 LEU B O 1
ATOM 2792 N N . SER B 1 72 ? -1.271 -12.938 -23.688 1 75.06 72 SER B N 1
ATOM 2793 C CA . SER B 1 72 ? -2.207 -13.438 -22.688 1 75.06 72 SER B CA 1
ATOM 2794 C C . SER B 1 72 ? -2.902 -14.711 -23.172 1 75.06 72 SER B C 1
ATOM 2796 O O . SER B 1 72 ? -3.043 -15.672 -22.422 1 75.06 72 SER B O 1
ATOM 2798 N N . GLU B 1 73 ? -3.301 -14.68 -24.406 1 71.38 73 GLU B N 1
ATOM 2799 C CA . GLU B 1 73 ? -3.99 -15.844 -24.953 1 71.38 73 GLU B CA 1
ATOM 2800 C C . GLU B 1 73 ? -3.074 -17.062 -24.984 1 71.38 73 GLU B C 1
ATOM 2802 O O . GLU B 1 73 ? -3.514 -18.188 -24.703 1 71.38 73 GLU B O 1
ATOM 2807 N N . LEU B 1 74 ? -1.874 -16.859 -25.328 1 67.62 74 LEU B N 1
ATOM 2808 C CA . LEU B 1 74 ? -0.915 -17.953 -25.375 1 67.62 74 LEU B CA 1
ATOM 2809 C C . LEU B 1 74 ? -0.662 -18.5 -23.969 1 67.62 74 LEU B C 1
ATOM 2811 O O . LEU B 1 74 ? -0.576 -19.703 -23.766 1 67.62 74 LEU B O 1
ATOM 2815 N N . GLN B 1 75 ? -0.531 -17.594 -23.094 1 69.19 75 GLN B N 1
ATOM 2816 C CA . GLN B 1 75 ? -0.329 -17.984 -21.703 1 69.19 75 GLN B CA 1
ATOM 2817 C C . GLN B 1 75 ? -1.528 -18.766 -21.172 1 69.19 75 GLN B C 1
ATOM 2819 O O . GLN B 1 75 ? -1.364 -19.75 -20.453 1 69.19 75 GLN B O 1
ATOM 2824 N N . LEU B 1 76 ? -2.633 -18.328 -21.594 1 67.81 76 LEU B N 1
ATOM 2825 C CA . LEU B 1 76 ? -3.865 -18.984 -21.172 1 67.81 76 LEU B CA 1
ATOM 2826 C C . LEU B 1 76 ? -3.932 -20.422 -21.688 1 67.81 76 LEU B C 1
ATOM 2828 O O . LEU B 1 76 ? -4.266 -21.344 -20.938 1 67.81 76 LEU B O 1
ATOM 2832 N N . CYS B 1 77 ? -3.648 -20.562 -22.875 1 63.47 77 CYS B N 1
ATOM 2833 C CA . CYS B 1 77 ? -3.658 -21.891 -23.469 1 63.47 77 CYS B CA 1
ATOM 2834 C C . CYS B 1 77 ? -2.664 -22.812 -22.766 1 63.47 77 CYS B C 1
ATOM 2836 O O . CYS B 1 77 ? -2.988 -23.953 -22.453 1 63.47 77 CYS B O 1
ATOM 2838 N N . GLN B 1 78 ? -1.557 -22.25 -22.531 1 64.88 78 GLN B N 1
ATOM 2839 C CA . GLN B 1 78 ? -0.518 -23.031 -21.875 1 64.88 78 GLN B CA 1
ATOM 2840 C C . GLN B 1 78 ? -0.939 -23.438 -20.453 1 64.88 78 GLN B C 1
ATOM 2842 O O . GLN B 1 78 ? -0.719 -24.578 -20.031 1 64.88 78 GLN B O 1
ATOM 2847 N N . SER B 1 79 ? -1.491 -22.5 -19.797 1 68.19 79 SER B N 1
ATOM 2848 C CA . SER B 1 79 ? -1.96 -22.766 -18.438 1 68.19 79 SER B CA 1
ATOM 2849 C C . SER B 1 79 ? -3.021 -23.859 -18.422 1 68.19 79 SER B C 1
ATOM 2851 O O . SER B 1 79 ? -2.992 -24.734 -17.562 1 68.19 79 SER B O 1
ATOM 2853 N N . ASP B 1 80 ? -3.855 -23.891 -19.328 1 65 80 ASP B N 1
ATOM 2854 C CA . ASP B 1 80 ? -4.91 -24.891 -19.391 1 65 80 ASP B CA 1
ATOM 2855 C C . ASP B 1 80 ? -4.34 -26.281 -19.719 1 65 80 ASP B C 1
ATOM 2857 O O . ASP B 1 80 ? -4.762 -27.281 -19.156 1 65 80 ASP B O 1
ATOM 2861 N N . LEU B 1 81 ? -3.434 -26.234 -20.547 1 63.5 81 LEU B N 1
ATOM 2862 C CA . LEU B 1 81 ? -2.799 -27.5 -20.922 1 63.5 81 LEU B CA 1
ATOM 2863 C C . LEU B 1 81 ? -2.033 -28.094 -19.75 1 63.5 81 LEU B C 1
ATOM 2865 O O . LEU B 1 81 ? -2.059 -29.297 -19.531 1 63.5 81 LEU B O 1
ATOM 2869 N N . ASN B 1 82 ? -1.39 -27.156 -19.062 1 64.62 82 ASN B N 1
ATOM 2870 C CA . ASN B 1 82 ? -0.668 -27.609 -17.875 1 64.62 82 ASN B CA 1
ATOM 2871 C C . ASN B 1 82 ? -1.613 -28.203 -16.828 1 64.62 82 ASN B C 1
ATOM 2873 O O . ASN B 1 82 ? -1.275 -29.188 -16.172 1 64.62 82 ASN B O 1
ATOM 2877 N N . ALA B 1 83 ? -2.643 -27.625 -16.703 1 67.38 83 ALA B N 1
ATOM 2878 C CA . ALA B 1 83 ? -3.629 -28.094 -15.727 1 67.38 83 ALA B CA 1
ATOM 2879 C C . ALA B 1 83 ? -4.145 -29.484 -16.094 1 67.38 83 ALA B C 1
ATOM 2881 O O . ALA B 1 83 ? -4.402 -30.312 -15.203 1 67.38 83 ALA B O 1
ATOM 2882 N N . LEU B 1 84 ? -4.277 -29.734 -17.297 1 62.31 84 LEU B N 1
ATOM 2883 C CA . LEU B 1 84 ? -4.77 -31.031 -17.781 1 62.31 84 LEU B CA 1
ATOM 2884 C C . LEU B 1 84 ? -3.719 -32.125 -17.578 1 62.31 84 LEU B C 1
ATOM 2886 O O . LEU B 1 84 ? -4.059 -33.281 -17.359 1 62.31 84 LEU B O 1
ATOM 2890 N N . GLY B 1 85 ? -2.523 -31.656 -17.734 1 62.94 85 GLY B N 1
ATOM 2891 C CA . GLY B 1 85 ? -1.461 -32.656 -17.672 1 62.94 85 GLY B CA 1
ATOM 2892 C C . GLY B 1 85 ? -1.027 -32.969 -16.25 1 62.94 85 GLY B C 1
ATOM 2893 O O . GLY B 1 85 ? -0.205 -33.844 -16.031 1 62.94 85 GLY B O 1
ATOM 2894 N N . ASP B 1 86 ? -1.76 -32.594 -15.234 1 60.38 86 ASP B N 1
ATOM 2895 C CA . ASP B 1 86 ? -1.512 -32.844 -13.82 1 60.38 86 ASP B CA 1
ATOM 2896 C C . ASP B 1 86 ? -0.026 -32.688 -13.492 1 60.38 86 ASP B C 1
ATOM 2898 O O . ASP B 1 86 ? 0.555 -33.562 -12.844 1 60.38 86 ASP B O 1
ATOM 2902 N N . LEU B 1 87 ? 0.545 -31.719 -14.109 1 59.38 87 LEU B N 1
ATOM 2903 C CA . LEU B 1 87 ? 2.002 -31.641 -14.078 1 59.38 87 LEU B CA 1
ATOM 2904 C C . LEU B 1 87 ? 2.508 -31.594 -12.641 1 59.38 87 LEU B C 1
ATOM 2906 O O . LEU B 1 87 ? 1.881 -30.969 -11.781 1 59.38 87 LEU B O 1
ATOM 2910 N N . ALA B 1 88 ? 3.465 -32.625 -12.422 1 66.88 88 ALA B N 1
ATOM 2911 C CA . ALA B 1 88 ? 4.191 -32.719 -11.156 1 66.88 88 ALA B CA 1
ATOM 2912 C C . ALA B 1 88 ? 5.133 -31.531 -10.969 1 66.88 88 ALA B C 1
ATOM 2914 O O . ALA B 1 88 ? 5.707 -31.359 -9.891 1 66.88 88 ALA B O 1
ATOM 2915 N N . GLN B 1 89 ? 5.223 -30.672 -12.117 1 69.94 89 GLN B N 1
ATOM 2916 C CA . GLN B 1 89 ? 6.121 -29.516 -12.023 1 69.94 89 GLN B CA 1
ATOM 2917 C C . GLN B 1 89 ? 5.488 -28.266 -12.625 1 69.94 89 GLN B C 1
ATOM 2919 O O . GLN B 1 89 ? 4.609 -28.375 -13.484 1 69.94 89 GLN B O 1
ATOM 2924 N N . GLY B 1 90 ? 5.691 -27.203 -12.102 1 81.44 90 GLY B N 1
ATOM 2925 C CA . GLY B 1 90 ? 5.203 -25.938 -12.641 1 81.44 90 GLY B CA 1
ATOM 2926 C C . GLY B 1 90 ? 5.055 -24.859 -11.594 1 81.44 90 GLY B C 1
ATOM 2927 O O . GLY B 1 90 ? 5.656 -24.938 -10.523 1 81.44 90 GLY B O 1
ATOM 2928 N N . THR B 1 91 ? 4.418 -23.734 -12.133 1 86 91 THR B N 1
ATOM 2929 C CA . THR B 1 91 ? 4.191 -22.594 -11.242 1 86 91 THR B CA 1
ATOM 2930 C C . THR B 1 91 ? 2.717 -22.219 -11.219 1 86 91 THR B C 1
ATOM 2932 O O . THR B 1 91 ? 2.066 -22.156 -12.266 1 86 91 THR B O 1
ATOM 2935 N N . ILE B 1 92 ? 2.178 -22.172 -10.055 1 89.56 92 ILE B N 1
ATOM 2936 C CA . ILE B 1 92 ? 0.851 -21.594 -9.859 1 89.56 92 ILE B CA 1
ATOM 2937 C C . ILE B 1 92 ? 0.979 -20.141 -9.406 1 89.56 92 ILE B C 1
ATOM 2939 O O . ILE B 1 92 ? 1.669 -19.844 -8.422 1 89.56 92 ILE B O 1
ATOM 2943 N N . THR B 1 93 ? 0.375 -19.25 -10.18 1 92.38 93 THR B N 1
ATOM 2944 C CA . THR B 1 93 ? 0.44 -17.828 -9.883 1 92.38 93 THR B CA 1
ATOM 2945 C C . THR B 1 93 ? -0.887 -17.328 -9.312 1 92.38 93 THR B C 1
ATOM 2947 O O . THR B 1 93 ? -1.937 -17.5 -9.938 1 92.38 93 THR B O 1
ATOM 2950 N N . LEU B 1 94 ? -0.815 -16.734 -8.117 1 95.5 94 LEU B N 1
ATOM 2951 C CA . LEU B 1 94 ? -2 -16.219 -7.445 1 95.5 94 LEU B CA 1
ATOM 2952 C C . LEU B 1 94 ? -1.915 -14.695 -7.297 1 95.5 94 LEU B C 1
ATOM 2954 O O . LEU B 1 94 ? -0.819 -14.133 -7.285 1 95.5 94 LEU B O 1
ATOM 2958 N N . ALA B 1 95 ? -3.08 -14.07 -7.258 1 95.94 95 ALA B N 1
ATOM 2959 C CA . ALA B 1 95 ? -3.182 -12.641 -6.957 1 95.94 95 ALA B CA 1
ATOM 2960 C C . ALA B 1 95 ? -4.098 -12.391 -5.766 1 95.94 95 ALA B C 1
ATOM 2962 O O . ALA B 1 95 ? -5.176 -12.984 -5.672 1 95.94 95 ALA B O 1
ATOM 2963 N N . ALA B 1 96 ? -3.635 -11.586 -4.848 1 95.69 96 ALA B N 1
ATOM 2964 C CA . ALA B 1 96 ? -4.434 -11.25 -3.67 1 95.69 96 ALA B CA 1
ATOM 2965 C C . ALA B 1 96 ? -3.977 -9.93 -3.059 1 95.69 96 ALA B C 1
ATOM 2967 O O . ALA B 1 96 ? -2.838 -9.508 -3.258 1 95.69 96 ALA B O 1
ATOM 2968 N N . SER B 1 97 ? -4.918 -9.336 -2.373 1 92.5 97 SER B N 1
ATOM 2969 C CA . SER B 1 97 ? -4.551 -8.125 -1.652 1 92.5 97 SER B CA 1
ATOM 2970 C C . SER B 1 97 ? -3.66 -8.438 -0.456 1 92.5 97 SER B C 1
ATOM 2972 O O . SER B 1 97 ? -3.5 -9.602 -0.084 1 92.5 97 SER B O 1
ATOM 2974 N N . ASP B 1 98 ? -3.141 -7.406 0.116 1 91.69 98 ASP B N 1
ATOM 2975 C CA . ASP B 1 98 ? -2.199 -7.512 1.228 1 91.69 98 ASP B CA 1
ATOM 2976 C C . ASP B 1 98 ? -2.838 -8.219 2.422 1 91.69 98 ASP B C 1
ATOM 2978 O O . ASP B 1 98 ? -2.352 -9.266 2.863 1 91.69 98 ASP B O 1
ATOM 2982 N N . ILE B 1 99 ? -3.928 -7.762 2.871 1 90.38 99 ILE B N 1
ATOM 2983 C CA . ILE B 1 99 ? -4.543 -8.297 4.082 1 90.38 99 ILE B CA 1
ATOM 2984 C C .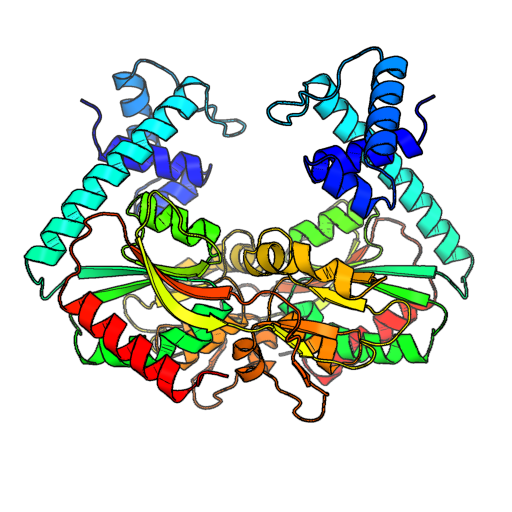 ILE B 1 99 ? -5.059 -9.711 3.818 1 90.38 99 ILE B C 1
ATOM 2986 O O . ILE B 1 99 ? -4.934 -10.594 4.672 1 90.38 99 ILE B O 1
ATOM 2990 N N . ILE B 1 100 ? -5.574 -10 2.639 1 92.31 100 ILE B N 1
ATOM 2991 C CA . ILE B 1 100 ? -6.086 -11.328 2.311 1 92.31 100 ILE B CA 1
ATOM 2992 C C . ILE B 1 100 ? -4.934 -12.328 2.246 1 92.31 100 ILE B C 1
ATOM 2994 O O . ILE B 1 100 ? -5.02 -13.422 2.809 1 92.31 100 ILE B O 1
ATOM 2998 N N . SER B 1 101 ? -3.898 -11.977 1.58 1 94.56 101 SER B N 1
ATOM 2999 C CA . SER B 1 101 ? -2.775 -12.898 1.436 1 94.56 101 SER B CA 1
ATOM 3000 C C . SER B 1 101 ? -2.156 -13.234 2.789 1 94.56 101 SER B C 1
ATOM 3002 O O . SER B 1 101 ? -1.846 -14.391 3.068 1 94.56 101 SER B O 1
ATOM 3004 N N . ARG B 1 102 ? -2.012 -12.305 3.646 1 93.81 102 ARG B N 1
ATOM 3005 C CA . ARG B 1 102 ? -1.329 -12.469 4.926 1 93.81 102 ARG B CA 1
ATOM 3006 C C . ARG B 1 102 ? -2.18 -13.281 5.895 1 93.81 102 ARG B C 1
ATOM 3008 O O . ARG B 1 102 ? -1.655 -14.102 6.656 1 93.81 102 ARG B O 1
ATOM 3015 N N . LEU B 1 103 ? -3.471 -13.125 5.871 1 91.5 103 LEU B N 1
ATOM 3016 C CA . LEU B 1 103 ? -4.344 -13.773 6.844 1 91.5 103 LEU B CA 1
ATOM 3017 C C . LEU B 1 103 ? -4.812 -15.133 6.332 1 91.5 103 LEU B C 1
ATOM 3019 O O . LEU B 1 103 ? -5.027 -16.047 7.121 1 91.5 103 LEU B O 1
ATOM 3023 N N . LEU B 1 104 ? -4.879 -15.227 5.035 1 91.19 104 LEU B N 1
ATOM 3024 C CA . LEU B 1 104 ? -5.613 -16.375 4.5 1 91.19 104 LEU B CA 1
ATOM 3025 C C . LEU B 1 104 ? -4.676 -17.328 3.768 1 91.19 104 LEU B C 1
ATOM 3027 O O . LEU B 1 104 ? -4.973 -18.516 3.637 1 91.19 104 LEU B O 1
ATOM 3031 N N . LEU B 1 105 ? -3.572 -16.906 3.285 1 94.94 105 LEU B N 1
ATOM 3032 C CA . LEU B 1 105 ? -2.877 -17.719 2.295 1 94.94 105 LEU B CA 1
ATOM 3033 C C . LEU B 1 105 ? -1.602 -18.312 2.879 1 94.94 105 LEU B C 1
ATOM 3035 O O . LEU B 1 105 ? -1.066 -19.297 2.35 1 94.94 105 LEU B O 1
ATOM 3039 N N . ILE B 1 106 ? -1.118 -17.828 3.932 1 95.25 106 ILE B N 1
ATOM 3040 C CA . ILE B 1 106 ? 0.194 -18.234 4.422 1 95.25 106 ILE B CA 1
ATOM 3041 C C . ILE B 1 106 ? 0.164 -19.719 4.812 1 95.25 106 ILE B C 1
ATOM 3043 O O . ILE B 1 106 ? 0.946 -20.516 4.297 1 95.25 106 ILE B O 1
ATOM 3047 N N . ARG B 1 107 ? -0.7 -20.109 5.633 1 95.31 107 ARG B N 1
ATOM 3048 C CA . ARG B 1 107 ? -0.745 -21.5 6.094 1 95.31 107 ARG B CA 1
ATOM 3049 C C . ARG B 1 107 ? -1.067 -22.438 4.945 1 95.31 107 ARG B C 1
ATOM 3051 O O . ARG B 1 107 ? -0.386 -23.453 4.758 1 95.31 107 ARG B O 1
ATOM 3058 N N . PRO B 1 108 ? -2.07 -22.109 4.16 1 96.56 108 PRO B N 1
ATOM 3059 C CA . PRO B 1 108 ? -2.316 -22.953 2.992 1 96.56 108 PRO B CA 1
ATOM 3060 C C . PRO B 1 108 ? -1.097 -23.078 2.08 1 96.56 108 PRO B C 1
ATOM 3062 O O . PRO B 1 108 ? -0.844 -24.141 1.515 1 96.56 108 PRO B O 1
ATOM 3065 N N . PHE B 1 109 ? -0.354 -22 1.92 1 96.06 109 PHE B N 1
ATOM 3066 C CA . PHE B 1 109 ? 0.863 -22.031 1.118 1 96.06 109 PHE B CA 1
ATOM 3067 C C . PHE B 1 109 ? 1.891 -22.984 1.727 1 96.06 109 PHE B C 1
ATOM 3069 O O . PHE B 1 109 ? 2.578 -23.703 1.006 1 96.06 109 PHE B O 1
ATOM 3076 N N . GLN B 1 110 ? 2.029 -22.953 3.016 1 95.88 110 GLN B N 1
ATOM 3077 C CA . GLN B 1 110 ? 2.955 -23.844 3.701 1 95.88 110 GLN B CA 1
ATOM 3078 C C . GLN B 1 110 ? 2.588 -25.312 3.465 1 95.88 110 GLN B C 1
ATOM 3080 O O . GLN B 1 110 ? 3.453 -26.141 3.158 1 95.88 110 GLN B O 1
ATOM 3085 N N . ARG B 1 111 ? 1.331 -25.625 3.561 1 95.75 111 ARG B N 1
ATOM 3086 C CA . ARG B 1 111 ? 0.853 -26.984 3.311 1 95.75 111 ARG B CA 1
ATOM 3087 C C . ARG B 1 111 ? 1.091 -27.391 1.859 1 95.75 111 ARG B C 1
ATOM 3089 O O . ARG B 1 111 ? 1.496 -28.516 1.584 1 95.75 111 ARG B O 1
ATOM 3096 N N . PHE B 1 112 ? 0.846 -26.5 0.966 1 95.38 112 PHE B N 1
ATOM 3097 C CA . PHE B 1 112 ? 1.022 -26.75 -0.458 1 95.38 112 PHE B CA 1
ATOM 3098 C C . PHE B 1 112 ? 2.471 -27.109 -0.768 1 95.38 112 PHE B C 1
ATOM 3100 O O . PHE B 1 112 ? 2.738 -28.062 -1.501 1 95.38 112 PHE B O 1
ATOM 3107 N N . LYS B 1 113 ? 3.365 -26.297 -0.203 1 92 113 LYS B N 1
ATOM 3108 C CA . LYS B 1 113 ? 4.789 -26.531 -0.436 1 92 113 LYS B CA 1
ATOM 3109 C C . LYS B 1 113 ? 5.195 -27.938 0.022 1 92 113 LYS B C 1
ATOM 3111 O O . LYS B 1 113 ? 6.051 -28.578 -0.599 1 92 113 LYS B O 1
ATOM 3116 N N . GLN B 1 114 ? 4.629 -28.406 1.048 1 92.62 114 GLN B N 1
ATOM 3117 C CA . GLN B 1 114 ? 4.922 -29.75 1.566 1 92.62 114 GLN B CA 1
ATOM 3118 C C . GLN B 1 114 ? 4.309 -30.828 0.682 1 92.62 114 GLN B C 1
ATOM 3120 O O . GLN B 1 114 ? 4.957 -31.828 0.375 1 92.62 114 GLN B O 1
ATOM 3125 N N . ALA B 1 115 ? 3.125 -30.594 0.189 1 92.88 115 ALA B N 1
ATOM 3126 C CA . ALA B 1 115 ? 2.365 -31.594 -0.554 1 92.88 115 ALA B CA 1
ATOM 3127 C C . ALA B 1 115 ? 2.801 -31.641 -2.016 1 92.88 115 ALA B C 1
ATOM 3129 O O . ALA B 1 115 ? 2.768 -32.719 -2.646 1 92.88 115 ALA B O 1
ATOM 3130 N N . TYR B 1 116 ? 3.211 -30.484 -2.539 1 91.31 116 TYR B N 1
ATOM 3131 C CA . TYR B 1 116 ? 3.586 -30.375 -3.945 1 91.31 116 TYR B CA 1
ATOM 3132 C C . TYR B 1 116 ? 4.949 -29.719 -4.094 1 91.31 116 TYR B C 1
ATOM 3134 O O . TYR B 1 116 ? 5.066 -28.641 -4.688 1 91.31 116 TYR B O 1
ATOM 3142 N N . PRO B 1 117 ? 5.996 -30.359 -3.713 1 88.25 117 PRO B N 1
ATOM 3143 C CA . PRO B 1 117 ? 7.328 -29.75 -3.709 1 88.25 117 PRO B CA 1
ATOM 3144 C C . PRO B 1 117 ? 7.832 -29.422 -5.113 1 88.25 117 PRO B C 1
ATOM 3146 O O . PRO B 1 117 ? 8.75 -28.609 -5.27 1 88.25 117 PRO B O 1
ATOM 3149 N N . GLY B 1 118 ? 7.215 -30 -6.094 1 85.5 118 GLY B N 1
ATOM 3150 C CA . GLY B 1 118 ? 7.648 -29.75 -7.461 1 85.5 118 GLY B CA 1
ATOM 3151 C C . GLY B 1 118 ? 6.945 -28.562 -8.102 1 85.5 118 GLY B C 1
ATOM 3152 O O . GLY B 1 118 ? 7.27 -28.188 -9.227 1 85.5 118 GLY B O 1
ATOM 3153 N N . ILE B 1 119 ? 5.992 -28.016 -7.406 1 87.94 119 ILE B N 1
ATOM 3154 C CA . ILE B 1 119 ? 5.223 -26.906 -7.953 1 87.94 119 ILE B CA 1
ATOM 3155 C C . ILE B 1 119 ? 5.523 -25.641 -7.16 1 87.94 119 ILE B C 1
ATOM 3157 O O . ILE B 1 119 ? 5.375 -25.609 -5.938 1 87.94 119 ILE B O 1
ATOM 3161 N N . ASP B 1 120 ? 5.965 -24.578 -7.887 1 87.38 120 ASP B N 1
ATOM 3162 C CA . ASP B 1 120 ? 6.258 -23.297 -7.25 1 87.38 120 ASP B CA 1
ATOM 3163 C C . ASP B 1 120 ? 4.996 -22.438 -7.137 1 87.38 120 ASP B C 1
ATOM 3165 O O . ASP B 1 120 ? 4.129 -22.484 -8.008 1 87.38 120 ASP B O 1
ATOM 3169 N N . LEU B 1 121 ? 4.934 -21.719 -6.098 1 90.75 121 LEU B N 1
ATOM 3170 C CA . LEU B 1 121 ? 3.865 -20.734 -5.914 1 90.75 121 LEU B CA 1
ATOM 3171 C C . LEU B 1 121 ? 4.391 -19.312 -6.098 1 90.75 121 LEU B C 1
ATOM 3173 O O . LEU B 1 121 ? 5.457 -18.969 -5.582 1 90.75 121 LEU B O 1
ATOM 3177 N N . ALA B 1 122 ? 3.703 -18.609 -6.934 1 91.5 122 ALA B N 1
ATOM 3178 C CA . ALA B 1 122 ? 3.977 -17.188 -7.098 1 91.5 122 ALA B CA 1
ATOM 3179 C C . ALA B 1 122 ? 2.785 -16.344 -6.648 1 91.5 122 ALA B C 1
ATOM 3181 O O . ALA B 1 122 ? 1.633 -16.75 -6.816 1 91.5 122 ALA B O 1
ATOM 3182 N N . LEU B 1 123 ? 3.1 -15.148 -6.059 1 94 123 LEU B N 1
ATOM 3183 C CA . LEU B 1 123 ? 2.045 -14.289 -5.531 1 94 123 LEU B CA 1
ATOM 3184 C C . LEU B 1 123 ? 2.201 -12.859 -6.039 1 94 123 LEU B C 1
ATOM 3186 O O . LEU B 1 123 ? 3.266 -12.258 -5.887 1 94 123 LEU B O 1
ATOM 3190 N N . PHE B 1 124 ? 1.16 -12.469 -6.707 1 92.81 124 PHE B N 1
ATOM 3191 C CA . PHE B 1 124 ? 1.013 -11.031 -6.914 1 92.81 124 PHE B CA 1
ATOM 3192 C C . PHE B 1 124 ? 0.247 -10.391 -5.758 1 92.81 124 PHE B C 1
ATOM 3194 O O . PHE B 1 124 ? -0.96 -10.602 -5.617 1 92.81 124 PHE B O 1
ATOM 3201 N N . ASN B 1 125 ? 0.95 -9.688 -4.965 1 93.69 125 ASN B N 1
ATOM 3202 C CA . ASN B 1 125 ? 0.318 -8.906 -3.906 1 93.69 125 ASN B CA 1
ATOM 3203 C C . ASN B 1 125 ? -0.191 -7.562 -4.426 1 93.69 125 ASN B C 1
ATOM 3205 O O . ASN B 1 125 ? 0.597 -6.648 -4.672 1 93.69 125 ASN B O 1
ATOM 3209 N N . THR B 1 126 ? -1.481 -7.469 -4.582 1 91.31 126 THR B N 1
ATOM 3210 C CA . THR B 1 126 ? -2.061 -6.316 -5.266 1 91.31 126 THR B CA 1
ATOM 3211 C C . THR B 1 126 ? -3.516 -6.117 -4.848 1 91.31 126 THR B C 1
ATOM 3213 O O . THR B 1 126 ? -3.998 -6.773 -3.924 1 91.31 126 THR B O 1
ATOM 3216 N N . THR B 1 127 ? -4.195 -5.188 -5.469 1 90.5 127 THR B N 1
ATOM 3217 C CA . THR B 1 127 ? -5.582 -4.891 -5.133 1 90.5 127 THR B CA 1
ATOM 3218 C C . THR B 1 127 ? -6.523 -5.895 -5.793 1 90.5 127 THR B C 1
ATOM 3220 O O . THR B 1 127 ? -6.137 -6.594 -6.73 1 90.5 127 THR B O 1
ATOM 3223 N N . SER B 1 128 ? -7.75 -5.898 -5.34 1 92.12 128 SER B N 1
ATOM 3224 C CA . SER B 1 128 ? -8.75 -6.785 -5.918 1 92.12 128 SER B CA 1
ATOM 3225 C C . SER B 1 128 ? -8.969 -6.484 -7.398 1 92.12 128 SER B C 1
ATOM 3227 O O . SER B 1 128 ? -9.109 -7.402 -8.211 1 92.12 128 SER B O 1
ATOM 3229 N N . ASP B 1 129 ? -8.969 -5.227 -7.742 1 90.19 129 ASP B N 1
ATOM 3230 C CA . ASP B 1 129 ? -9.195 -4.852 -9.133 1 90.19 129 ASP B CA 1
ATOM 3231 C C . ASP B 1 129 ? -8.031 -5.301 -10.016 1 90.19 129 ASP B C 1
ATOM 3233 O O . ASP B 1 129 ? -8.242 -5.828 -11.109 1 90.19 129 ASP B O 1
ATOM 3237 N N . ARG B 1 130 ? -6.902 -5.125 -9.516 1 90.5 130 ARG B N 1
ATOM 3238 C CA . ARG B 1 130 ? -5.73 -5.562 -10.273 1 90.5 130 ARG B CA 1
ATOM 3239 C C . ARG B 1 130 ? -5.656 -7.086 -10.328 1 90.5 130 ARG B C 1
ATOM 3241 O O . ARG B 1 130 ? -5.227 -7.652 -11.336 1 90.5 130 ARG B O 1
ATOM 3248 N N . SER B 1 131 ? -6.035 -7.715 -9.281 1 93.25 131 SER B N 1
ATOM 3249 C CA . SER B 1 131 ? -6.102 -9.172 -9.281 1 93.25 131 SER B CA 1
ATOM 3250 C C . SER B 1 131 ? -7.012 -9.68 -10.398 1 93.25 131 SER B C 1
ATOM 3252 O O . SER B 1 131 ? -6.66 -10.625 -11.109 1 93.25 131 SER B O 1
ATOM 3254 N N . ALA B 1 132 ? -8.125 -9.031 -10.555 1 91.62 132 ALA B N 1
ATOM 3255 C CA . ALA B 1 132 ? -9.062 -9.414 -11.602 1 91.62 132 ALA B CA 1
ATOM 3256 C C . ALA B 1 132 ? -8.43 -9.242 -12.984 1 91.62 132 ALA B C 1
ATOM 3258 O O . ALA B 1 132 ? -8.586 -10.109 -13.852 1 91.62 132 ALA B O 1
ATOM 3259 N N . GLU B 1 133 ? -7.703 -8.18 -13.148 1 89.25 133 GLU B N 1
ATOM 3260 C CA . GLU B 1 133 ? -7.035 -7.914 -14.422 1 89.25 133 GLU B CA 1
ATOM 3261 C C . GLU B 1 133 ? -5.977 -8.977 -14.719 1 89.25 133 GLU B C 1
ATOM 3263 O O . GLU B 1 133 ? -5.848 -9.43 -15.852 1 89.25 133 GLU B O 1
ATOM 3268 N N . LEU B 1 134 ? -5.254 -9.359 -13.711 1 89.5 134 LEU B N 1
ATOM 3269 C CA . LEU B 1 134 ? -4.191 -10.344 -13.867 1 89.5 134 LEU B CA 1
ATOM 3270 C C . LEU B 1 134 ? -4.773 -11.711 -14.234 1 89.5 134 LEU B C 1
ATOM 3272 O O . LEU B 1 134 ? -4.207 -12.422 -15.062 1 89.5 134 LEU B O 1
ATOM 3276 N N . VAL B 1 135 ? -5.895 -12.047 -13.664 1 90.5 135 VAL B N 1
ATOM 3277 C CA . VAL B 1 135 ? -6.539 -13.32 -13.961 1 90.5 135 VAL B CA 1
ATOM 3278 C C . VAL B 1 135 ? -7.113 -13.289 -15.375 1 90.5 135 VAL B C 1
ATOM 3280 O O . VAL B 1 135 ? -6.961 -14.242 -16.141 1 90.5 135 VAL B O 1
ATOM 3283 N N . ARG B 1 136 ? -7.691 -12.156 -15.688 1 86.44 136 ARG B N 1
ATOM 3284 C CA . ARG B 1 136 ? -8.273 -12 -17.016 1 86.44 136 ARG B CA 1
ATOM 3285 C C . ARG B 1 136 ? -7.215 -12.141 -18.094 1 86.44 136 ARG B C 1
ATOM 3287 O O . ARG B 1 136 ? -7.469 -12.742 -19.141 1 86.44 136 ARG B O 1
ATOM 3294 N N . SER B 1 137 ? -6.086 -11.633 -17.844 1 80.94 137 SER B N 1
ATOM 3295 C CA . SER B 1 137 ? -5.016 -11.617 -18.844 1 80.94 137 SER B CA 1
ATOM 3296 C C . SER B 1 137 ? -4.203 -12.906 -18.781 1 80.94 137 SER B C 1
ATOM 3298 O O . SER B 1 137 ? -3.266 -13.086 -19.562 1 80.94 137 SER B O 1
ATOM 3300 N N . GLY B 1 138 ? -4.496 -13.734 -17.844 1 81.81 138 GLY B N 1
ATOM 3301 C CA . GLY B 1 138 ? -3.805 -15.016 -17.75 1 81.81 138 GLY B CA 1
ATOM 3302 C C . GLY B 1 138 ? -2.479 -14.922 -17.016 1 81.81 138 GLY B C 1
ATOM 3303 O O . GLY B 1 138 ? -1.751 -15.914 -16.922 1 81.81 138 GLY B O 1
ATOM 3304 N N . ARG B 1 139 ? -2.191 -13.789 -16.5 1 85.44 139 ARG B N 1
ATOM 3305 C CA . ARG B 1 139 ? -0.945 -13.602 -15.773 1 85.44 139 ARG B CA 1
ATOM 3306 C C . ARG B 1 139 ? -1.03 -14.219 -14.383 1 85.44 139 ARG B C 1
ATOM 3308 O O . ARG B 1 139 ? -0.005 -14.523 -13.766 1 85.44 139 ARG B O 1
ATOM 3315 N N . ALA B 1 140 ? -2.238 -14.375 -13.891 1 91.62 140 ALA B N 1
ATOM 3316 C CA . ALA B 1 140 ? -2.51 -15.133 -12.672 1 91.62 140 ALA B CA 1
ATOM 3317 C C . ALA B 1 140 ? -3.518 -16.25 -12.93 1 91.62 140 ALA B C 1
ATOM 3319 O O . ALA B 1 140 ? -4.457 -16.078 -13.711 1 91.62 140 ALA B O 1
ATOM 3320 N N . ASP B 1 141 ? -3.289 -17.359 -12.273 1 89.62 141 ASP B N 1
ATOM 3321 C CA . ASP B 1 141 ? -4.195 -18.484 -12.422 1 89.62 141 ASP B CA 1
ATOM 3322 C C . ASP B 1 141 ? -5.469 -18.281 -11.602 1 89.62 141 ASP B C 1
ATOM 3324 O O . ASP B 1 141 ? -6.539 -18.766 -11.977 1 89.62 141 ASP B O 1
ATOM 3328 N N . LEU B 1 142 ? -5.297 -17.656 -10.5 1 93.25 142 LEU B N 1
ATOM 3329 C CA . LEU B 1 142 ? -6.406 -17.406 -9.586 1 93.25 142 LEU B CA 1
ATOM 3330 C C . LEU B 1 142 ? -6.18 -16.125 -8.789 1 93.25 142 LEU B C 1
ATOM 3332 O O . LEU B 1 142 ? -5.035 -15.711 -8.578 1 93.25 142 LEU B O 1
ATOM 3336 N N . GLY B 1 143 ? -7.301 -15.477 -8.484 1 95.5 143 GLY B N 1
ATOM 3337 C CA . GLY B 1 143 ? -7.25 -14.305 -7.621 1 95.5 143 GLY B CA 1
ATOM 3338 C C . GLY B 1 143 ? -8.18 -14.398 -6.43 1 95.5 143 GLY B C 1
ATOM 3339 O O . GLY B 1 143 ? -9.297 -14.906 -6.543 1 95.5 143 GLY B O 1
ATOM 3340 N N . PHE B 1 144 ? -7.715 -13.992 -5.273 1 95.94 144 PHE B N 1
ATOM 3341 C CA . PHE B 1 144 ? -8.578 -13.828 -4.113 1 95.94 144 PHE B CA 1
ATOM 3342 C C . PHE B 1 144 ? -9 -12.375 -3.949 1 95.94 144 PHE B C 1
ATOM 3344 O O . PHE B 1 144 ? -8.148 -11.484 -3.85 1 95.94 144 PHE B O 1
ATOM 3351 N N . VAL B 1 145 ? -10.297 -12.164 -3.939 1 94.38 145 VAL B N 1
ATOM 3352 C CA . VAL B 1 145 ? -10.773 -10.789 -4.008 1 94.38 145 VAL B CA 1
ATOM 3353 C C . VAL B 1 145 ? -11.977 -10.609 -3.088 1 94.38 145 VAL B C 1
ATOM 3355 O O . VAL B 1 145 ? -12.586 -11.594 -2.658 1 94.38 145 VAL B O 1
ATOM 3358 N N . LEU B 1 146 ? -12.211 -9.367 -2.781 1 92 146 LEU B N 1
ATOM 3359 C CA . LEU B 1 146 ? -13.492 -8.945 -2.225 1 92 146 LEU B CA 1
ATOM 3360 C C . LEU B 1 146 ? -14.445 -8.492 -3.33 1 92 146 LEU B C 1
ATOM 3362 O O . LEU B 1 146 ? -14.031 -7.82 -4.277 1 92 146 LEU B O 1
ATOM 3366 N N . GLU B 1 147 ? -15.562 -8.984 -3.324 1 81.06 147 GLU B N 1
ATOM 3367 C CA . GLU B 1 147 ? -16.516 -8.625 -4.375 1 81.06 147 GLU B CA 1
ATOM 3368 C C . GLU B 1 147 ? -17.906 -8.398 -3.801 1 81.06 147 GLU B C 1
ATOM 3370 O O . GLU B 1 147 ? -18.234 -8.922 -2.732 1 81.06 147 GLU B O 1
ATOM 3375 N N . GLN B 1 148 ? -18.562 -7.422 -4.41 1 62.94 148 GLN B N 1
ATOM 3376 C CA . GLN B 1 148 ? -20 -7.402 -4.145 1 62.94 148 GLN B CA 1
ATOM 3377 C C . GLN B 1 148 ? -20.766 -8.086 -5.27 1 62.94 148 GLN B C 1
ATOM 3379 O O . GLN B 1 148 ? -21.75 -8.781 -5.016 1 62.94 148 GLN B O 1
ATOM 3384 N N . ARG B 1 149 ? -20.391 -7.609 -6.664 1 59 149 ARG B N 1
ATOM 3385 C CA . ARG B 1 149 ? -21.266 -8.062 -7.746 1 59 149 ARG B CA 1
ATOM 3386 C C . ARG B 1 149 ? -20.469 -8.875 -8.773 1 59 149 ARG B C 1
ATOM 3388 O O . ARG B 1 149 ? -19.25 -8.742 -8.875 1 59 149 ARG B O 1
ATOM 3395 N N . GLN B 1 150 ? -21.188 -9.797 -9.312 1 57.97 150 GLN B N 1
ATOM 3396 C CA . GLN B 1 150 ? -20.734 -10.734 -10.336 1 57.97 150 GLN B CA 1
ATOM 3397 C C . GLN B 1 150 ? -20.141 -10 -11.531 1 57.97 150 GLN B C 1
ATOM 3399 O O . GLN B 1 150 ? -20.688 -8.977 -11.969 1 57.97 150 GLN B O 1
ATOM 3404 N N . ASN B 1 151 ? -18.797 -10.172 -11.664 1 59.41 151 ASN B N 1
ATOM 3405 C CA . ASN B 1 151 ? -18.172 -9.703 -12.898 1 59.41 151 ASN B CA 1
ATOM 3406 C C . ASN B 1 151 ? -18.422 -10.672 -14.055 1 59.41 151 ASN B C 1
ATOM 3408 O O . ASN B 1 151 ? -18.344 -11.891 -13.875 1 59.41 151 ASN B O 1
ATOM 3412 N N . ASP B 1 152 ? -18.781 -10.164 -15.234 1 65.31 152 ASP B N 1
ATOM 3413 C CA . ASP B 1 152 ? -19.266 -10.953 -16.359 1 65.31 152 ASP B CA 1
ATOM 3414 C C . ASP B 1 152 ? -18.125 -11.742 -17 1 65.31 152 ASP B C 1
ATOM 3416 O O . ASP B 1 152 ? -18.344 -12.82 -17.562 1 65.31 152 ASP B O 1
ATOM 3420 N N . SER B 1 153 ? -16.875 -11.336 -16.875 1 80.5 153 SER B N 1
ATOM 3421 C CA . SER B 1 153 ? -15.859 -12.023 -17.656 1 80.5 153 SER B CA 1
ATOM 3422 C C . SER B 1 153 ? -15.086 -13.023 -16.797 1 80.5 153 SER B C 1
ATOM 3424 O O . SER B 1 153 ? -14.328 -13.844 -17.328 1 80.5 153 SER B O 1
ATOM 3426 N N . LEU B 1 154 ? -15.234 -13.039 -15.531 1 89.88 154 LEU B N 1
ATOM 3427 C CA . LEU B 1 154 ? -14.57 -13.961 -14.617 1 89.88 154 LEU B CA 1
ATOM 3428 C C . LEU B 1 154 ? -15.594 -14.711 -13.766 1 89.88 154 LEU B C 1
ATOM 3430 O O . LEU B 1 154 ? -16.703 -14.219 -13.547 1 89.88 154 LEU B O 1
ATOM 3434 N N . HIS B 1 155 ? -15.281 -15.922 -13.461 1 91.19 155 HIS B N 1
ATOM 3435 C CA . HIS B 1 155 ? -16.109 -16.688 -12.539 1 91.19 155 HIS B CA 1
ATOM 3436 C C . HIS B 1 155 ? -15.695 -16.453 -11.094 1 91.19 155 HIS B C 1
ATOM 3438 O O . HIS B 1 155 ? -14.547 -16.688 -10.727 1 91.19 155 HIS B O 1
ATOM 3444 N N . PHE B 1 156 ? -16.625 -15.977 -10.375 1 93.75 156 PHE B N 1
ATOM 3445 C CA . PHE B 1 156 ? -16.391 -15.703 -8.961 1 93.75 156 PHE B CA 1
ATOM 3446 C C . PHE B 1 156 ? -17.031 -16.781 -8.094 1 93.75 156 PHE B C 1
ATOM 3448 O O . PHE B 1 156 ? -18.203 -17.125 -8.281 1 93.75 156 PHE B O 1
ATOM 3455 N N . THR B 1 157 ? -16.281 -17.344 -7.16 1 93.31 157 THR B N 1
ATOM 3456 C CA . THR B 1 157 ? -16.797 -18.266 -6.152 1 93.31 157 THR B CA 1
ATOM 3457 C C . THR B 1 157 ? -16.641 -17.672 -4.754 1 93.31 157 THR B C 1
ATOM 3459 O O . THR B 1 157 ? -15.539 -17.375 -4.309 1 93.31 157 THR B O 1
ATOM 3462 N N . ALA B 1 158 ? -17.781 -17.562 -4.086 1 93.75 158 ALA B N 1
ATOM 3463 C CA . ALA B 1 158 ? -17.766 -17.016 -2.734 1 93.75 158 ALA B CA 1
ATOM 3464 C C . ALA B 1 158 ? -17.281 -18.047 -1.721 1 93.75 158 ALA B C 1
ATOM 3466 O O . ALA B 1 158 ? -17.672 -19.203 -1.772 1 93.75 158 ALA B O 1
ATOM 3467 N N . LEU B 1 159 ? -16.422 -17.531 -0.831 1 93.56 159 LEU B N 1
ATOM 3468 C CA . LEU B 1 159 ? -15.922 -18.406 0.231 1 93.56 159 LEU B CA 1
ATOM 3469 C C . LEU B 1 159 ? -16.516 -18 1.579 1 93.56 159 LEU B C 1
ATOM 3471 O O . LEU B 1 159 ? -16.719 -18.859 2.445 1 93.56 159 LEU B O 1
ATOM 3475 N N . ARG B 1 160 ? -16.703 -16.672 1.683 1 92.19 160 ARG B N 1
ATOM 3476 C CA . ARG B 1 160 ? -17.156 -16.156 2.975 1 92.19 160 ARG B CA 1
ATOM 3477 C C . ARG B 1 160 ? -17.828 -14.805 2.826 1 92.19 160 ARG B C 1
ATOM 3479 O O . ARG B 1 160 ? -17.359 -13.953 2.062 1 92.19 160 ARG B O 1
ATOM 3486 N N . GLU B 1 161 ? -18.891 -14.703 3.588 1 93.38 161 GLU B N 1
ATOM 3487 C CA . GLU B 1 161 ? -19.469 -13.367 3.715 1 93.38 161 GLU B CA 1
ATOM 3488 C C . GLU B 1 161 ? -18.641 -12.492 4.656 1 93.38 161 GLU B C 1
ATOM 3490 O O . GLU B 1 161 ? -18.156 -12.969 5.68 1 93.38 161 GLU B O 1
ATOM 3495 N N . VAL B 1 162 ? -18.547 -11.25 4.25 1 93.5 162 VAL B N 1
ATOM 3496 C CA . VAL B 1 162 ? -17.719 -10.328 5.008 1 93.5 162 VAL B CA 1
ATOM 3497 C C . VAL B 1 162 ? -18.562 -9.156 5.5 1 93.5 162 VAL B C 1
ATOM 3499 O O . VAL B 1 162 ? -19.203 -8.461 4.699 1 93.5 162 VAL B O 1
ATOM 3502 N N . GLY B 1 163 ? -18.594 -9 6.809 1 94.38 163 GLY B N 1
ATOM 3503 C CA . GLY B 1 163 ? -19.203 -7.82 7.395 1 94.38 163 GLY B CA 1
ATOM 3504 C C . GLY B 1 163 ? -18.203 -6.719 7.711 1 94.38 163 GLY B C 1
ATOM 3505 O O . GLY B 1 163 ? -17 -6.887 7.508 1 94.38 163 GLY B O 1
ATOM 3506 N N . TRP B 1 164 ? -18.766 -5.633 8.164 1 96.5 164 TRP B N 1
ATOM 3507 C CA . TRP B 1 164 ? -17.938 -4.461 8.461 1 96.5 164 TRP B CA 1
ATOM 3508 C C . TRP B 1 164 ? -17.969 -4.145 9.953 1 96.5 164 TRP B C 1
ATOM 3510 O O . TRP B 1 164 ? -19 -4.32 10.609 1 96.5 164 TRP B O 1
ATOM 3520 N N . CYS B 1 165 ? -16.859 -3.662 10.445 1 97.12 165 CYS B N 1
ATOM 3521 C CA . CYS B 1 165 ? -16.719 -3.285 11.852 1 97.12 165 CYS B CA 1
ATOM 3522 C C . CYS B 1 165 ? -16.109 -1.897 11.984 1 97.12 165 CYS B C 1
ATOM 3524 O O . CYS B 1 165 ? -15.305 -1.483 11.148 1 97.12 165 CYS B O 1
ATOM 3526 N N . ALA B 1 166 ? -16.516 -1.245 12.984 1 97.94 166 ALA B N 1
ATOM 3527 C CA . ALA B 1 166 ? -15.906 0.005 13.422 1 97.94 166 ALA B CA 1
ATOM 3528 C C . ALA B 1 166 ? -15.031 -0.218 14.656 1 97.94 166 ALA B C 1
ATOM 3530 O O . ALA B 1 166 ? -15.508 -0.696 15.688 1 97.94 166 ALA B O 1
ATOM 3531 N N . LEU B 1 167 ? -13.75 0.031 14.508 1 98.12 167 LEU B N 1
ATOM 3532 C CA . LEU B 1 167 ? -12.805 -0.078 15.609 1 98.12 167 LEU B CA 1
ATOM 3533 C C . LEU B 1 167 ? -12.367 1.302 16.078 1 98.12 167 LEU B C 1
ATOM 3535 O O . LEU B 1 167 ? -11.828 2.09 15.305 1 98.12 167 LEU B O 1
ATOM 3539 N N . GLY B 1 168 ? -12.516 1.569 17.281 1 97.12 168 GLY B N 1
ATOM 3540 C CA . GLY B 1 168 ? -12.109 2.842 17.859 1 97.12 168 GLY B CA 1
ATOM 3541 C C . GLY B 1 168 ? -13.219 3.529 18.625 1 97.12 168 GLY B C 1
ATOM 3542 O O . GLY B 1 168 ? -14.375 3.09 18.594 1 97.12 168 GLY B O 1
ATOM 3543 N N . GLU B 1 169 ? -12.93 4.602 19.266 1 93.81 169 GLU B N 1
ATOM 3544 C CA . GLU B 1 169 ? -13.883 5.387 20.031 1 93.81 169 GLU B CA 1
ATOM 3545 C C . GLU B 1 169 ? -14.391 6.582 19.234 1 93.81 169 GLU B C 1
ATOM 3547 O O . GLU B 1 169 ? -13.734 7.039 18.312 1 93.81 169 GLU B O 1
ATOM 3552 N N . GLY B 1 170 ? -15.641 6.98 19.516 1 92.19 170 GLY B N 1
ATOM 3553 C CA . GLY B 1 170 ? -16.125 8.258 19.016 1 92.19 170 GLY B CA 1
ATOM 3554 C C . GLY B 1 170 ? -16.953 8.133 17.75 1 92.19 170 GLY B C 1
ATOM 3555 O O . GLY B 1 170 ? -17.141 9.109 17.031 1 92.19 170 GLY B O 1
ATOM 3556 N N . LEU B 1 171 ? -17.344 6.914 17.453 1 93.5 171 LEU B N 1
ATOM 3557 C CA . LEU B 1 171 ? -18.172 6.742 16.25 1 93.5 171 LEU B CA 1
ATOM 3558 C C . LEU B 1 171 ? -19.453 7.555 16.359 1 93.5 171 LEU B C 1
ATOM 3560 O O . LEU B 1 171 ? -19.984 8.008 15.344 1 93.5 171 LEU B O 1
ATOM 3564 N N . ASP B 1 172 ? -19.906 7.836 17.547 1 92.38 172 ASP B N 1
ATOM 3565 C CA . ASP B 1 172 ? -21.188 8.508 17.766 1 92.38 172 ASP B CA 1
ATOM 3566 C C . ASP B 1 172 ? -21 10.016 17.922 1 92.38 172 ASP B C 1
ATOM 3568 O O . ASP B 1 172 ? -21.953 10.742 18.203 1 92.38 172 ASP B O 1
ATOM 3572 N N . GLU B 1 173 ? -19.781 10.477 17.828 1 93 173 GLU B N 1
ATOM 3573 C CA . GLU B 1 173 ? -19.547 11.914 17.859 1 93 173 GLU B CA 1
ATOM 3574 C C . GLU B 1 173 ? -20.172 12.617 16.656 1 93 173 GLU B C 1
ATOM 3576 O O . GLU B 1 173 ? -20.516 11.961 15.672 1 93 173 GLU B O 1
ATOM 3581 N N . GLU B 1 174 ? -20.391 13.867 16.75 1 91.69 174 GLU B N 1
ATOM 3582 C CA . GLU B 1 174 ? -21.062 14.641 15.703 1 91.69 174 GLU B CA 1
ATOM 3583 C C . GLU B 1 174 ? -20.328 14.547 14.375 1 91.69 174 GLU B C 1
ATOM 3585 O O . GLU B 1 174 ? -20.953 14.422 13.32 1 91.69 174 GLU B O 1
ATOM 3590 N N . GLU B 1 175 ? -19.031 14.617 14.453 1 93.81 175 GLU B N 1
ATOM 3591 C CA . GLU B 1 175 ? -18.203 14.508 13.258 1 93.81 175 GLU B CA 1
ATOM 3592 C C . GLU B 1 175 ? -16.953 13.656 13.523 1 93.81 175 GLU B C 1
ATOM 3594 O O . GLU B 1 175 ? -15.844 14.18 13.57 1 93.81 175 GLU B O 1
ATOM 3599 N N . PRO B 1 176 ? -17.234 12.352 13.594 1 94.94 176 PRO B N 1
ATOM 3600 C CA . PRO B 1 176 ? -16.094 11.477 13.875 1 94.94 176 PRO B CA 1
ATOM 3601 C C . PRO B 1 176 ? -15.086 11.438 12.719 1 94.94 176 PRO B C 1
ATOM 3603 O O . PRO B 1 176 ? -15.461 11.664 11.57 1 94.94 176 PRO B O 1
ATOM 3606 N N . THR B 1 177 ? -13.852 11.211 13.117 1 95.12 177 THR B N 1
ATOM 3607 C CA . THR B 1 177 ? -12.844 10.922 12.102 1 95.12 177 THR B CA 1
ATOM 3608 C C . THR B 1 177 ? -12.844 9.438 11.75 1 95.12 177 THR B C 1
ATOM 3610 O O . THR B 1 177 ? -12.586 8.586 12.602 1 95.12 177 THR B O 1
ATOM 3613 N N . LEU B 1 178 ? -13.195 9.156 10.477 1 97.19 178 LEU B N 1
ATOM 3614 C CA . LEU B 1 178 ? -13.109 7.789 9.984 1 97.19 178 LEU B CA 1
ATOM 3615 C C . LEU B 1 178 ? -11.758 7.52 9.344 1 97.19 178 LEU B C 1
ATOM 3617 O O . LEU B 1 178 ? -11.273 8.328 8.539 1 97.19 178 LEU B O 1
ATOM 3621 N N . ILE B 1 179 ? -11.125 6.465 9.766 1 97.5 179 ILE B N 1
ATOM 3622 C CA . ILE B 1 179 ? -9.867 6.031 9.164 1 97.5 179 ILE B CA 1
ATOM 3623 C C . ILE B 1 179 ? -10.148 4.992 8.078 1 97.5 179 ILE B C 1
ATOM 3625 O O . ILE B 1 179 ? -10.523 3.855 8.383 1 97.5 179 ILE B O 1
ATOM 3629 N N . LEU B 1 180 ? -9.945 5.438 6.848 1 97.25 180 LEU B N 1
ATOM 3630 C CA . LEU B 1 180 ? -10.352 4.645 5.695 1 97.25 180 LEU B CA 1
ATOM 3631 C C . LEU B 1 180 ? -9.172 4.387 4.766 1 97.25 180 LEU B C 1
ATOM 3633 O O . LEU B 1 180 ? -8.172 5.113 4.812 1 97.25 180 LEU B O 1
ATOM 3637 N N . LEU B 1 181 ? -9.297 3.322 3.996 1 95.12 181 LEU B N 1
ATOM 3638 C CA . LEU B 1 181 ? -8.336 3.084 2.922 1 95.12 181 LEU B CA 1
ATOM 3639 C C . LEU B 1 181 ? -8.594 4.02 1.744 1 95.12 181 LEU B C 1
ATOM 3641 O O . LEU B 1 181 ? -9.609 4.719 1.714 1 95.12 181 LEU B O 1
ATOM 3645 N N . GLY B 1 182 ? -7.641 4.031 0.859 1 90.12 182 GLY B N 1
ATOM 3646 C CA . GLY B 1 182 ? -7.738 4.895 -0.306 1 90.12 182 GLY B CA 1
ATOM 3647 C C . GLY B 1 182 ? -8.805 4.449 -1.292 1 90.12 182 GLY B C 1
ATOM 3648 O O . GLY B 1 182 ? -9.25 3.301 -1.251 1 90.12 182 GLY B O 1
ATOM 3649 N N . HIS B 1 183 ? -9.125 5.344 -2.252 1 88.25 183 HIS B N 1
ATOM 3650 C CA . HIS B 1 183 ? -10.188 5.109 -3.221 1 88.25 183 HIS B CA 1
ATOM 3651 C C . HIS B 1 183 ? -9.758 4.098 -4.277 1 88.25 183 HIS B C 1
ATOM 3653 O O . HIS B 1 183 ? -10.586 3.621 -5.059 1 88.25 183 HIS B O 1
ATOM 3659 N N . ASP B 1 184 ? -8.555 3.713 -4.219 1 83.25 184 ASP B N 1
ATOM 3660 C CA . ASP B 1 184 ? -8.062 2.729 -5.176 1 83.25 184 ASP B CA 1
ATOM 3661 C C . ASP B 1 184 ? -8.273 1.307 -4.668 1 83.25 184 ASP B C 1
ATOM 3663 O O . ASP B 1 184 ? -7.93 0.338 -5.344 1 83.25 184 ASP B O 1
ATOM 3667 N N . THR B 1 185 ? -8.891 1.206 -3.572 1 90.31 185 THR B N 1
ATOM 3668 C CA . THR B 1 185 ? -9.109 -0.118 -3.002 1 90.31 185 THR B CA 1
ATOM 3669 C C . THR B 1 185 ? -10.57 -0.539 -3.166 1 90.31 185 THR B C 1
ATOM 3671 O O . THR B 1 185 ? -11.469 0.298 -3.107 1 90.31 185 THR B O 1
ATOM 3674 N N . ARG B 1 186 ? -10.789 -1.858 -3.355 1 92.12 186 ARG B N 1
ATOM 3675 C CA . ARG B 1 186 ? -12.141 -2.406 -3.383 1 92.12 186 ARG B CA 1
ATOM 3676 C C . ARG B 1 186 ? -12.852 -2.18 -2.053 1 92.12 186 ARG B C 1
ATOM 3678 O O . ARG B 1 186 ? -14.055 -1.912 -2.021 1 92.12 186 ARG B O 1
ATOM 3685 N N . THR B 1 187 ? -12.109 -2.266 -1.001 1 93 187 THR B N 1
ATOM 3686 C CA . THR B 1 187 ? -12.68 -2.025 0.319 1 93 187 THR B CA 1
ATOM 3687 C C . THR B 1 187 ? -13.352 -0.655 0.377 1 93 187 THR B C 1
ATOM 3689 O O . THR B 1 187 ? -14.492 -0.534 0.822 1 93 187 THR B O 1
ATOM 3692 N N . ARG B 1 188 ? -12.648 0.327 -0.091 1 93.19 188 ARG B N 1
ATOM 3693 C CA . ARG B 1 188 ? -13.195 1.682 -0.086 1 93.19 188 ARG B CA 1
ATOM 3694 C C . ARG B 1 188 ? -14.422 1.782 -0.983 1 93.19 188 ARG B C 1
ATOM 3696 O O . ARG B 1 188 ? -15.414 2.408 -0.614 1 93.19 188 ARG B O 1
ATOM 3703 N N . ALA B 1 189 ? -14.352 1.176 -2.113 1 92.06 189 ALA B N 1
ATOM 3704 C CA . ALA B 1 189 ? -15.461 1.194 -3.061 1 92.06 189 ALA B CA 1
ATOM 3705 C C . ALA B 1 189 ? -16.719 0.561 -2.455 1 92.06 189 ALA B C 1
ATOM 3707 O O . ALA B 1 189 ? -17.828 1.037 -2.678 1 92.06 189 ALA B O 1
ATOM 3708 N N . LEU B 1 190 ? -16.547 -0.432 -1.735 1 93.19 190 LEU B N 1
ATOM 3709 C CA . LEU B 1 190 ? -17.656 -1.157 -1.129 1 93.19 190 LEU B CA 1
ATOM 3710 C C . LEU B 1 190 ? -18.234 -0.377 0.046 1 93.19 190 LEU B C 1
ATOM 3712 O O . LEU B 1 190 ? -19.438 -0.464 0.321 1 93.19 190 LEU B O 1
ATOM 3716 N N . LEU B 1 191 ? -17.422 0.432 0.676 1 94.5 191 LEU B N 1
ATOM 3717 C CA . LEU B 1 191 ? -17.828 1.149 1.88 1 94.5 191 LEU B CA 1
ATOM 3718 C C . LEU B 1 191 ? -18.469 2.482 1.526 1 94.5 191 LEU B C 1
ATOM 3720 O O . LEU B 1 191 ? -19.391 2.934 2.215 1 94.5 191 LEU B O 1
ATOM 3724 N N . ASP B 1 192 ? -18.062 3.062 0.476 1 93.31 192 ASP B N 1
ATOM 3725 C CA . ASP B 1 192 ? -18.375 4.449 0.159 1 93.31 192 ASP B CA 1
ATOM 3726 C C . ASP B 1 192 ? -19.891 4.664 0.114 1 93.31 192 ASP B C 1
ATOM 3728 O O . ASP B 1 192 ? -20.406 5.617 0.705 1 93.31 192 ASP B O 1
ATOM 3732 N N . PRO B 1 193 ? -20.625 3.785 -0.508 1 92.69 193 PRO B N 1
ATOM 3733 C CA . PRO B 1 193 ? -22.062 4.016 -0.59 1 92.69 193 PRO B CA 1
ATOM 3734 C C . PRO B 1 193 ? -22.75 3.975 0.775 1 92.69 193 PRO B C 1
ATOM 3736 O O . PRO B 1 193 ? -23.828 4.555 0.951 1 92.69 193 PRO B O 1
ATOM 3739 N N . ALA B 1 194 ? -22.172 3.355 1.728 1 95.06 194 ALA B N 1
ATOM 3740 C CA . ALA B 1 194 ? -22.812 3.154 3.027 1 95.06 194 ALA B CA 1
ATOM 3741 C C . ALA B 1 194 ? -22.359 4.211 4.027 1 95.06 194 ALA B C 1
ATOM 3743 O O . ALA B 1 194 ? -23 4.414 5.062 1 95.06 194 ALA B O 1
ATOM 3744 N N . LEU B 1 195 ? -21.266 4.918 3.758 1 94.31 195 LEU B N 1
ATOM 3745 C CA . LEU B 1 195 ? -20.625 5.809 4.719 1 94.31 195 LEU B CA 1
ATOM 3746 C C . LEU B 1 195 ? -21.562 6.949 5.109 1 94.31 195 LEU B C 1
ATOM 3748 O O . LEU B 1 195 ? -21.594 7.371 6.266 1 94.31 195 LEU B O 1
ATOM 3752 N N . PRO B 1 196 ? -22.422 7.438 4.234 1 91.31 196 PRO B N 1
ATOM 3753 C CA . PRO B 1 196 ? -23.312 8.539 4.594 1 91.31 196 PRO B CA 1
ATOM 3754 C C . PRO B 1 196 ? -24.297 8.164 5.703 1 91.31 196 PRO B C 1
ATOM 3756 O O . PRO B 1 196 ? -24.828 9.047 6.383 1 91.31 196 PRO B O 1
ATOM 3759 N N . GLN B 1 197 ? -24.531 6.914 5.91 1 91.75 197 GLN B N 1
ATOM 3760 C CA . GLN B 1 197 ? -25.422 6.453 6.977 1 91.75 197 GLN B CA 1
ATOM 3761 C C . GLN B 1 197 ? -24.859 6.84 8.352 1 91.75 197 GLN B C 1
ATOM 3763 O O . GLN B 1 197 ? -25.594 6.863 9.336 1 91.75 197 GLN B O 1
ATOM 3768 N N . LEU B 1 198 ? -23.609 7.168 8.391 1 91.38 198 LEU B N 1
ATOM 3769 C CA . LEU B 1 198 ? -22.953 7.508 9.648 1 91.38 198 LEU B CA 1
ATOM 3770 C C . LEU B 1 198 ? -23.047 9.008 9.93 1 91.38 198 LEU B C 1
ATOM 3772 O O . LEU B 1 198 ? -22.562 9.484 10.953 1 91.38 198 LEU B O 1
ATOM 3776 N N . GLY B 1 199 ? -23.719 9.727 9.07 1 92.38 199 GLY B N 1
ATOM 3777 C CA . GLY B 1 199 ? -23.797 11.164 9.234 1 92.38 199 GLY B CA 1
ATOM 3778 C C . GLY B 1 199 ? -22.562 11.891 8.695 1 92.38 199 GLY B C 1
ATOM 3779 O O . GLY B 1 199 ? -22.016 11.508 7.656 1 92.38 199 GLY B O 1
ATOM 3780 N N . ARG B 1 200 ? -22.25 13.078 9.477 1 91.88 200 ARG B N 1
ATOM 3781 C CA . ARG B 1 200 ? -21.062 13.844 9.102 1 91.88 200 ARG B CA 1
ATOM 3782 C C . ARG B 1 200 ? -19.797 13.203 9.672 1 91.88 200 ARG B C 1
ATOM 3784 O O . ARG B 1 200 ? -19.797 12.719 10.805 1 91.88 200 ARG B O 1
ATOM 3791 N N . TYR B 1 201 ? -18.828 13.125 8.781 1 93.31 201 TYR B N 1
ATOM 3792 C CA . TYR B 1 201 ? -17.562 12.562 9.242 1 93.31 201 TYR B CA 1
ATOM 3793 C C . TYR B 1 201 ? -16.375 13.227 8.547 1 93.31 201 TYR B C 1
ATOM 3795 O O . TYR B 1 201 ? -16.547 13.844 7.488 1 93.31 201 TYR B O 1
ATOM 3803 N N . ARG B 1 202 ? -15.258 13.195 9.227 1 91.38 202 ARG B N 1
ATOM 3804 C CA . ARG B 1 202 ? -13.969 13.5 8.617 1 91.38 202 ARG B CA 1
ATOM 3805 C C . ARG B 1 202 ? -13.227 12.227 8.234 1 91.38 202 ARG B C 1
ATOM 3807 O O . ARG B 1 202 ? -13.539 11.148 8.742 1 91.38 202 ARG B O 1
ATOM 3814 N N . VAL B 1 203 ? -12.273 12.391 7.219 1 92.19 203 VAL B N 1
ATOM 3815 C CA . VAL B 1 203 ? -11.594 11.188 6.75 1 92.19 203 VAL B CA 1
ATOM 3816 C C . VAL B 1 203 ? -10.086 11.328 6.973 1 92.19 203 VAL B C 1
ATOM 3818 O O . VAL B 1 203 ? -9.508 12.375 6.68 1 92.19 203 VAL B O 1
ATOM 3821 N N . MET B 1 204 ? -9.484 10.383 7.629 1 92.94 204 MET B N 1
ATOM 3822 C CA . MET B 1 204 ? -8.055 10.109 7.578 1 92.94 204 MET B CA 1
ATOM 3823 C C . MET B 1 204 ? -7.762 8.906 6.684 1 92.94 204 MET B C 1
ATOM 3825 O O . MET B 1 204 ? -8.102 7.773 7.031 1 92.94 204 MET B O 1
ATOM 3829 N N . GLU B 1 205 ? -7.168 9.18 5.586 1 93.75 205 GLU B N 1
ATOM 3830 C CA . GLU B 1 205 ? -6.871 8.109 4.641 1 93.75 205 GLU B CA 1
ATOM 3831 C C . GLU B 1 205 ? -5.5 7.492 4.918 1 93.75 205 GLU B C 1
ATOM 3833 O O . GLU B 1 205 ? -4.523 8.211 5.133 1 93.75 205 GLU B O 1
ATOM 3838 N N . VAL B 1 206 ? -5.469 6.152 5.012 1 94.44 206 VAL B N 1
ATOM 3839 C CA . VAL B 1 206 ? -4.207 5.453 5.23 1 94.44 206 VAL B CA 1
ATOM 3840 C C . VAL B 1 206 ? -4.035 4.359 4.18 1 94.44 206 VAL B C 1
ATOM 3842 O O . VAL B 1 206 ? -5 3.965 3.52 1 94.44 206 VAL B O 1
ATOM 3845 N N . GLY B 1 207 ? -2.838 3.816 4.09 1 91.06 207 GLY B N 1
ATOM 3846 C CA . GLY B 1 207 ? -2.498 2.965 2.961 1 91.06 207 GLY B CA 1
ATOM 3847 C C . GLY B 1 207 ? -2.615 1.485 3.273 1 91.06 207 GLY B C 1
ATOM 3848 O O . GLY B 1 207 ? -2.396 0.643 2.4 1 91.06 207 GLY B O 1
ATOM 3849 N N . SER B 1 208 ? -2.898 1.126 4.492 1 93.06 208 SER B N 1
ATOM 3850 C CA . SER B 1 208 ? -2.967 -0.289 4.84 1 93.06 208 SER B CA 1
ATOM 3851 C C . SER B 1 208 ? -3.965 -0.533 5.965 1 93.06 208 SER B C 1
ATOM 3853 O O . SER B 1 208 ? -4.293 0.384 6.723 1 93.06 208 SER B O 1
ATOM 3855 N N . VAL B 1 209 ? -4.406 -1.721 6.027 1 94.81 209 VAL B N 1
ATOM 3856 C CA . VAL B 1 209 ? -5.297 -2.129 7.109 1 94.81 209 VAL B CA 1
ATOM 3857 C C . VAL B 1 209 ? -4.574 -2.016 8.445 1 94.81 209 VAL B C 1
ATOM 3859 O O . VAL B 1 209 ? -5.152 -1.558 9.438 1 94.81 209 VAL B O 1
ATOM 3862 N N . ASP B 1 210 ? -3.346 -2.338 8.453 1 95.31 210 ASP B N 1
ATOM 3863 C CA . ASP B 1 210 ? -2.574 -2.232 9.688 1 95.31 210 ASP B CA 1
ATOM 3864 C C . ASP B 1 210 ? -2.516 -0.787 10.172 1 95.31 210 ASP B C 1
ATOM 3866 O O . ASP B 1 210 ? -2.615 -0.527 11.375 1 95.31 210 ASP B O 1
ATOM 3870 N N . ALA B 1 211 ? -2.324 0.063 9.25 1 95.44 211 ALA B N 1
ATOM 3871 C CA . ALA B 1 211 ? -2.328 1.476 9.617 1 95.44 211 ALA B CA 1
ATOM 3872 C C . ALA B 1 211 ? -3.689 1.894 10.172 1 95.44 211 ALA B C 1
ATOM 3874 O O . ALA B 1 211 ? -3.766 2.662 11.133 1 95.44 211 ALA B O 1
ATOM 3875 N N . GLN B 1 212 ? -4.781 1.415 9.523 1 97.31 212 GLN B N 1
ATOM 3876 C CA . GLN B 1 212 ? -6.109 1.698 10.055 1 97.31 212 GLN B CA 1
ATOM 3877 C C . GLN B 1 212 ? -6.211 1.292 11.523 1 97.31 212 GLN B C 1
ATOM 3879 O O . GLN B 1 212 ? -6.656 2.08 12.359 1 97.31 212 GLN B O 1
ATOM 3884 N N . LEU B 1 213 ? -5.766 0.125 11.812 1 97.06 213 LEU B N 1
ATOM 3885 C CA . LEU B 1 213 ? -5.887 -0.434 13.156 1 97.06 213 LEU B CA 1
ATOM 3886 C C . LEU B 1 213 ? -5.008 0.326 14.141 1 97.06 213 LEU B C 1
ATOM 3888 O O . LEU B 1 213 ? -5.469 0.731 15.211 1 97.06 213 LEU B O 1
ATOM 3892 N N . ASP B 1 214 ? -3.746 0.576 13.781 1 96.56 214 ASP B N 1
ATOM 3893 C CA . ASP B 1 214 ? -2.793 1.224 14.68 1 96.56 214 ASP B CA 1
ATOM 3894 C C . ASP B 1 214 ? -3.268 2.621 15.07 1 96.56 214 ASP B C 1
ATOM 3896 O O . ASP B 1 214 ? -3.238 2.984 16.25 1 96.56 214 ASP B O 1
ATOM 3900 N N . TRP B 1 215 ? -3.713 3.367 14.094 1 96.69 215 TRP B N 1
ATOM 3901 C CA . TRP B 1 215 ? -4.121 4.742 14.359 1 96.69 215 TRP B CA 1
ATOM 3902 C C . TRP B 1 215 ? -5.426 4.777 15.148 1 96.69 215 TRP B C 1
ATOM 3904 O O . TRP B 1 215 ? -5.613 5.633 16.016 1 96.69 215 TRP B O 1
ATOM 3914 N N . ALA B 1 216 ? -6.371 3.895 14.844 1 97.56 216 ALA B N 1
ATOM 3915 C CA . ALA B 1 216 ? -7.609 3.818 15.617 1 97.56 216 ALA B CA 1
ATOM 3916 C C . ALA B 1 216 ? -7.328 3.438 17.062 1 97.56 216 ALA B C 1
ATOM 3918 O O . ALA B 1 216 ? -7.855 4.059 18 1 97.56 216 ALA B O 1
ATOM 3919 N N . GLU B 1 217 ? -6.508 2.43 17.25 1 97 217 GLU B N 1
ATOM 3920 C CA . GLU B 1 217 ? -6.164 1.966 18.578 1 97 217 GLU B CA 1
ATOM 3921 C C . GLU B 1 217 ? -5.453 3.057 19.375 1 97 217 GLU B C 1
ATOM 3923 O O . GLU B 1 217 ? -5.562 3.107 20.609 1 97 217 GLU B O 1
ATOM 3928 N N . ALA B 1 218 ? -4.781 3.92 18.641 1 95.06 218 ALA B N 1
ATOM 3929 C CA . ALA B 1 218 ? -4.043 5.012 19.281 1 95.06 218 ALA B CA 1
ATOM 3930 C C . ALA B 1 218 ? -4.973 6.176 19.609 1 95.06 218 ALA B C 1
ATOM 3932 O O . ALA B 1 218 ? -4.547 7.156 20.234 1 95.06 218 ALA B O 1
ATOM 3933 N N . GLY B 1 219 ? -6.246 6.148 19.125 1 94.25 219 GLY B N 1
ATOM 3934 C CA . GLY B 1 219 ? -7.234 7.121 19.547 1 94.25 219 GLY B CA 1
ATOM 3935 C C . GLY B 1 219 ? -7.418 8.266 18.578 1 94.25 219 GLY B C 1
ATOM 3936 O O . GLY B 1 219 ? -7.895 9.344 18.953 1 94.25 219 GLY B O 1
ATOM 3937 N N . PHE B 1 220 ? -7.062 8.055 17.328 1 94.81 220 PHE B N 1
ATOM 3938 C CA . PHE B 1 220 ? -7.098 9.172 16.391 1 94.81 220 PHE B CA 1
ATOM 3939 C C . PHE B 1 220 ? -8.328 9.086 15.492 1 94.81 220 PHE B C 1
ATOM 3941 O O . PHE B 1 220 ? -8.5 9.906 14.586 1 94.81 220 PHE B O 1
ATOM 3948 N N . GLY B 1 221 ? -9.125 8.164 15.711 1 96.25 221 GLY B N 1
ATOM 3949 C CA . GLY B 1 221 ? -10.352 7.992 14.945 1 96.25 221 GLY B CA 1
ATOM 3950 C C . GLY B 1 221 ? -10.906 6.582 15.016 1 96.25 221 GLY B C 1
ATOM 3951 O O . GLY B 1 221 ? -10.547 5.809 15.906 1 96.25 221 GLY B O 1
ATOM 3952 N N . VAL B 1 222 ? -11.852 6.34 14.07 1 98 222 VAL B N 1
ATOM 3953 C CA . VAL B 1 222 ? -12.531 5.055 13.992 1 98 222 VAL B CA 1
ATOM 3954 C C . VAL B 1 222 ? -12.195 4.375 12.664 1 98 222 VAL B C 1
ATOM 3956 O O . VAL B 1 222 ? -12.477 4.918 11.594 1 98 222 VAL B O 1
ATOM 3959 N N . ALA B 1 223 ? -11.586 3.234 12.781 1 98.31 223 ALA B N 1
ATOM 3960 C CA . ALA B 1 223 ? -11.305 2.447 11.586 1 98.31 223 ALA B CA 1
ATOM 3961 C C . ALA B 1 223 ? -12.523 1.646 11.148 1 98.31 223 ALA B C 1
ATOM 3963 O O . ALA B 1 223 ? -13.117 0.924 11.953 1 98.31 223 ALA B O 1
ATOM 3964 N N . VAL B 1 224 ? -12.945 1.818 9.93 1 98 224 VAL B N 1
ATOM 3965 C CA . VAL B 1 224 ? -13.977 0.956 9.359 1 98 224 VAL B CA 1
ATOM 3966 C C . VAL B 1 224 ? -13.32 -0.119 8.492 1 98 224 VAL B C 1
ATOM 3968 O O . VAL B 1 224 ? -12.75 0.184 7.441 1 98 224 VAL B O 1
ATOM 3971 N N . VAL B 1 225 ? -13.414 -1.37 8.953 1 96.94 225 VAL B N 1
ATOM 3972 C CA . VAL B 1 225 ? -12.641 -2.447 8.352 1 96.94 225 VAL B CA 1
ATOM 3973 C C . VAL B 1 225 ? -13.516 -3.686 8.18 1 96.94 225 VAL B C 1
ATOM 3975 O O . VAL B 1 225 ? -14.539 -3.822 8.852 1 96.94 225 VAL B O 1
ATOM 3978 N N . PRO B 1 226 ? -13.117 -4.559 7.199 1 95.44 226 PRO B N 1
ATOM 3979 C CA . PRO B 1 226 ? -13.773 -5.871 7.203 1 95.44 226 PRO B CA 1
ATOM 3980 C C . PRO B 1 226 ? -13.555 -6.637 8.508 1 95.44 226 PRO B C 1
ATOM 3982 O O . PRO B 1 226 ? -12.5 -6.504 9.133 1 95.44 226 PRO B O 1
ATOM 3985 N N . ASP B 1 227 ? -14.5 -7.43 8.875 1 94.69 227 ASP B N 1
ATOM 3986 C CA . ASP B 1 227 ? -14.5 -8.07 10.188 1 94.69 227 ASP B CA 1
ATOM 3987 C C . ASP B 1 227 ? -13.25 -8.938 10.375 1 94.69 227 ASP B C 1
ATOM 3989 O O . ASP B 1 227 ? -12.688 -8.992 11.461 1 94.69 227 ASP B O 1
ATOM 3993 N N . PHE B 1 228 ? -12.758 -9.562 9.305 1 92.62 228 PHE B N 1
ATOM 3994 C CA . PHE B 1 228 ? -11.625 -10.461 9.438 1 92.62 228 PHE B CA 1
ATOM 3995 C C . PHE B 1 228 ? -10.344 -9.68 9.703 1 92.62 228 PHE B C 1
ATOM 3997 O O . PHE B 1 228 ? -9.336 -10.25 10.133 1 92.62 228 PHE B O 1
ATOM 4004 N N . ALA B 1 229 ? -10.297 -8.375 9.398 1 93.38 229 ALA B N 1
ATOM 4005 C CA . ALA B 1 229 ? -9.125 -7.543 9.664 1 93.38 229 ALA B CA 1
ATOM 4006 C C . ALA B 1 229 ? -8.859 -7.434 11.156 1 93.38 229 ALA B C 1
ATOM 4008 O O . ALA B 1 229 ? -7.738 -7.125 11.57 1 93.38 229 ALA B O 1
ATOM 4009 N N . LEU B 1 230 ? -9.867 -7.672 12.016 1 94.06 230 LEU B N 1
ATOM 4010 C CA . LEU B 1 230 ? -9.742 -7.555 13.469 1 94.06 230 LEU B CA 1
ATOM 4011 C C . LEU B 1 230 ? -8.82 -8.633 14.023 1 94.06 230 LEU B C 1
ATOM 4013 O O . LEU B 1 230 ? -8.359 -8.531 15.164 1 94.06 230 LEU B O 1
ATOM 4017 N N . LEU B 1 231 ? -8.586 -9.672 13.203 1 91.81 231 LEU B N 1
ATOM 4018 C CA . LEU B 1 231 ? -7.656 -10.719 13.617 1 91.81 231 LEU B CA 1
ATOM 4019 C C . LEU B 1 231 ? -6.25 -10.148 13.789 1 91.81 231 LEU B C 1
ATOM 4021 O O . LEU B 1 231 ? -5.402 -10.766 14.438 1 91.81 231 LEU B O 1
ATOM 4025 N N . ARG B 1 232 ? -6.008 -8.914 13.234 1 90.69 232 ARG B N 1
ATOM 4026 C CA . ARG B 1 232 ? -4.684 -8.297 13.281 1 90.69 232 ARG B CA 1
ATOM 4027 C C . ARG B 1 232 ? -4.613 -7.234 14.367 1 90.69 232 ARG B C 1
ATOM 4029 O O . ARG B 1 232 ? -3.576 -6.59 14.547 1 90.69 232 ARG B O 1
ATOM 4036 N N . ARG B 1 233 ? -5.668 -7.086 15.078 1 90.56 233 ARG B N 1
ATOM 4037 C CA . ARG B 1 233 ? -5.676 -6.066 16.125 1 90.56 233 ARG B CA 1
ATOM 4038 C C . ARG B 1 233 ? -4.68 -6.402 17.234 1 90.56 233 ARG B C 1
ATOM 4040 O O . ARG B 1 233 ? -4.422 -7.578 17.5 1 90.56 233 ARG B O 1
ATOM 4047 N N . ARG B 1 234 ? -4.125 -5.359 17.828 1 88 234 ARG B N 1
ATOM 4048 C CA . ARG B 1 234 ? -3.094 -5.547 18.844 1 88 234 ARG B CA 1
ATOM 4049 C C . ARG B 1 234 ? -3.6 -5.145 20.219 1 88 234 ARG B C 1
ATOM 4051 O O . ARG B 1 234 ? -3.072 -5.594 21.234 1 88 234 ARG B O 1
ATOM 4058 N N . ASP B 1 235 ? -4.562 -4.238 20.266 1 89.75 235 ASP B N 1
ATOM 4059 C CA . ASP B 1 235 ? -5.133 -3.758 21.516 1 89.75 235 ASP B CA 1
ATOM 4060 C C . ASP B 1 235 ? -6.594 -4.188 21.656 1 89.75 235 ASP B C 1
ATOM 4062 O O . ASP B 1 235 ? -7.488 -3.557 21.094 1 89.75 235 ASP B O 1
ATOM 4066 N N . GLY B 1 236 ? -6.84 -5.23 22.484 1 89.31 236 GLY B N 1
ATOM 4067 C CA . GLY B 1 236 ? -8.172 -5.789 22.672 1 89.31 236 GLY B CA 1
ATOM 4068 C C . GLY B 1 236 ? -9.086 -4.902 23.484 1 89.31 236 GLY B C 1
ATOM 4069 O O . GLY B 1 236 ? -10.281 -5.164 23.594 1 89.31 236 GLY B O 1
ATOM 4070 N N . THR B 1 237 ? -8.539 -3.795 23.984 1 93.31 237 THR B N 1
ATOM 4071 C CA . THR B 1 237 ? -9.328 -2.945 24.875 1 93.31 237 THR B CA 1
ATOM 4072 C C . THR B 1 237 ? -10.094 -1.896 24.062 1 93.31 237 THR B C 1
ATOM 4074 O O . THR B 1 237 ? -11.031 -1.279 24.578 1 93.31 237 THR B O 1
ATOM 4077 N N . VAL B 1 238 ? -9.695 -1.701 22.906 1 95.88 238 VAL B N 1
ATOM 4078 C CA . VAL B 1 238 ? -10.359 -0.711 22.062 1 95.88 238 VAL B CA 1
ATOM 4079 C C . VAL B 1 238 ? -11.703 -1.257 21.578 1 95.88 238 VAL B C 1
ATOM 4081 O O . VAL B 1 238 ? -11.781 -2.396 21.109 1 95.88 238 VAL B O 1
ATOM 4084 N N . PRO B 1 239 ? -12.75 -0.519 21.703 1 96.31 239 PRO B N 1
ATOM 4085 C CA . PRO B 1 239 ? -14.086 -1.022 21.391 1 96.31 239 PRO B CA 1
ATOM 4086 C C . PRO B 1 239 ? -14.266 -1.339 19.906 1 96.31 239 PRO B C 1
ATOM 4088 O O . PRO B 1 239 ? -13.734 -0.625 19.047 1 96.31 239 PRO B O 1
ATOM 4091 N N . VAL B 1 240 ? -15.031 -2.342 19.641 1 97 240 VAL B N 1
ATOM 4092 C CA . VAL B 1 240 ? -15.406 -2.764 18.297 1 97 240 VAL B CA 1
ATOM 4093 C C . VAL B 1 240 ? -16.938 -2.783 18.172 1 97 240 VAL B C 1
ATOM 4095 O O . VAL B 1 240 ? -17.625 -3.305 19.047 1 97 240 VAL B O 1
ATOM 4098 N N . ARG B 1 241 ? -17.453 -2.164 17.156 1 96.75 241 ARG B N 1
ATOM 4099 C CA . ARG B 1 241 ? -18.875 -2.195 16.844 1 96.75 241 ARG B CA 1
ATOM 4100 C C . ARG B 1 241 ? -19.141 -2.779 15.461 1 96.75 241 ARG B C 1
ATOM 4102 O O . ARG B 1 241 ? -18.547 -2.32 14.477 1 96.75 241 ARG B O 1
ATOM 4109 N N . ARG B 1 242 ? -20.047 -3.727 15.422 1 96.12 242 ARG B N 1
ATOM 4110 C CA . ARG B 1 242 ? -20.453 -4.266 14.117 1 96.12 242 ARG B CA 1
ATOM 4111 C C . ARG B 1 242 ? -21.391 -3.312 13.398 1 96.12 242 ARG B C 1
ATOM 4113 O O . ARG B 1 242 ? -22.328 -2.783 14.008 1 96.12 242 ARG B O 1
ATOM 4120 N N . LEU B 1 243 ? -21.047 -3.059 12.188 1 96.62 243 LEU B N 1
ATOM 4121 C CA . LEU B 1 243 ? -21.906 -2.203 11.383 1 96.62 243 LEU B CA 1
ATOM 4122 C C . LEU B 1 243 ? -22.891 -3.037 10.57 1 96.62 243 LEU B C 1
ATOM 4124 O O . LEU B 1 243 ? -22.781 -3.121 9.344 1 96.62 243 LEU B O 1
ATOM 4128 N N . VAL B 1 244 ? -23.922 -3.484 11.188 1 94.56 244 VAL B N 1
ATOM 4129 C CA . VAL B 1 244 ? -24.859 -4.449 10.625 1 94.56 244 VAL B CA 1
ATOM 4130 C C . VAL B 1 244 ? -25.719 -3.781 9.547 1 94.56 244 VAL B C 1
ATOM 4132 O O . VAL B 1 244 ? -26.297 -4.457 8.703 1 94.56 244 VAL B O 1
ATOM 4135 N N . GLU B 1 245 ? -25.734 -2.49 9.586 1 94.12 245 GLU B N 1
ATOM 4136 C CA . GLU B 1 245 ? -26.547 -1.755 8.625 1 94.12 245 GLU B CA 1
ATOM 4137 C C . GLU B 1 245 ? -25.828 -1.627 7.281 1 94.12 245 GLU B C 1
ATOM 4139 O O . GLU B 1 245 ? -26.438 -1.255 6.277 1 94.12 245 GLU B O 1
ATOM 4144 N N . PHE B 1 246 ? -24.578 -1.825 7.277 1 95.25 246 PHE B N 1
ATOM 4145 C CA . PHE B 1 246 ? -23.828 -1.758 6.031 1 95.25 246 PHE B CA 1
ATOM 4146 C C . PHE B 1 246 ? -24.062 -3.01 5.191 1 95.25 246 PHE B C 1
ATOM 4148 O O . PHE B 1 246 ? -24.109 -4.117 5.727 1 95.25 246 PHE B O 1
ATOM 4155 N N . PRO B 1 247 ? -24.109 -2.83 3.881 1 93.5 247 PRO B N 1
ATOM 4156 C CA . PRO B 1 247 ? -24.188 -4.02 3.031 1 93.5 247 PRO B CA 1
ATOM 4157 C C . PRO B 1 247 ? -22.953 -4.902 3.145 1 93.5 247 PRO B C 1
ATOM 4159 O O . PRO B 1 247 ? -21.828 -4.398 3.135 1 93.5 247 PRO B O 1
ATOM 4162 N N . THR B 1 248 ? -23.188 -6.203 3.238 1 93.44 248 THR B N 1
ATOM 4163 C CA . THR B 1 248 ? -22.078 -7.145 3.35 1 93.44 248 THR B CA 1
ATOM 4164 C C . THR B 1 248 ? -21.391 -7.336 1.998 1 93.44 248 THR B C 1
ATOM 4166 O O . THR B 1 248 ? -21.938 -6.953 0.961 1 93.44 248 THR B O 1
ATOM 4169 N N . ALA B 1 249 ? -20.172 -7.781 2.104 1 93.19 249 ALA B N 1
ATOM 4170 C CA . ALA B 1 249 ? -19.422 -8.18 0.918 1 93.19 249 ALA B CA 1
ATOM 4171 C C . ALA B 1 249 ? -19.094 -9.664 0.95 1 93.19 249 ALA B C 1
ATOM 4173 O O . ALA B 1 249 ? -19.5 -10.383 1.873 1 93.19 249 ALA B O 1
ATOM 4174 N N . SER B 1 250 ? -18.516 -10.125 -0.174 1 93.56 250 SER B N 1
ATOM 4175 C CA . SER B 1 250 ? -18.094 -11.523 -0.244 1 93.56 250 SER B CA 1
ATOM 4176 C C . SER B 1 250 ? -16.594 -11.641 -0.52 1 93.56 250 SER B C 1
ATOM 4178 O O . SER B 1 250 ? -16.078 -10.992 -1.428 1 93.56 250 SER B O 1
ATOM 4180 N N . LEU B 1 251 ? -16 -12.391 0.329 1 94.75 251 LEU B N 1
ATOM 4181 C CA . LEU B 1 251 ? -14.641 -12.82 0.038 1 94.75 251 LEU B CA 1
ATOM 4182 C C . LEU B 1 251 ? -14.641 -14.125 -0.752 1 94.75 251 LEU B C 1
ATOM 4184 O O . LEU B 1 251 ? -15.328 -15.078 -0.385 1 94.75 251 LEU B O 1
ATOM 4188 N N . GLY B 1 252 ? -13.953 -14.094 -1.864 1 94.44 252 GLY B N 1
ATOM 4189 C CA . GLY B 1 252 ? -13.906 -15.281 -2.705 1 94.44 252 GLY B CA 1
ATOM 4190 C C . GLY B 1 252 ? -12.719 -15.289 -3.652 1 94.44 252 GLY B C 1
ATOM 4191 O O . GLY B 1 252 ? -11.75 -14.555 -3.449 1 94.44 252 GLY B O 1
ATOM 4192 N N . TYR B 1 253 ? -12.75 -16.234 -4.547 1 95.06 253 TYR B N 1
ATOM 4193 C CA . TYR B 1 253 ? -11.703 -16.297 -5.562 1 95.06 253 TYR B CA 1
ATOM 4194 C C . TYR B 1 253 ? -12.297 -16.234 -6.965 1 95.06 253 TYR B C 1
ATOM 4196 O O . TYR B 1 253 ? -13.469 -16.562 -7.164 1 95.06 253 TYR B O 1
ATOM 4204 N N . ILE B 1 254 ? -11.484 -15.695 -7.883 1 94.38 254 ILE B N 1
ATOM 4205 C CA . ILE B 1 254 ? -11.898 -15.547 -9.273 1 94.38 254 ILE B CA 1
ATOM 4206 C C . ILE B 1 254 ? -11 -16.406 -10.172 1 94.38 254 ILE B C 1
ATOM 4208 O O . ILE B 1 254 ? -9.797 -16.531 -9.906 1 94.38 254 ILE B O 1
ATOM 4212 N N . VAL B 1 255 ? -11.625 -16.969 -11.141 1 92.06 255 VAL B N 1
ATOM 4213 C CA . VAL B 1 255 ? -10.953 -17.688 -12.219 1 92.06 255 VAL B CA 1
ATOM 4214 C C . VAL B 1 255 ? -11.57 -17.297 -13.562 1 92.06 255 VAL B C 1
ATOM 4216 O O . VAL B 1 255 ? -12.641 -16.688 -13.609 1 92.06 255 VAL B O 1
ATOM 4219 N N . ARG B 1 256 ? -10.797 -17.516 -14.602 1 87.44 256 ARG B N 1
ATOM 4220 C CA . ARG B 1 256 ? -11.359 -17.281 -15.93 1 87.44 256 ARG B CA 1
ATOM 4221 C C . ARG B 1 256 ? -12.547 -18.188 -16.188 1 87.44 256 ARG B C 1
ATOM 4223 O O . ARG B 1 256 ? -12.648 -19.266 -15.609 1 87.44 256 ARG B O 1
ATOM 4230 N N . GLN B 1 257 ? -13.32 -17.672 -17.203 1 82.31 257 GLN B N 1
ATOM 4231 C CA . GLN B 1 257 ? -14.445 -18.516 -17.594 1 82.31 257 GLN B CA 1
ATOM 4232 C C . GLN B 1 257 ? -13.969 -19.812 -18.25 1 82.31 257 GLN B C 1
ATOM 4234 O O . GLN B 1 257 ? -13.047 -19.797 -19.062 1 82.31 257 GLN B O 1
ATOM 4239 N N . ASN B 1 258 ? -14.375 -20.953 -17.906 1 76.12 258 ASN B N 1
ATOM 4240 C CA . ASN B 1 258 ? -14.094 -22.281 -18.469 1 76.12 258 ASN B CA 1
ATOM 4241 C C . ASN B 1 258 ? -12.672 -22.734 -18.141 1 76.12 258 ASN B C 1
ATOM 4243 O O . ASN B 1 258 ? -12.109 -23.578 -18.828 1 76.12 258 ASN B O 1
ATOM 4247 N N . GLN B 1 259 ? -12.062 -21.938 -17.266 1 83.44 259 GLN B N 1
ATOM 4248 C CA . GLN B 1 259 ? -10.734 -22.344 -16.844 1 83.44 259 GLN B CA 1
ATOM 4249 C C . GLN B 1 259 ? -10.758 -23.719 -16.188 1 83.44 259 GLN B C 1
ATOM 4251 O O . GLN B 1 259 ? -11.641 -24.016 -15.383 1 83.44 259 GLN B O 1
ATOM 4256 N N . ILE B 1 260 ? -9.867 -24.562 -16.672 1 78.25 260 ILE B N 1
ATOM 4257 C CA . ILE B 1 260 ? -9.695 -25.859 -16.031 1 78.25 260 ILE B CA 1
ATOM 4258 C C . ILE B 1 260 ? -8.742 -25.734 -14.844 1 78.25 260 ILE B C 1
ATOM 4260 O O . ILE B 1 260 ? -7.637 -25.203 -14.984 1 78.25 260 ILE B O 1
ATOM 4264 N N . LEU B 1 261 ? -9.227 -26.156 -13.711 1 86 261 LEU B N 1
ATOM 4265 C CA . LEU B 1 261 ? -8.391 -26.109 -12.516 1 86 261 LEU B CA 1
ATOM 4266 C C . LEU B 1 261 ? -7.598 -27.391 -12.336 1 86 261 LEU B C 1
ATOM 4268 O O . LEU B 1 261 ? -8.164 -28.484 -12.391 1 86 261 LEU B O 1
ATOM 4272 N N . SER B 1 262 ? -6.34 -27.281 -12.172 1 83.81 262 SER B N 1
ATOM 4273 C CA . SER B 1 262 ? -5.496 -28.438 -11.922 1 83.81 262 SER B CA 1
ATOM 4274 C C . SER B 1 262 ? -5.789 -29.062 -10.555 1 83.81 262 SER B C 1
ATOM 4276 O O . SER B 1 262 ? -6.43 -28.422 -9.711 1 83.81 262 SER B O 1
ATOM 4278 N N . ARG B 1 263 ? -5.352 -30.281 -10.359 1 86 263 ARG B N 1
ATOM 4279 C CA . ARG B 1 263 ? -5.473 -30.953 -9.07 1 86 263 ARG B CA 1
ATOM 4280 C C . ARG B 1 263 ? -4.762 -30.156 -7.973 1 86 263 ARG B C 1
ATOM 4282 O O . ARG B 1 263 ? -5.258 -30.062 -6.848 1 86 263 ARG B O 1
ATOM 4289 N N . ALA B 1 264 ? -3.629 -29.578 -8.312 1 89.56 264 ALA B N 1
ATOM 4290 C CA . ALA B 1 264 ? -2.842 -28.797 -7.359 1 89.56 264 ALA B CA 1
ATOM 4291 C C . ALA B 1 264 ? -3.605 -27.562 -6.902 1 89.56 264 ALA B C 1
ATOM 4293 O O . ALA B 1 264 ? -3.637 -27.25 -5.707 1 89.56 264 ALA B O 1
ATOM 4294 N N . ILE B 1 265 ? -4.285 -26.875 -7.82 1 92 265 ILE B N 1
ATOM 4295 C CA . ILE B 1 265 ? -5.055 -25.688 -7.488 1 92 265 ILE B CA 1
ATOM 4296 C C . ILE B 1 265 ? -6.258 -26.062 -6.633 1 92 265 ILE B C 1
ATOM 4298 O O . ILE B 1 265 ? -6.582 -25.375 -5.66 1 92 265 ILE B O 1
ATOM 4302 N N . LYS B 1 266 ? -6.883 -27.172 -6.98 1 92.81 266 LYS B N 1
ATOM 4303 C CA . LYS B 1 266 ? -8.023 -27.625 -6.195 1 92.81 266 LYS B CA 1
ATOM 4304 C C . LYS B 1 266 ? -7.602 -27.969 -4.766 1 92.81 266 LYS B C 1
ATOM 4306 O O . LYS B 1 266 ? -8.328 -27.672 -3.814 1 92.81 266 LYS B O 1
ATOM 4311 N N . ALA B 1 267 ? -6.477 -28.594 -4.664 1 93.31 267 ALA B N 1
ATOM 4312 C CA . ALA B 1 267 ? -5.961 -28.891 -3.33 1 93.31 267 ALA B CA 1
ATOM 4313 C C . ALA B 1 267 ? -5.711 -27.625 -2.533 1 93.31 267 ALA B C 1
ATOM 4315 O O . ALA B 1 267 ? -6.098 -27.516 -1.366 1 93.31 267 ALA B O 1
ATOM 4316 N N . LEU B 1 268 ? -5.105 -26.609 -3.154 1 95.31 268 LEU B N 1
ATOM 4317 C CA . LEU B 1 268 ? -4.844 -25.328 -2.51 1 95.31 268 LEU B CA 1
ATOM 4318 C C . LEU B 1 268 ? -6.145 -24.688 -2.045 1 95.31 268 LEU B C 1
ATOM 4320 O O . LEU B 1 268 ? -6.234 -24.203 -0.912 1 95.31 268 LEU B O 1
ATOM 4324 N N . LEU B 1 269 ? -7.102 -24.719 -2.904 1 96.44 269 LEU B N 1
ATOM 4325 C CA . LEU B 1 269 ? -8.398 -24.125 -2.578 1 96.44 269 LEU B CA 1
ATOM 4326 C C . LEU B 1 269 ? -9.039 -24.844 -1.393 1 96.44 269 LEU B C 1
ATOM 4328 O O . LEU B 1 269 ? -9.688 -24.203 -0.559 1 96.44 269 LEU B O 1
ATOM 4332 N N . GLY B 1 270 ? -8.867 -26.125 -1.346 1 96.75 270 GLY B N 1
ATOM 4333 C CA . GLY B 1 270 ? -9.344 -26.875 -0.188 1 96.75 270 GLY B CA 1
ATOM 4334 C C . GLY B 1 270 ? -8.727 -26.406 1.115 1 96.75 270 GLY B C 1
ATOM 4335 O O . GLY B 1 270 ? -9.43 -26.203 2.109 1 96.75 270 GLY B O 1
ATOM 4336 N N . TRP B 1 271 ? -7.457 -26.188 1.154 1 96.81 271 TRP B N 1
ATOM 4337 C CA . TRP B 1 271 ? -6.762 -25.734 2.355 1 96.81 271 TRP B CA 1
ATOM 4338 C C . TRP B 1 271 ? -7.156 -24.297 2.707 1 96.81 271 TRP B C 1
ATOM 4340 O O . TRP B 1 271 ? -7.215 -23.938 3.883 1 96.81 271 TRP B O 1
ATOM 4350 N N . VAL B 1 272 ? -7.391 -23.438 1.694 1 96.56 272 VAL B N 1
ATOM 4351 C CA . VAL B 1 272 ? -7.844 -22.078 1.938 1 96.56 272 VAL B CA 1
ATOM 4352 C C . VAL B 1 272 ? -9.211 -22.094 2.611 1 96.56 272 VAL B C 1
ATOM 4354 O O . VAL B 1 272 ? -9.453 -21.344 3.564 1 96.56 272 VAL B O 1
ATOM 4357 N N . GLU B 1 273 ? -10.07 -22.953 2.143 1 95.56 273 GLU B N 1
ATOM 4358 C CA . GLU B 1 273 ? -11.391 -23.078 2.744 1 95.56 273 GLU B CA 1
ATOM 4359 C C . GLU B 1 273 ? -11.297 -23.531 4.195 1 95.56 273 GLU B C 1
ATOM 4361 O O . GLU B 1 273 ? -12.039 -23.062 5.055 1 95.56 273 GLU B O 1
ATOM 4366 N N . GLU B 1 274 ? -10.414 -24.453 4.449 1 94.94 274 GLU B N 1
ATOM 4367 C CA . GLU B 1 274 ? -10.188 -24.922 5.812 1 94.94 274 GLU B CA 1
ATOM 4368 C C . GLU B 1 274 ? -9.703 -23.781 6.711 1 94.94 274 GLU B C 1
ATOM 4370 O O . GLU B 1 274 ? -10.125 -23.672 7.863 1 94.94 274 GLU B O 1
ATOM 4375 N N . GLU B 1 275 ? -8.805 -22.969 6.152 1 93.94 275 GLU B N 1
ATOM 4376 C CA . GLU B 1 275 ? -8.266 -21.844 6.91 1 93.94 275 GLU B CA 1
ATOM 4377 C C . GLU B 1 275 ? -9.359 -20.844 7.266 1 93.94 275 GLU B C 1
ATOM 4379 O O . GLU B 1 275 ? -9.414 -20.344 8.391 1 93.94 275 GLU B O 1
ATOM 4384 N N . ILE B 1 276 ? -10.203 -20.578 6.32 1 93 276 ILE B N 1
ATOM 4385 C CA . ILE B 1 276 ? -11.297 -19.641 6.535 1 93 276 ILE B CA 1
ATOM 4386 C C . ILE B 1 276 ? -12.234 -20.188 7.609 1 93 276 ILE B C 1
ATOM 4388 O O . ILE B 1 276 ? -12.633 -19.453 8.523 1 93 276 ILE B O 1
ATOM 4392 N N . ALA B 1 277 ? -12.539 -21.391 7.527 1 90.56 277 ALA B N 1
ATOM 4393 C CA . ALA B 1 277 ? -13.445 -22.031 8.484 1 90.56 277 ALA B CA 1
ATOM 4394 C C . ALA B 1 277 ? -12.852 -22 9.898 1 90.56 277 ALA B C 1
ATOM 4396 O O . ALA B 1 277 ? -13.586 -21.859 10.875 1 90.56 277 ALA B O 1
ATOM 4397 N N . SER B 1 278 ? -11.586 -22.047 9.977 1 89.69 278 SER B N 1
ATOM 4398 C CA . SER B 1 278 ? -10.922 -22.141 11.273 1 89.69 278 SER B CA 1
ATOM 4399 C C . SER B 1 278 ? -10.711 -20.75 11.883 1 89.69 278 SER B C 1
ATOM 4401 O O . SER B 1 278 ? -10.891 -20.562 13.086 1 89.69 278 SER B O 1
ATOM 4403 N N . ARG B 1 279 ? -10.32 -19.766 11.078 1 85.12 279 ARG B N 1
ATOM 4404 C CA . ARG B 1 279 ? -9.828 -18.484 11.609 1 85.12 279 ARG B CA 1
ATOM 4405 C C . ARG B 1 279 ? -10.875 -17.391 11.461 1 85.12 279 ARG B C 1
ATOM 4407 O O . ARG B 1 279 ? -10.844 -16.391 12.188 1 85.12 279 ARG B O 1
ATOM 4414 N N . MET B 1 280 ? -11.633 -17.594 10.477 1 76.5 280 MET B N 1
ATOM 4415 C CA . MET B 1 280 ? -12.594 -16.531 10.203 1 76.5 280 MET B CA 1
ATOM 4416 C C . MET B 1 280 ? -14.023 -17.062 10.266 1 76.5 280 MET B C 1
ATOM 4418 O O . MET B 1 280 ? -14.797 -16.906 9.32 1 76.5 280 MET B O 1
ATOM 4422 N N . PRO B 1 281 ? -14.273 -17.578 11.305 1 65.31 281 PRO B N 1
ATOM 4423 C CA . PRO B 1 281 ? -15.602 -18.203 11.297 1 65.31 281 PRO B CA 1
ATOM 4424 C C . PRO B 1 281 ? -16.719 -17.203 10.984 1 65.31 281 PRO B C 1
ATOM 4426 O O . PRO B 1 281 ? -16.547 -16 11.188 1 65.31 281 PRO B O 1
ATOM 4429 N N . ALA B 1 282 ? -17.656 -17.719 10.188 1 58.84 282 ALA B N 1
ATOM 4430 C CA . ALA B 1 282 ? -18.828 -16.922 9.812 1 58.84 282 ALA B CA 1
ATOM 4431 C C . ALA B 1 282 ? -19.375 -16.156 11.016 1 58.84 282 ALA B C 1
ATOM 4433 O O . ALA B 1 282 ? -19.328 -16.641 12.148 1 58.84 282 ALA B O 1
ATOM 4434 N N . PRO B 1 283 ? -19.688 -14.773 10.719 1 53.22 283 PRO B N 1
ATOM 4435 C CA . PRO B 1 283 ? -20.328 -14.062 11.836 1 53.22 283 PRO B CA 1
ATOM 4436 C C . PRO B 1 283 ? -21.516 -14.812 12.422 1 53.22 283 PRO B C 1
ATOM 4438 O O . PRO B 1 283 ? -22.141 -15.617 11.727 1 53.22 283 PRO B O 1
#

InterPro domains:
  IPR000847 LysR, HTH, N-terminal domain [PF00126] (4-61)
  IPR000847 LysR, HTH, N-terminal domain [PR00039] (19-30)
  IPR000847 LysR, HTH, N-terminal domain [PR00039] (30-40)
  IPR000847 LysR, HTH, N-terminal domain [PR00039] (40-51)
  IPR000847 LysR, HTH, N-terminal domain [PS50931] (2-57)
  IPR005119 LysR, substrate-binding [PF03466] (87-275)
  IPR036388 Winged helix-like DNA-binding domain superfamily [G3DSA:1.10.10.10] (1-78)
  IPR036390 Winged helix DNA-binding domain superfamily [SSF46785] (1-107)
  IPR050950 HTH-type LysR transcriptional regulators [PTHR30419] (2-166)

Secondary structure (DSSP, 8-state):
---HHHHHHHHHHHHH--HHHHHHHHT--HHHHHHHHHHHHHHHTS--EETTTTEE-HHHHHHHHHHHHHHHHHHHHHHHHHHHTT-SSEEEEEEE-HHHIIIIIHHHHHHHHHH-TTEEEEEEE--HHHHHHHHHTTS-SEEEEEESS--SSEEEEEEEEE-EEEESS-TTSSS-EEEEE-TTSHHHHHHGGGGGGG-S-EEEEESSHHHHHHHHHTTS-EEEEEGGGGGG-S-TTS-EEE-TTSPPEEEEEEEETTPPPPHHHHHHHHHHHHHHHHHS---/---HHHHHHHHHHHHH--HHHHHHHHT--HHHHHHHHHHHHHHHTS--EETTTTEE-HHHHHHHHHHHHHHHHHHHHHHHHHHHTT-SSEEEEEEE-HHHIIIIIHHHHHHHHHH-TTEEEEEEE--HHHHHHHHHTTS-SEEEEEESS--SSEEEEEEEEE-EEEESS-TTSSS-EEEEE-TTSHHHHHHGGGGGGG-S-EEEEESSHHHHHHHHHTTS-EEEEEGGGGGG-S-TTS-EEE-TTSPPEEEEEEEETTPPPPHHHHHHHHHHHHHHHHHS---

Solvent-accessible surface area (backbone atoms only — not comparable to full-atom values): 30136 Å² total; per-residue (Å²): 131,85,50,66,65,33,42,53,49,46,49,43,28,65,72,62,61,30,62,61,59,28,9,60,74,66,74,45,52,44,69,54,48,52,47,34,46,52,50,48,26,60,75,68,71,44,68,38,64,38,77,88,68,66,39,70,31,74,60,22,51,55,46,46,54,50,40,50,51,51,53,18,50,53,42,38,53,50,51,39,53,45,25,72,60,58,54,72,57,48,73,51,30,33,18,21,24,63,72,53,39,66,75,48,38,51,65,32,49,54,52,42,46,69,75,36,72,50,41,46,79,44,60,45,45,37,44,35,67,55,19,52,51,32,23,69,43,38,72,15,66,32,17,42,32,71,40,83,70,90,54,91,74,41,42,74,46,79,75,39,76,36,48,43,26,36,34,26,65,52,74,85,44,79,59,23,36,35,26,35,58,46,84,83,33,53,68,32,60,68,42,54,83,47,50,62,80,68,54,54,65,41,81,42,49,28,80,43,70,66,49,27,48,53,43,11,70,68,67,74,18,22,16,63,40,51,50,71,59,60,77,70,59,85,61,88,81,51,51,73,43,77,40,82,85,46,80,64,36,29,35,25,38,36,31,44,68,88,58,62,76,23,66,68,55,51,50,43,50,52,40,35,52,51,44,39,60,70,73,50,53,75,129,130,85,50,65,65,33,44,51,49,45,49,44,28,65,72,62,60,30,61,61,59,27,9,59,73,66,74,46,51,46,68,53,48,54,46,34,47,51,51,48,26,60,74,68,70,44,68,38,66,39,78,89,70,65,39,70,32,73,59,23,50,54,45,44,54,52,41,50,49,50,53,19,51,53,43,38,53,50,50,40,52,44,26,71,61,59,54,72,56,49,74,50,30,35,19,20,23,62,70,54,39,65,75,48,39,50,66,32,49,54,52,42,45,70,77,35,72,50,42,47,79,43,61,44,44,38,43,34,67,55,18,53,51,32,25,70,43,39,72,14,67,31,17,42,32,70,40,84,70,90,55,91,74,40,42,74,45,77,74,40,75,36,48,42,26,36,33,28,64,52,73,82,43,79,59,24,36,34,26,35,58,44,84,85,33,53,67,32,61,67,41,55,83,49,50,63,80,67,55,53,64,42,80,40,47,27,80,41,70,65,50,27,48,53,43,12,68,70,65,72,17,22,15,63,39,52,50,71,60,59,79,70,59,86,63,89,80,51,50,73,43,77,40,80,86,46,81,64,38,30,35,28,39,36,32,44,68,88,59,60,76,22,67,69,55,51,51,45,51,51,40,34,52,51,45,40,61,70,75,49,54,76,131